Protein AF-A0A8T5QTC1-F1 (afdb_monomer)

Mean predicted aligned error: 9.5 Å

pLDDT: mean 79.75, std 18.73, range [22.52, 98.38]

Nearest PDB structures (foldseek):
  2ol5-assembly1_A  TM=3.519E-01  e=5.730E+00  Geobacillus stearothermophilus
  2job-assembly1_A  TM=3.090E-01  e=8.475E+00  Penaeus monodon

Secondary structure (DSSP, 8-state):
-----------S--------GGG---SSPPPHHHHHHHHHHHHHT---EEEEEETTEEEEEEEEEEE-TTSS-EEEEEEESS-GGGGS-HHHHHHHHHHHHHTT--GGG----EEEEEEETTTTEEEE-TTGGGGGGSTTHHHHHHHTTPEEEE-SS--------HHHHHHHHHHHHS--STT--SS-HHHHHHHHHHHHH---SS-EEEEEEEE-----TTSS-----------EEEEEEEEGGGHHHHHHHHHHT--TTEEEEEEEEEEETTEEEE--EEEE-GGGTT-HHHHHHHHT--EEEEE-SS-EEEEESS-B-HHHHHHHHHHTT-SSSTT--TTB-TTHHHHHHHHTS-EEE-S-BTTB-SPPEEEEEE-----S-THHHHHHTTSPS-------

Sequence (404 aa):
MVFDANLSDVGGREIEVPIHPQLTDIARLMTEEEITSAVELTAAEFKEQVAGYCNGQRAKYQLGVFPSRDRNRIFLKDELIGKYGDFLPADYRKSLEKSLRRACSSIDSIRCPRYHALLFPQHRVAIMLHRGIYFESVKNGRKRLEKLGYTIVEQIKSNDSTNWNFDNRLEMLKAMRNPESTGVRAIDPRATQILDLLTANLSEEPLTYTFGVFAYSTTRAEEYPVVVFEKKVNPIKKSVEIPVQWRNNKLEEACKGLPLTRAIGLTSKVQTKNGVKHIPMVDFSSEYWREPKDVLKQLNMPGILVVSGHSYHFYGFNLIEEDQWKAYIESLKSPYGEGAINGVCEYWPDLQLKQGFSMLRITPCRTRLFQPCYMETFTPERTGTDENREAEKRREPLSICIAA

Solvent-accessible surface area (backbone atoms only — not comparable to full-atom values): 23157 Å² total; per-residue (Å²): 138,84,87,83,77,87,85,85,81,75,79,94,64,86,74,80,67,78,76,66,68,88,83,46,48,54,24,67,65,48,51,74,65,57,46,47,52,52,33,52,62,51,29,75,76,37,73,54,75,36,82,50,67,42,84,87,38,83,40,46,24,41,38,38,52,40,75,39,95,77,37,62,37,34,36,38,30,27,38,56,64,75,50,50,56,79,47,43,59,71,71,57,39,56,55,50,42,58,55,30,53,76,67,80,44,55,53,70,71,50,78,63,66,49,62,30,30,46,33,26,73,90,68,31,37,30,37,32,33,63,59,35,76,59,40,69,66,38,84,63,46,66,62,53,42,41,72,75,36,24,26,78,38,76,43,79,61,75,64,95,58,91,70,80,49,73,66,42,51,48,50,50,48,46,42,39,32,54,45,80,30,81,90,54,61,46,54,51,70,47,35,50,45,46,55,52,54,48,59,76,52,40,89,66,71,63,48,27,45,32,30,36,32,28,62,59,82,78,77,59,75,86,79,53,80,92,62,91,68,79,77,68,72,69,63,67,78,43,78,47,78,41,44,63,95,46,41,74,63,53,52,34,53,57,45,49,76,47,59,71,61,33,34,43,17,49,34,22,45,30,42,41,81,92,44,70,30,28,41,48,65,47,56,32,36,52,89,48,72,86,55,63,64,67,40,47,56,72,65,61,53,43,29,38,38,29,23,45,29,68,33,42,35,41,40,40,40,60,75,33,47,67,70,56,45,50,55,54,40,57,56,51,62,34,91,83,50,95,82,37,47,70,45,49,31,87,63,53,40,62,46,21,62,77,66,74,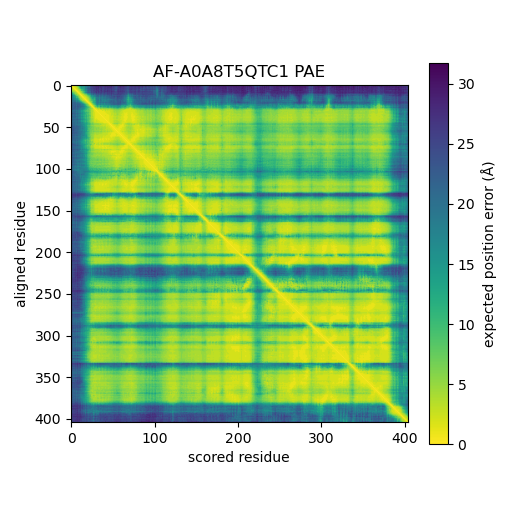46,44,73,45,69,48,44,45,30,85,91,38,63,33,39,26,24,64,71,48,78,45,68,56,77,79,89,63,65,78,74,53,52,66,57,51,76,71,44,75,83,75,68,78,86,70,84,128

Structure (mmCIF, N/CA/C/O backbone):
data_AF-A0A8T5QTC1-F1
#
_entry.id   AF-A0A8T5QTC1-F1
#
loop_
_atom_site.group_PDB
_atom_site.id
_atom_site.type_symbol
_atom_site.label_atom_id
_atom_site.label_alt_id
_atom_site.label_comp_id
_atom_site.label_asym_id
_atom_site.label_entity_id
_atom_site.label_seq_id
_atom_site.pdbx_PDB_ins_code
_atom_site.Cartn_x
_atom_site.Cartn_y
_atom_site.Cartn_z
_atom_site.occupancy
_atom_site.B_iso_or_equiv
_atom_site.auth_seq_id
_atom_site.auth_comp_id
_atom_site.auth_asym_id
_atom_site.auth_atom_id
_atom_site.pdbx_PDB_model_num
ATOM 1 N N . MET A 1 1 ? -20.402 5.330 -26.829 1.00 31.80 1 MET A N 1
ATOM 2 C CA . MET A 1 1 ? -19.743 6.592 -26.437 1.00 31.80 1 MET A CA 1
ATOM 3 C C . MET A 1 1 ? -18.318 6.517 -26.962 1.00 31.80 1 MET A C 1
ATOM 5 O O . MET A 1 1 ? -17.536 5.728 -26.451 1.00 31.80 1 MET A O 1
ATOM 9 N N . VAL A 1 2 ? -18.049 7.183 -28.083 1.00 22.52 2 VAL A N 1
ATOM 10 C CA . VAL A 1 2 ? -16.746 7.179 -28.765 1.00 22.52 2 VAL A CA 1
ATOM 11 C C . VAL A 1 2 ? -15.981 8.384 -28.230 1.00 22.52 2 VAL A C 1
ATOM 13 O O . VAL A 1 2 ? -16.449 9.507 -28.388 1.00 22.52 2 VAL A O 1
ATOM 16 N N . PHE A 1 3 ? -14.866 8.157 -27.536 1.00 25.59 3 PHE A N 1
ATOM 17 C CA . PHE A 1 3 ? -13.972 9.239 -27.132 1.00 25.59 3 PHE A CA 1
ATOM 18 C C . PHE A 1 3 ? -13.077 9.590 -28.317 1.00 25.59 3 PHE A C 1
ATOM 20 O O . PHE A 1 3 ? -12.072 8.930 -28.568 1.00 25.59 3 PHE A O 1
ATOM 27 N N . ASP A 1 4 ? -13.492 10.618 -29.047 1.00 24.80 4 ASP A N 1
ATOM 28 C CA . ASP A 1 4 ? -12.680 11.314 -30.036 1.00 24.80 4 ASP A CA 1
ATOM 29 C C . ASP A 1 4 ? -11.873 12.386 -29.286 1.00 24.80 4 ASP A C 1
ATOM 31 O O . ASP A 1 4 ? -12.409 13.417 -28.877 1.00 24.80 4 ASP A O 1
ATOM 35 N N . ALA A 1 5 ? -10.598 12.112 -29.009 1.00 29.09 5 ALA A N 1
ATOM 36 C CA . ALA A 1 5 ? -9.687 13.082 -28.409 1.00 29.09 5 ALA A CA 1
ATOM 37 C C . ALA A 1 5 ? -8.704 13.568 -29.479 1.00 29.09 5 ALA A C 1
ATOM 39 O O . ALA A 1 5 ? -7.685 12.932 -29.754 1.00 29.09 5 ALA A O 1
ATOM 40 N N . ASN A 1 6 ? -9.030 14.716 -30.075 1.00 29.08 6 ASN A N 1
ATOM 41 C CA . ASN A 1 6 ? -8.124 15.504 -30.905 1.00 29.08 6 ASN A CA 1
ATOM 42 C C . ASN A 1 6 ? -6.901 15.933 -30.075 1.00 29.08 6 ASN A C 1
ATOM 44 O O . ASN A 1 6 ? -6.976 16.844 -29.257 1.00 29.08 6 ASN A O 1
ATOM 48 N N . LEU A 1 7 ? -5.765 15.272 -30.305 1.00 33.34 7 LEU A N 1
ATOM 49 C CA . LEU A 1 7 ? -4.455 15.558 -29.700 1.00 33.34 7 LEU A CA 1
ATOM 50 C C . LEU A 1 7 ? -3.587 16.479 -30.580 1.00 33.34 7 LEU A C 1
ATOM 52 O O . LEU A 1 7 ? -2.367 16.339 -30.619 1.00 33.34 7 LEU A O 1
ATOM 56 N N . SER A 1 8 ? -4.191 17.402 -31.330 1.00 29.77 8 SER A N 1
ATOM 57 C CA . SER A 1 8 ? -3.470 18.196 -32.336 1.00 29.77 8 SER A CA 1
ATOM 58 C C . SER A 1 8 ? -3.069 19.607 -31.904 1.00 29.77 8 SER A C 1
ATOM 60 O O . SER A 1 8 ? -2.657 20.370 -32.770 1.00 29.77 8 SER A O 1
ATOM 62 N N . ASP A 1 9 ? -3.156 19.981 -30.623 1.00 35.72 9 ASP A N 1
ATOM 63 C CA . ASP A 1 9 ? -2.833 21.363 -30.242 1.00 35.72 9 ASP A CA 1
ATOM 64 C C . ASP A 1 9 ? -2.332 21.522 -28.797 1.00 35.72 9 ASP A C 1
ATOM 66 O O . ASP A 1 9 ? -3.072 21.925 -27.904 1.00 35.72 9 ASP A O 1
ATOM 70 N N . VAL A 1 10 ? -1.056 21.198 -28.540 1.00 32.38 10 VAL A N 1
ATOM 71 C CA . VAL A 1 10 ? -0.333 21.752 -27.380 1.00 32.38 10 VAL A CA 1
ATOM 72 C C . VAL A 1 10 ? 1.154 21.899 -27.720 1.00 32.38 10 VAL A C 1
ATOM 74 O O . VAL A 1 10 ? 1.913 20.930 -27.738 1.00 32.38 10 VAL A O 1
ATOM 77 N N . GLY A 1 11 ? 1.592 23.133 -27.985 1.00 30.98 11 GLY A N 1
ATOM 78 C CA . GLY A 1 11 ? 3.005 23.499 -27.882 1.00 30.98 11 GLY A CA 1
ATOM 79 C C . GLY A 1 11 ? 3.505 23.206 -26.466 1.00 30.98 11 GLY A C 1
ATOM 80 O O . GLY A 1 11 ? 2.777 23.453 -25.511 1.00 30.98 11 GLY A O 1
ATOM 81 N N . GLY A 1 12 ? 4.715 22.650 -26.347 1.00 29.39 12 GLY A N 1
ATOM 82 C CA . GLY A 1 12 ? 5.297 22.047 -25.140 1.00 29.39 12 GLY A CA 1
ATOM 83 C C . GLY A 1 12 ? 5.264 22.877 -23.851 1.00 29.39 12 GLY A C 1
ATOM 84 O O . GLY A 1 12 ? 6.297 23.327 -23.368 1.00 29.39 12 GLY A O 1
ATOM 85 N N . ARG A 1 13 ? 4.085 23.006 -23.246 1.00 29.92 13 ARG A N 1
ATOM 86 C CA . ARG A 1 13 ? 3.908 23.091 -21.802 1.00 29.92 13 ARG A CA 1
ATOM 87 C C . ARG A 1 13 ? 3.620 21.677 -21.333 1.00 29.92 13 ARG A C 1
ATOM 89 O O . ARG A 1 13 ? 2.689 21.044 -21.829 1.00 29.92 13 ARG A O 1
ATOM 96 N N . GLU A 1 14 ? 4.436 21.176 -20.411 1.00 28.89 14 GLU A N 1
ATOM 97 C CA . GLU A 1 14 ? 4.075 20.009 -19.616 1.00 28.89 14 GLU A CA 1
ATOM 98 C C . GLU A 1 14 ? 2.748 20.331 -18.928 1.00 28.89 14 GLU A C 1
ATOM 100 O O . GLU A 1 14 ? 2.693 21.078 -17.955 1.00 28.89 14 GLU A O 1
ATOM 105 N N . ILE A 1 15 ? 1.647 19.834 -19.489 1.00 26.88 15 ILE A N 1
ATOM 106 C CA . ILE A 1 15 ? 0.396 19.762 -18.755 1.00 26.88 15 ILE A CA 1
ATOM 107 C C . ILE A 1 15 ? 0.672 18.715 -17.680 1.00 26.88 15 ILE A C 1
ATOM 109 O O . ILE A 1 15 ? 0.733 17.520 -17.982 1.00 26.88 15 ILE A O 1
ATOM 113 N N . GLU A 1 16 ? 0.892 19.160 -16.440 1.00 29.52 16 GLU A N 1
ATOM 114 C CA . GLU A 1 16 ? 0.727 18.309 -15.267 1.00 29.52 16 GLU A CA 1
ATOM 115 C C . GLU A 1 16 ? -0.725 17.837 -15.278 1.00 29.52 16 GLU A C 1
ATOM 117 O O . GLU A 1 16 ? -1.625 18.473 -14.737 1.00 29.52 16 GLU A O 1
ATOM 122 N N . VAL A 1 17 ? -0.984 16.734 -15.976 1.00 29.73 17 VAL A N 1
ATOM 123 C CA . VAL A 1 17 ? -2.215 15.988 -15.776 1.00 29.73 17 VAL A CA 1
ATOM 124 C C . VAL A 1 17 ? -2.059 15.416 -14.373 1.00 29.73 17 VAL A C 1
ATOM 126 O O . VAL A 1 17 ? -1.161 14.585 -14.192 1.00 29.73 17 VAL A O 1
ATOM 129 N N . PRO A 1 18 ? -2.845 15.859 -13.373 1.00 37.50 18 PRO A N 1
ATOM 130 C CA . PRO A 1 18 ? -2.773 15.274 -12.047 1.00 37.50 18 PRO A CA 1
ATOM 131 C C . PRO A 1 18 ? -3.000 13.779 -12.227 1.00 37.50 18 PRO A C 1
ATOM 133 O O . PRO A 1 18 ? -4.056 13.348 -12.696 1.00 37.50 18 PRO A O 1
ATOM 136 N N . ILE A 1 19 ? -1.958 12.990 -11.965 1.00 38.06 19 ILE A N 1
ATOM 137 C CA . ILE A 1 19 ? -2.030 11.543 -12.100 1.00 38.06 19 ILE A CA 1
ATOM 138 C C . ILE A 1 19 ? -3.057 11.106 -11.074 1.00 38.06 19 ILE A C 1
ATOM 140 O O . ILE A 1 19 ? -2.794 11.141 -9.875 1.00 38.06 19 ILE A O 1
ATOM 144 N N . HIS A 1 20 ? -4.250 10.761 -11.552 1.00 37.53 20 HIS A N 1
ATOM 145 C CA . HIS A 1 20 ? -5.344 10.374 -10.685 1.00 37.53 20 HIS A CA 1
ATOM 146 C C . HIS A 1 20 ? -4.889 9.133 -9.890 1.00 37.53 20 HIS A C 1
ATOM 148 O O . HIS A 1 20 ? -4.622 8.094 -10.503 1.00 37.53 20 HIS A O 1
ATOM 154 N N . PRO A 1 21 ? -4.825 9.187 -8.544 1.00 40.31 21 PRO A N 1
ATOM 155 C CA . PRO A 1 21 ? -4.419 8.055 -7.696 1.00 40.31 21 PRO A CA 1
ATOM 156 C C . PRO A 1 21 ? -5.288 6.799 -7.873 1.00 40.31 21 PRO A C 1
ATOM 158 O O . PRO A 1 21 ? -4.947 5.716 -7.407 1.00 40.31 21 PRO A O 1
ATOM 161 N N . GLN A 1 22 ? -6.403 6.928 -8.597 1.00 38.09 22 GLN A N 1
ATOM 162 C CA . GLN A 1 22 ? -7.381 5.884 -8.877 1.00 38.09 22 GLN A CA 1
ATOM 163 C C . GLN A 1 22 ? -6.796 4.637 -9.561 1.00 38.09 22 GLN A C 1
ATOM 165 O O . GLN A 1 22 ? -7.403 3.574 -9.464 1.00 38.09 22 GLN A O 1
ATOM 170 N N . LEU A 1 23 ? -5.617 4.705 -10.190 1.00 41.66 23 LEU A N 1
ATOM 171 C CA . LEU A 1 23 ? -5.060 3.572 -10.942 1.00 41.66 23 LEU A CA 1
ATOM 172 C C . LEU A 1 23 ? -4.074 2.689 -10.169 1.00 41.66 23 LEU A C 1
ATOM 174 O O . LEU A 1 23 ? -3.668 1.650 -10.693 1.00 41.66 23 LEU A O 1
ATOM 178 N N . THR A 1 24 ? -3.687 3.042 -8.940 1.00 51.38 24 THR A N 1
ATOM 179 C CA . THR A 1 24 ? -2.740 2.217 -8.176 1.00 51.38 24 THR A CA 1
ATOM 180 C C . THR A 1 24 ? -3.241 1.981 -6.763 1.00 51.38 24 THR A C 1
ATOM 182 O O . THR A 1 24 ? -3.476 2.932 -6.035 1.00 51.38 24 THR A O 1
ATOM 185 N N . ASP A 1 25 ? -3.340 0.718 -6.340 1.00 61.53 25 ASP A N 1
ATOM 186 C CA . ASP A 1 25 ?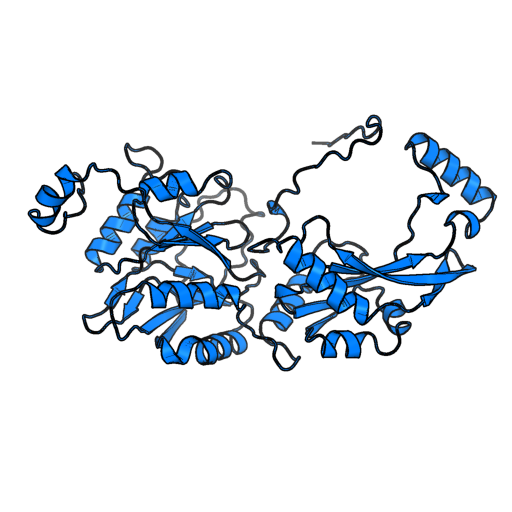 -3.675 0.320 -4.958 1.00 61.53 25 ASP A CA 1
ATOM 187 C C . ASP A 1 25 ? -2.644 0.808 -3.906 1.00 61.53 25 ASP A C 1
ATOM 189 O O . ASP A 1 25 ? -2.680 0.354 -2.764 1.00 61.53 25 ASP A O 1
ATOM 193 N N . ILE A 1 26 ? -1.657 1.628 -4.286 1.00 64.19 26 ILE A N 1
ATOM 194 C CA . ILE A 1 26 ? -0.501 1.991 -3.463 1.00 64.19 26 ILE A CA 1
ATOM 195 C C . ILE A 1 26 ? -0.942 2.993 -2.412 1.00 64.19 26 ILE A C 1
ATOM 197 O O . ILE A 1 26 ? -1.402 4.082 -2.734 1.00 64.19 26 ILE A O 1
ATOM 201 N N . ALA A 1 27 ? -0.775 2.605 -1.151 1.00 59.41 27 ALA A N 1
ATOM 202 C CA . ALA A 1 27 ? -1.237 3.372 -0.009 1.00 59.41 27 ALA A CA 1
ATOM 203 C C . ALA A 1 27 ? -0.623 4.769 0.073 1.00 59.41 27 ALA A C 1
ATOM 205 O O . ALA A 1 27 ? -1.337 5.718 0.341 1.00 59.41 27 ALA A O 1
ATOM 206 N N . ARG A 1 28 ? 0.673 4.933 -0.196 1.00 78.12 28 ARG A N 1
ATOM 207 C CA . ARG A 1 28 ? 1.313 6.251 -0.176 1.00 78.12 28 ARG A CA 1
ATOM 208 C C . ARG A 1 28 ? 2.367 6.339 -1.262 1.00 78.12 28 ARG A C 1
ATOM 210 O O . ARG A 1 28 ? 3.201 5.439 -1.369 1.00 78.12 28 ARG A O 1
ATOM 217 N N . LEU A 1 29 ? 2.366 7.441 -2.007 1.00 79.75 29 LEU A N 1
ATOM 218 C CA . LEU A 1 29 ? 3.462 7.751 -2.921 1.00 79.75 29 LEU A CA 1
ATOM 219 C C . LEU A 1 29 ? 4.777 7.873 -2.139 1.00 79.75 29 LEU A C 1
ATOM 221 O O . LEU A 1 29 ? 4.785 8.225 -0.952 1.00 79.75 29 LEU A O 1
ATOM 225 N N . MET A 1 30 ? 5.889 7.537 -2.791 1.00 85.25 30 MET A N 1
ATOM 226 C CA . MET A 1 30 ? 7.203 7.829 -2.231 1.00 85.25 30 MET A CA 1
ATOM 227 C C . MET A 1 30 ? 7.403 9.344 -2.212 1.00 85.25 30 MET A C 1
ATOM 229 O O . MET A 1 30 ? 6.966 10.045 -3.131 1.00 85.25 30 MET A O 1
ATOM 233 N N . THR A 1 31 ? 8.069 9.855 -1.179 1.00 88.88 31 THR A N 1
ATOM 234 C CA . THR A 1 31 ? 8.560 11.237 -1.225 1.00 88.88 31 THR A CA 1
ATOM 235 C C . THR A 1 31 ? 9.601 11.374 -2.338 1.00 88.88 31 THR A C 1
ATOM 237 O O . THR A 1 31 ? 10.149 10.384 -2.832 1.00 88.88 31 THR A O 1
ATOM 240 N N . GLU A 1 32 ? 9.886 12.607 -2.754 1.00 90.06 32 GLU A N 1
ATOM 241 C CA . GLU A 1 32 ? 10.922 12.862 -3.760 1.00 90.06 32 GLU A CA 1
ATOM 242 C C . GLU A 1 32 ? 12.300 12.354 -3.316 1.00 90.06 32 GLU A C 1
ATOM 244 O O . GLU A 1 32 ? 13.037 11.754 -4.096 1.00 90.06 32 GLU A O 1
ATOM 249 N N . GLU A 1 33 ? 12.607 12.518 -2.033 1.00 92.94 33 GLU A N 1
ATOM 250 C CA . GLU A 1 33 ? 13.827 12.016 -1.410 1.00 92.94 33 GLU A CA 1
ATOM 251 C C . GLU A 1 33 ? 13.879 10.482 -1.403 1.00 92.94 33 GLU A C 1
ATOM 253 O O . GLU A 1 33 ? 14.891 9.894 -1.784 1.00 92.94 33 GLU A O 1
ATOM 258 N N . GLU A 1 34 ? 12.773 9.820 -1.040 1.00 91.31 34 GLU A N 1
ATOM 259 C CA . GLU A 1 34 ? 12.677 8.358 -1.032 1.00 91.31 34 GLU A CA 1
ATOM 260 C C . GLU A 1 34 ? 12.876 7.775 -2.435 1.00 91.31 34 GLU A C 1
ATOM 262 O O . GLU A 1 34 ? 13.612 6.797 -2.601 1.00 91.31 34 GLU A O 1
ATOM 267 N N . ILE A 1 35 ? 12.214 8.345 -3.452 1.00 93.31 35 ILE A N 1
ATOM 268 C CA . ILE A 1 35 ? 12.322 7.842 -4.827 1.00 93.31 35 ILE A CA 1
ATOM 269 C C . ILE A 1 35 ? 13.716 8.116 -5.394 1.00 93.31 35 ILE A C 1
ATOM 271 O O . ILE A 1 35 ? 14.285 7.232 -6.031 1.00 93.31 35 ILE A O 1
ATOM 275 N N . THR A 1 36 ? 14.297 9.284 -5.108 1.00 94.69 36 THR A N 1
ATOM 276 C CA . THR A 1 36 ? 15.657 9.642 -5.535 1.00 94.69 36 THR A CA 1
ATOM 277 C C . THR A 1 36 ? 16.678 8.704 -4.906 1.00 94.69 36 THR A C 1
ATOM 279 O O . THR A 1 36 ? 17.439 8.071 -5.633 1.00 94.69 36 THR A O 1
ATOM 282 N N . SER A 1 37 ? 16.611 8.493 -3.589 1.00 95.56 37 SER A N 1
ATOM 283 C CA . SER A 1 37 ? 17.478 7.539 -2.886 1.00 95.56 37 SER A CA 1
ATOM 284 C C . SER A 1 37 ? 17.356 6.123 -3.453 1.00 95.56 37 SER A C 1
ATOM 286 O O . SER A 1 37 ? 18.358 5.433 -3.646 1.00 95.56 37 SER A O 1
ATOM 288 N N . ALA A 1 38 ? 16.137 5.666 -3.762 1.00 95.12 38 ALA A N 1
ATOM 289 C CA . ALA A 1 38 ? 15.928 4.351 -4.362 1.00 95.12 38 ALA A CA 1
ATOM 290 C C . ALA A 1 38 ? 16.515 4.246 -5.780 1.00 95.12 38 ALA A C 1
ATOM 292 O O . ALA A 1 38 ? 17.093 3.209 -6.128 1.00 95.12 38 ALA A O 1
ATOM 293 N N . VAL A 1 39 ? 16.384 5.305 -6.588 1.00 96.19 39 VAL A N 1
ATOM 294 C CA . VAL A 1 39 ? 16.994 5.401 -7.920 1.00 96.19 39 VAL A CA 1
ATOM 295 C C . VAL A 1 39 ? 18.511 5.364 -7.807 1.00 96.19 39 VAL A C 1
ATOM 297 O O . VAL A 1 39 ? 19.123 4.543 -8.478 1.00 96.19 39 VAL A O 1
ATOM 300 N N . GLU A 1 40 ? 19.117 6.179 -6.946 1.00 96.00 40 GLU A N 1
ATOM 301 C CA . GLU A 1 40 ? 20.572 6.258 -6.774 1.00 96.00 40 GLU A CA 1
ATOM 302 C C . GLU A 1 40 ? 21.169 4.937 -6.284 1.00 96.00 40 GLU A C 1
ATOM 304 O O . GLU A 1 40 ? 22.120 4.429 -6.887 1.00 96.00 40 GLU A O 1
ATOM 309 N N . LEU A 1 41 ? 20.569 4.340 -5.247 1.00 95.88 41 LEU A N 1
ATOM 310 C CA . LEU A 1 41 ? 20.986 3.050 -4.697 1.00 95.88 41 LEU A CA 1
ATOM 311 C C . LEU A 1 41 ? 20.949 1.954 -5.765 1.00 95.88 41 LEU A C 1
ATOM 313 O O . LEU A 1 41 ? 21.892 1.177 -5.903 1.00 95.88 41 LEU A O 1
ATOM 317 N N . THR A 1 42 ? 19.864 1.894 -6.537 1.00 95.56 42 THR A N 1
ATOM 318 C CA . THR A 1 42 ? 19.714 0.880 -7.584 1.00 95.56 42 THR A CA 1
ATOM 319 C C . THR A 1 42 ? 20.636 1.188 -8.767 1.00 95.56 42 THR A C 1
ATOM 321 O O . THR A 1 42 ? 21.284 0.290 -9.289 1.00 95.56 42 THR A O 1
ATOM 324 N N . ALA A 1 43 ? 20.765 2.453 -9.173 1.00 95.12 43 ALA A N 1
ATOM 325 C CA . ALA A 1 43 ? 21.621 2.870 -10.279 1.00 95.12 43 ALA A CA 1
ATOM 326 C C . ALA A 1 43 ? 23.102 2.618 -9.992 1.00 95.12 43 ALA A C 1
ATOM 328 O O . ALA A 1 43 ? 23.848 2.331 -10.920 1.00 95.12 43 ALA A O 1
ATOM 329 N N . ALA A 1 44 ? 23.548 2.680 -8.732 1.00 95.50 44 ALA A N 1
ATOM 330 C CA . ALA A 1 44 ? 24.903 2.279 -8.339 1.00 95.50 44 ALA A CA 1
ATOM 331 C C . ALA A 1 44 ? 25.228 0.832 -8.755 1.00 95.50 44 ALA A C 1
ATOM 333 O O . ALA A 1 44 ? 26.363 0.536 -9.124 1.00 95.50 44 ALA A O 1
ATOM 334 N N . GLU A 1 45 ? 24.212 -0.030 -8.777 1.00 95.12 45 GLU A N 1
ATOM 335 C CA . GLU A 1 45 ? 24.288 -1.418 -9.212 1.00 95.12 45 GLU A CA 1
ATOM 336 C C . GLU A 1 45 ? 23.932 -1.608 -10.692 1.00 95.12 45 GLU A C 1
ATOM 338 O O . GLU A 1 45 ? 23.861 -2.751 -11.097 1.00 95.12 45 GLU A O 1
ATOM 343 N N . PHE A 1 46 ? 23.709 -0.582 -11.523 1.00 93.62 46 PHE A N 1
ATOM 344 C CA . PHE A 1 46 ? 23.362 -0.770 -12.949 1.00 93.62 46 PHE A CA 1
ATOM 345 C C . PHE A 1 46 ? 23.826 0.411 -13.825 1.00 93.62 46 PHE A C 1
ATOM 347 O O . PHE A 1 46 ? 23.008 1.205 -14.288 1.00 93.62 46 PHE A O 1
ATOM 354 N N . LYS A 1 47 ? 25.141 0.543 -14.063 1.00 87.38 47 LYS A N 1
ATOM 355 C CA . LYS A 1 47 ? 25.737 1.644 -14.866 1.00 87.38 47 LYS A CA 1
ATOM 356 C C . LYS A 1 47 ? 26.372 1.190 -16.177 1.00 87.38 47 LYS A C 1
ATOM 358 O O . LYS A 1 47 ? 26.925 2.001 -16.917 1.00 87.38 47 LYS A O 1
ATOM 363 N N . GLU A 1 48 ? 26.345 -0.102 -16.461 1.00 92.69 48 GLU A N 1
ATOM 364 C CA . GLU A 1 48 ? 26.999 -0.659 -17.633 1.00 92.69 48 GLU A CA 1
ATOM 365 C C . GLU A 1 48 ? 26.246 -0.391 -18.943 1.00 92.69 48 GLU A C 1
ATOM 367 O O . GLU A 1 48 ? 25.033 -0.170 -18.987 1.00 92.69 48 GLU A O 1
ATOM 372 N N . GLN A 1 49 ? 26.999 -0.459 -20.039 1.00 93.69 49 GLN A N 1
ATOM 373 C CA . GLN A 1 49 ? 26.435 -0.547 -21.377 1.00 93.69 49 GLN A CA 1
ATOM 374 C C . GLN A 1 49 ? 26.190 -2.010 -21.728 1.00 93.69 49 GLN A C 1
ATOM 376 O O . GLN A 1 49 ? 27.043 -2.866 -21.483 1.00 93.69 49 GLN A O 1
ATOM 381 N N . VAL A 1 50 ? 25.057 -2.283 -22.361 1.00 90.75 50 VAL A N 1
ATOM 382 C CA . VAL A 1 50 ? 24.707 -3.613 -22.859 1.00 90.75 50 VAL A CA 1
ATOM 383 C C . VAL A 1 50 ? 24.613 -3.595 -24.379 1.00 90.75 50 VAL A C 1
ATOM 385 O O . VAL A 1 50 ? 24.136 -2.636 -24.992 1.00 90.75 50 VAL A O 1
ATOM 388 N N . ALA A 1 51 ? 25.103 -4.660 -25.009 1.00 91.00 51 ALA A N 1
ATOM 389 C CA . ALA A 1 51 ? 24.932 -4.853 -26.440 1.00 91.00 51 ALA A CA 1
ATOM 390 C C . ALA A 1 51 ? 23.486 -5.271 -26.743 1.00 91.00 51 ALA A C 1
ATOM 392 O O . ALA A 1 51 ? 22.824 -5.942 -25.951 1.00 91.00 51 ALA A O 1
ATOM 393 N N . GLY A 1 52 ? 22.983 -4.882 -27.907 1.00 89.69 52 GLY A N 1
ATOM 394 C CA . GLY A 1 52 ? 21.652 -5.257 -28.356 1.00 89.69 52 GLY A CA 1
ATOM 395 C C . GLY A 1 52 ? 21.478 -5.055 -29.850 1.00 89.69 52 GLY A C 1
ATOM 396 O O . GLY A 1 52 ? 22.447 -4.872 -30.589 1.00 89.69 52 GLY A O 1
ATOM 397 N N . TYR A 1 53 ? 20.220 -5.075 -30.279 1.00 89.31 53 TYR A N 1
ATOM 398 C CA . TYR A 1 53 ? 19.847 -4.821 -31.660 1.00 89.31 53 TYR A CA 1
ATOM 399 C C . TYR A 1 53 ? 18.695 -3.822 -31.723 1.00 89.31 53 TYR A C 1
ATOM 401 O O . TYR A 1 53 ? 17.724 -3.949 -30.979 1.00 89.31 53 TYR A O 1
ATOM 409 N N . CYS A 1 54 ? 18.798 -2.866 -32.642 1.00 88.38 54 CYS A N 1
ATOM 410 C CA . CYS A 1 54 ? 17.759 -1.902 -32.979 1.00 88.38 54 CYS A CA 1
ATOM 411 C C . CYS A 1 54 ? 17.434 -2.071 -34.468 1.00 88.38 54 CYS A C 1
ATOM 413 O O . CYS A 1 54 ? 18.315 -1.899 -35.307 1.00 88.38 54 CYS A O 1
ATOM 415 N N . ASN A 1 55 ? 16.204 -2.487 -34.790 1.00 87.00 55 ASN A N 1
ATOM 416 C CA . ASN A 1 55 ? 15.751 -2.782 -36.161 1.00 87.00 55 ASN A CA 1
ATOM 417 C C . ASN A 1 55 ? 16.724 -3.681 -36.956 1.00 87.00 55 ASN A C 1
ATOM 419 O O . ASN A 1 55 ? 17.074 -3.399 -38.100 1.00 87.00 55 ASN A O 1
ATOM 423 N N . GLY A 1 56 ? 17.210 -4.752 -36.321 1.00 88.81 56 GLY A N 1
ATOM 424 C CA . GLY A 1 56 ? 18.136 -5.714 -36.933 1.00 88.81 56 GLY A CA 1
ATOM 425 C C . GLY A 1 56 ? 19.604 -5.272 -36.985 1.00 88.81 56 GLY A C 1
ATOM 426 O O . GLY A 1 56 ? 20.467 -6.092 -37.284 1.00 88.81 56 GLY A O 1
ATOM 427 N N . GLN A 1 57 ? 19.923 -4.023 -36.636 1.00 91.56 57 GLN A N 1
ATOM 428 C CA . GLN A 1 57 ? 21.298 -3.526 -36.577 1.00 91.56 57 GLN A CA 1
ATOM 429 C C . GLN A 1 57 ? 21.865 -3.630 -35.161 1.00 91.56 57 GLN A C 1
ATOM 431 O O . GLN A 1 57 ? 21.144 -3.420 -34.186 1.00 91.56 57 GLN A O 1
ATOM 436 N N . ARG A 1 58 ? 23.165 -3.929 -35.033 1.00 93.06 58 ARG A N 1
ATOM 437 C CA . ARG A 1 58 ? 23.846 -3.934 -33.730 1.00 93.06 58 ARG A CA 1
ATOM 438 C C . ARG A 1 58 ? 23.824 -2.536 -33.125 1.00 93.06 58 ARG A C 1
ATOM 440 O O . ARG A 1 58 ? 24.196 -1.567 -33.778 1.00 93.06 58 ARG A O 1
ATOM 447 N N . ALA A 1 59 ? 23.449 -2.460 -31.858 1.00 92.69 59 ALA A N 1
ATOM 448 C CA . ALA A 1 59 ? 23.360 -1.217 -31.114 1.00 92.69 59 ALA A CA 1
ATOM 449 C C . ALA A 1 59 ? 23.929 -1.385 -29.702 1.00 92.69 59 ALA A C 1
ATOM 451 O O . ALA A 1 59 ? 24.021 -2.497 -29.171 1.00 92.69 59 ALA A O 1
ATOM 452 N N . LYS A 1 60 ? 24.305 -0.263 -29.088 1.00 93.06 60 LYS A N 1
ATOM 453 C CA . LYS A 1 60 ? 24.641 -0.193 -27.665 1.00 93.06 60 LYS A CA 1
ATOM 454 C C . LYS A 1 60 ? 23.502 0.482 -26.923 1.00 93.06 60 LYS A C 1
ATOM 456 O O . LYS A 1 60 ? 22.912 1.433 -27.430 1.00 93.06 60 LYS A O 1
ATOM 461 N N . TYR A 1 61 ? 23.235 0.011 -25.719 1.00 92.25 61 TYR A N 1
ATOM 462 C CA . TYR A 1 61 ? 22.248 0.598 -24.831 1.00 92.25 61 TYR A CA 1
ATOM 463 C C . TYR A 1 61 ? 22.906 0.927 -23.498 1.00 92.25 61 TYR A C 1
ATOM 465 O O . TYR A 1 61 ? 23.750 0.173 -23.017 1.00 92.25 61 TYR A O 1
ATOM 473 N N . GLN A 1 62 ? 22.521 2.049 -22.906 1.00 94.06 62 GLN A N 1
ATOM 474 C CA . GLN A 1 62 ? 22.902 2.421 -21.554 1.00 94.06 62 GLN A CA 1
ATOM 475 C C . GLN A 1 62 ? 21.835 1.891 -20.604 1.00 94.06 62 GLN A C 1
ATOM 477 O O . GLN A 1 62 ? 20.686 2.329 -20.674 1.00 94.06 62 GLN A O 1
ATOM 482 N N . LEU A 1 63 ? 22.200 0.958 -19.725 1.00 92.69 63 LEU A N 1
ATOM 483 C CA . LEU A 1 63 ? 21.299 0.533 -18.662 1.00 92.69 63 LEU A CA 1
ATOM 484 C C . LEU A 1 63 ? 21.151 1.672 -17.649 1.00 92.69 63 LEU A C 1
ATOM 486 O O . LEU A 1 63 ? 22.130 2.351 -17.325 1.00 92.69 63 LEU A O 1
ATOM 490 N N . GLY A 1 64 ? 19.927 1.898 -17.182 1.00 92.75 64 GLY A N 1
ATOM 491 C CA . GLY A 1 64 ? 19.629 2.948 -16.225 1.00 92.75 64 GLY A CA 1
ATOM 492 C C . GLY A 1 64 ? 18.406 2.646 -15.370 1.00 92.75 64 GLY A C 1
ATOM 493 O O . GLY A 1 64 ? 17.600 1.752 -15.647 1.00 92.75 64 GLY A O 1
ATOM 494 N N . VAL A 1 65 ? 18.277 3.433 -14.310 1.00 95.00 65 VAL A N 1
ATOM 495 C CA . VAL A 1 65 ? 17.171 3.365 -13.360 1.00 95.00 65 VAL A CA 1
ATOM 496 C C . VAL A 1 65 ? 16.448 4.696 -13.390 1.00 95.00 65 VAL A C 1
ATOM 498 O O . VAL A 1 65 ? 17.078 5.745 -13.298 1.00 95.00 65 VAL A O 1
ATOM 501 N N . PHE A 1 66 ? 15.129 4.655 -13.539 1.00 93.94 66 PHE A N 1
ATOM 502 C CA . PHE A 1 66 ? 14.333 5.858 -13.749 1.00 93.94 66 PHE A CA 1
ATOM 503 C C . PHE A 1 66 ? 13.106 5.845 -12.843 1.00 93.94 66 PHE A C 1
ATOM 505 O O . PHE A 1 66 ? 12.427 4.818 -12.776 1.00 93.94 66 PHE A O 1
ATOM 512 N N . PRO A 1 67 ? 12.773 6.957 -12.173 1.00 94.44 67 PRO A N 1
ATOM 513 C CA . PRO A 1 67 ? 11.548 7.035 -11.397 1.00 94.44 67 PRO A CA 1
ATOM 514 C C . PRO A 1 67 ? 10.330 6.960 -12.316 1.00 94.44 67 PRO A C 1
ATOM 516 O O . PRO A 1 67 ? 10.352 7.419 -13.463 1.00 94.44 67 PRO A O 1
ATOM 519 N N . SER A 1 68 ? 9.246 6.374 -11.818 1.00 89.56 68 SER A N 1
ATOM 520 C CA . SER A 1 68 ? 7.956 6.488 -12.478 1.00 89.56 68 SER A CA 1
ATOM 521 C C . SER A 1 68 ? 7.325 7.856 -12.240 1.00 89.56 68 SER A C 1
ATOM 523 O O . SER A 1 68 ? 7.594 8.515 -11.238 1.00 89.56 68 SER A O 1
ATOM 525 N N . ARG A 1 69 ? 6.462 8.293 -13.168 1.00 85.12 69 ARG A N 1
ATOM 526 C CA . ARG A 1 69 ? 5.776 9.592 -13.051 1.00 85.12 69 ARG A CA 1
ATOM 527 C C . ARG A 1 69 ? 4.902 9.672 -11.799 1.00 85.12 69 ARG A C 1
ATOM 529 O O . ARG A 1 69 ? 4.822 10.716 -11.173 1.00 85.12 69 ARG A O 1
ATOM 536 N N . ASP A 1 70 ? 4.291 8.552 -11.429 1.00 78.44 70 ASP A N 1
ATOM 537 C CA . ASP A 1 70 ? 3.478 8.389 -10.222 1.00 78.44 70 ASP A CA 1
ATOM 538 C C . ASP A 1 70 ? 4.313 8.188 -8.946 1.00 78.44 70 ASP A C 1
ATOM 540 O O . ASP A 1 70 ? 3.733 7.987 -7.887 1.00 78.44 70 ASP A O 1
ATOM 544 N N . ARG A 1 71 ? 5.655 8.243 -9.013 1.00 85.00 71 ARG A N 1
ATOM 545 C CA . ARG A 1 71 ? 6.573 8.163 -7.856 1.00 85.00 71 ARG A CA 1
ATOM 546 C C . ARG A 1 71 ? 6.293 6.974 -6.927 1.00 85.00 71 ARG A C 1
ATOM 548 O O . ARG A 1 71 ? 6.412 7.070 -5.709 1.00 85.00 71 ARG A O 1
ATOM 555 N N . ASN A 1 72 ? 5.888 5.843 -7.493 1.00 81.81 72 ASN A N 1
ATOM 556 C CA . ASN A 1 72 ? 5.502 4.660 -6.720 1.00 81.81 72 ASN A CA 1
ATOM 557 C C . ASN A 1 72 ? 6.336 3.416 -7.056 1.00 81.81 72 ASN A C 1
ATOM 559 O O . ASN A 1 72 ? 6.266 2.397 -6.367 1.00 81.81 72 ASN A O 1
ATOM 563 N N . ARG A 1 73 ? 7.137 3.508 -8.115 1.00 89.75 73 ARG A N 1
ATOM 564 C CA . ARG A 1 73 ? 8.031 2.467 -8.601 1.00 89.75 73 ARG A CA 1
ATOM 565 C C . ARG A 1 73 ? 9.182 3.107 -9.358 1.00 89.75 73 ARG A C 1
ATOM 567 O O . ARG A 1 73 ? 9.146 4.281 -9.726 1.00 89.75 73 ARG A O 1
ATOM 574 N N . ILE A 1 74 ? 10.196 2.307 -9.625 1.00 94.31 74 ILE A N 1
ATOM 575 C CA . ILE A 1 74 ? 11.299 2.678 -10.505 1.00 94.31 74 ILE A CA 1
ATOM 576 C C . ILE A 1 74 ? 11.369 1.665 -11.645 1.00 94.31 74 ILE A C 1
ATOM 57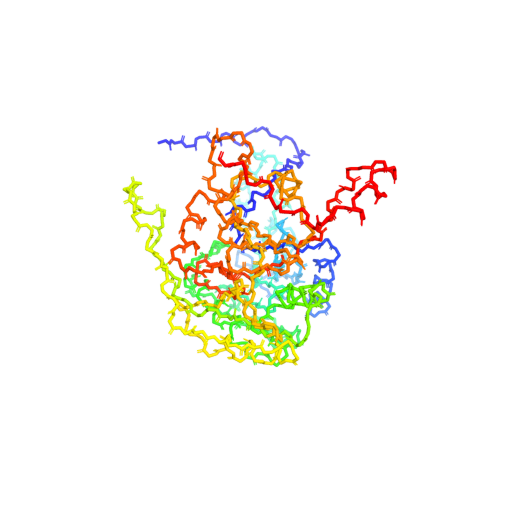8 O O . ILE A 1 74 ? 11.061 0.483 -11.482 1.00 94.31 74 ILE A O 1
ATOM 582 N N . PHE A 1 75 ? 11.743 2.141 -12.821 1.00 92.50 75 PHE A N 1
ATOM 583 C CA . PHE A 1 75 ? 11.963 1.329 -14.003 1.00 92.50 75 PHE A CA 1
ATOM 584 C C . PHE A 1 75 ? 13.442 1.000 -14.106 1.00 92.50 75 PHE A C 1
ATOM 586 O O . PHE A 1 75 ? 14.269 1.910 -14.164 1.00 92.50 75 PHE A O 1
ATOM 593 N N . LEU A 1 76 ? 13.756 -0.287 -14.210 1.00 92.88 76 LEU A N 1
ATOM 594 C CA . LEU A 1 76 ? 15.035 -0.729 -14.740 1.00 92.88 76 LEU A CA 1
ATOM 595 C C . LEU A 1 76 ? 14.853 -0.914 -16.242 1.00 92.88 76 LEU A C 1
ATOM 597 O O . LEU A 1 76 ? 14.148 -1.823 -16.688 1.00 92.88 76 LEU A O 1
ATOM 601 N N . LYS A 1 77 ? 15.431 -0.010 -17.024 1.00 91.75 77 LYS A N 1
ATOM 602 C CA . LYS A 1 77 ? 15.334 -0.015 -18.484 1.00 91.75 77 LYS A CA 1
ATOM 603 C C . LYS A 1 77 ? 16.672 0.383 -19.073 1.00 91.75 77 LYS A C 1
ATOM 605 O O . LYS A 1 77 ? 17.455 1.070 -18.426 1.00 91.75 77 LYS A O 1
ATOM 610 N N . ASP A 1 78 ? 16.927 -0.020 -20.301 1.00 90.12 78 ASP A N 1
ATOM 611 C CA . ASP A 1 78 ? 18.039 0.541 -21.051 1.00 90.12 78 ASP A CA 1
ATOM 612 C C . ASP A 1 78 ? 17.547 1.529 -22.108 1.00 90.12 78 ASP A C 1
ATOM 614 O O . ASP A 1 78 ? 16.410 1.452 -22.577 1.00 90.12 78 ASP A O 1
ATOM 618 N N . GLU A 1 79 ? 18.382 2.516 -22.419 1.00 90.50 79 GLU A N 1
ATOM 619 C CA . GLU A 1 79 ? 18.125 3.514 -23.452 1.00 90.50 79 GLU A CA 1
ATOM 620 C C . GLU A 1 79 ? 19.177 3.383 -24.556 1.00 90.50 79 GLU A C 1
ATOM 622 O O . GLU A 1 79 ? 20.364 3.190 -24.291 1.00 90.50 79 GLU A O 1
ATOM 627 N N . LEU A 1 80 ? 18.729 3.449 -25.809 1.00 91.44 80 LEU A N 1
ATOM 628 C CA . LEU A 1 80 ? 19.592 3.369 -26.985 1.00 91.44 80 LEU A CA 1
ATOM 629 C C . LEU A 1 80 ? 20.653 4.482 -26.959 1.00 91.44 80 LEU A C 1
ATOM 631 O O . LEU A 1 80 ? 20.317 5.653 -26.801 1.00 91.44 80 LEU A O 1
ATOM 635 N N . ILE A 1 81 ? 21.923 4.122 -27.159 1.00 92.25 81 ILE A N 1
ATOM 636 C CA . ILE A 1 81 ? 23.018 5.083 -27.335 1.00 92.25 81 ILE A CA 1
ATOM 637 C C . ILE A 1 81 ? 23.122 5.425 -28.824 1.00 92.25 81 ILE A C 1
ATOM 639 O O . ILE A 1 81 ? 23.446 4.562 -29.640 1.00 92.25 81 ILE A O 1
ATOM 643 N N . GLY A 1 82 ? 22.878 6.692 -29.164 1.00 90.44 82 GLY A N 1
ATOM 644 C CA . GLY A 1 82 ? 22.846 7.197 -30.541 1.00 90.44 82 GLY A CA 1
ATOM 645 C C . GLY A 1 82 ? 21.447 7.654 -30.958 1.00 90.44 82 GLY A C 1
ATOM 646 O O . GLY A 1 82 ? 20.506 7.613 -30.166 1.00 90.44 82 GLY A O 1
ATOM 647 N N . LYS A 1 83 ? 21.300 8.116 -32.203 1.00 89.56 83 LYS A N 1
ATOM 648 C CA . LYS A 1 83 ? 20.007 8.578 -32.724 1.00 89.56 83 LYS A CA 1
ATOM 649 C C . LYS A 1 83 ? 19.223 7.392 -33.265 1.00 89.56 83 LYS A C 1
ATOM 651 O O . LYS A 1 83 ? 19.739 6.630 -34.075 1.00 89.56 83 LYS A O 1
ATOM 656 N N . TYR A 1 84 ? 17.952 7.260 -32.884 1.00 87.19 84 TYR A N 1
ATOM 657 C CA . TYR A 1 84 ? 17.099 6.171 -33.375 1.00 87.19 84 TYR A CA 1
ATOM 658 C C . TYR A 1 84 ? 17.028 6.123 -34.912 1.00 87.19 84 TYR A C 1
ATOM 660 O O . TYR A 1 84 ? 17.041 5.043 -35.500 1.00 87.19 84 TYR A O 1
ATOM 668 N N . GLY A 1 85 ? 17.040 7.292 -35.565 1.00 88.31 85 GLY A N 1
ATOM 669 C CA . GLY A 1 85 ? 17.026 7.414 -37.024 1.00 88.31 85 GLY A CA 1
ATOM 670 C C . GLY A 1 85 ? 18.224 6.790 -37.745 1.00 88.31 85 GLY A C 1
ATOM 671 O O . GLY A 1 85 ? 18.102 6.475 -38.927 1.00 88.31 85 GLY A O 1
ATOM 672 N N . ASP A 1 86 ? 19.350 6.578 -37.062 1.00 91.12 86 ASP A N 1
ATOM 673 C CA . ASP A 1 86 ? 20.540 5.945 -37.647 1.00 91.12 86 ASP A CA 1
ATOM 674 C C . ASP A 1 86 ? 20.374 4.421 -37.772 1.00 91.12 86 ASP A C 1
ATOM 676 O O . ASP A 1 86 ? 21.059 3.775 -38.559 1.00 91.12 86 ASP A O 1
ATOM 680 N N . PHE A 1 87 ? 19.406 3.852 -37.051 1.00 90.94 87 PHE A N 1
ATOM 681 C CA . PHE A 1 87 ? 19.085 2.426 -37.065 1.00 90.94 87 PHE A CA 1
ATOM 682 C C . PHE A 1 87 ? 17.877 2.108 -37.954 1.00 90.94 87 PHE A C 1
ATOM 684 O O . PHE A 1 87 ? 17.316 1.021 -37.848 1.00 90.94 87 PHE A O 1
ATOM 691 N N . LEU A 1 88 ? 17.421 3.038 -38.796 1.00 89.88 88 LEU A N 1
ATOM 692 C CA . LEU A 1 88 ? 16.267 2.833 -39.674 1.00 89.88 88 LEU A CA 1
ATOM 693 C C . LEU A 1 88 ? 16.680 2.778 -41.147 1.00 89.88 88 LEU A C 1
ATOM 695 O O . LEU A 1 88 ? 17.539 3.554 -41.568 1.00 89.88 88 LEU A O 1
ATOM 699 N N . PRO A 1 89 ? 16.022 1.935 -41.962 1.00 91.81 89 PRO A N 1
ATOM 700 C CA . PRO A 1 89 ? 16.083 2.052 -43.414 1.00 91.81 89 PRO A CA 1
ATOM 701 C C . PRO A 1 89 ? 15.711 3.471 -43.876 1.00 91.81 89 PRO A C 1
ATOM 703 O O . PRO A 1 89 ? 14.833 4.114 -43.294 1.00 91.81 89 PRO A O 1
ATOM 706 N N . ALA A 1 90 ? 16.385 3.985 -44.907 1.00 91.88 90 ALA A N 1
ATOM 707 C CA . ALA A 1 90 ? 16.258 5.384 -45.329 1.00 91.88 90 ALA A CA 1
ATOM 708 C C . ALA A 1 90 ? 14.836 5.761 -45.791 1.00 91.88 90 ALA A C 1
ATOM 710 O O . ALA A 1 90 ? 14.364 6.875 -45.551 1.00 91.88 90 ALA A O 1
ATOM 711 N N . ASP A 1 91 ? 14.151 4.834 -46.451 1.00 91.19 91 ASP A N 1
ATOM 712 C CA . ASP A 1 91 ? 12.752 4.934 -46.860 1.00 91.19 91 ASP A CA 1
ATOM 713 C C . ASP A 1 91 ? 11.810 4.990 -45.646 1.00 91.19 91 ASP A C 1
ATOM 715 O O . ASP A 1 91 ? 10.962 5.886 -45.556 1.00 91.19 91 ASP A O 1
ATOM 719 N N . TYR A 1 92 ? 12.020 4.115 -44.661 1.00 90.50 92 TYR A N 1
ATOM 720 C CA . TYR A 1 92 ? 11.237 4.104 -43.426 1.00 90.50 92 TYR A CA 1
ATOM 721 C C . TYR A 1 92 ? 11.473 5.362 -42.577 1.00 90.50 92 TYR A C 1
ATOM 723 O O . TYR A 1 92 ? 10.518 5.967 -42.087 1.00 90.50 92 TYR A O 1
ATOM 731 N N . ARG A 1 93 ? 12.728 5.820 -42.466 1.00 90.44 93 ARG A N 1
ATOM 732 C CA . ARG A 1 93 ? 13.102 7.068 -41.782 1.00 90.44 93 ARG A CA 1
ATOM 733 C C . ARG A 1 93 ? 12.326 8.264 -42.328 1.00 90.44 93 ARG A C 1
ATOM 735 O O . ARG A 1 93 ? 11.731 9.000 -41.545 1.00 90.44 93 ARG A O 1
ATOM 742 N N . LYS A 1 94 ? 12.264 8.432 -43.655 1.00 89.06 94 LYS A N 1
ATOM 743 C CA . LYS A 1 94 ? 11.505 9.526 -44.294 1.00 89.06 94 LYS A CA 1
ATOM 744 C C . LYS A 1 94 ? 10.011 9.466 -43.962 1.00 89.06 94 LYS A C 1
ATOM 746 O O . LYS A 1 94 ? 9.399 10.499 -43.684 1.00 89.06 94 LYS A O 1
ATOM 751 N N . SER A 1 95 ? 9.424 8.269 -43.983 1.00 89.62 95 SER A N 1
ATOM 752 C CA . SER A 1 95 ? 8.011 8.061 -43.636 1.00 89.62 95 SER A CA 1
ATOM 753 C C . SER A 1 95 ? 7.722 8.413 -42.169 1.00 89.62 95 SER A C 1
ATOM 755 O O . SER A 1 95 ? 6.766 9.136 -41.863 1.00 89.62 95 SER A O 1
ATOM 757 N N . LEU A 1 96 ? 8.595 7.970 -41.259 1.00 85.38 96 LEU A N 1
ATOM 758 C CA . LEU A 1 96 ? 8.473 8.239 -39.830 1.00 85.38 96 LEU A CA 1
ATOM 759 C C . LEU A 1 96 ? 8.683 9.726 -39.508 1.00 85.38 96 LEU A C 1
ATOM 761 O O . LEU A 1 96 ? 7.877 10.306 -38.786 1.00 85.38 96 LEU A O 1
ATOM 765 N N . GLU A 1 97 ? 9.691 10.379 -40.096 1.00 87.38 97 GLU A N 1
ATOM 766 C CA . GLU A 1 97 ? 9.918 11.825 -39.954 1.00 87.38 97 GLU A CA 1
ATOM 767 C C . GLU A 1 97 ? 8.702 12.641 -40.413 1.00 87.38 97 GLU A C 1
ATOM 769 O O . GLU A 1 97 ? 8.298 13.582 -39.730 1.00 87.38 97 GLU A O 1
ATOM 774 N N . LYS A 1 98 ? 8.070 12.268 -41.535 1.00 87.31 98 LYS A N 1
ATOM 775 C CA . LYS A 1 98 ? 6.840 12.920 -42.014 1.00 87.31 98 LYS A CA 1
ATOM 776 C C . LYS A 1 98 ? 5.699 12.795 -41.003 1.00 87.31 98 LYS A C 1
ATOM 778 O O . LYS A 1 98 ? 4.951 13.752 -40.814 1.00 87.31 98 LYS A O 1
ATOM 783 N N . SER A 1 99 ? 5.574 11.637 -40.359 1.00 81.56 99 SER A N 1
ATOM 784 C CA . SER A 1 99 ? 4.547 11.381 -39.344 1.00 81.56 99 SER A CA 1
ATOM 785 C C . SER A 1 99 ? 4.820 12.156 -38.052 1.00 81.56 99 SER A C 1
ATOM 787 O O . SER A 1 99 ? 3.917 12.795 -37.523 1.00 81.56 99 SER A O 1
ATOM 789 N N . LEU A 1 100 ? 6.071 12.192 -37.586 1.00 82.00 100 LEU A N 1
ATOM 790 C CA . LEU A 1 100 ? 6.464 12.904 -36.364 1.00 82.00 100 LEU A CA 1
ATOM 791 C C . LEU A 1 100 ? 6.407 14.422 -36.504 1.00 82.00 100 LEU A C 1
ATOM 793 O O . LEU A 1 100 ? 6.019 15.095 -35.554 1.00 82.00 100 LEU A O 1
ATOM 797 N N . ARG A 1 101 ? 6.706 14.968 -37.691 1.00 81.94 101 ARG A N 1
ATOM 798 C CA . ARG A 1 101 ? 6.517 16.402 -37.969 1.00 81.94 101 ARG A CA 1
ATOM 799 C C . ARG A 1 101 ? 5.069 16.841 -37.762 1.00 81.94 101 ARG A C 1
ATOM 801 O O . ARG A 1 101 ? 4.848 17.937 -37.265 1.00 81.94 101 ARG A O 1
ATOM 808 N N . ARG A 1 102 ? 4.090 15.987 -38.093 1.00 81.19 102 ARG A N 1
ATOM 809 C CA . ARG A 1 102 ? 2.664 16.259 -37.825 1.00 81.19 102 ARG A CA 1
ATOM 810 C C . ARG A 1 102 ? 2.338 16.272 -36.329 1.00 81.19 102 ARG A C 1
ATOM 812 O O . ARG A 1 102 ? 1.380 16.919 -35.939 1.00 81.19 102 ARG A O 1
ATOM 819 N N . ALA A 1 103 ? 3.139 15.584 -35.517 1.00 74.69 103 ALA A N 1
ATOM 820 C CA . ALA A 1 103 ? 3.039 15.533 -34.060 1.00 74.69 103 ALA A CA 1
ATOM 821 C C . ALA A 1 103 ? 4.063 16.452 -33.356 1.00 74.69 103 ALA A C 1
ATOM 823 O O . ALA A 1 103 ? 4.391 16.226 -32.192 1.00 74.69 103 ALA A O 1
ATOM 824 N N . CYS A 1 104 ? 4.631 17.438 -34.067 1.00 75.94 104 CYS A N 1
ATOM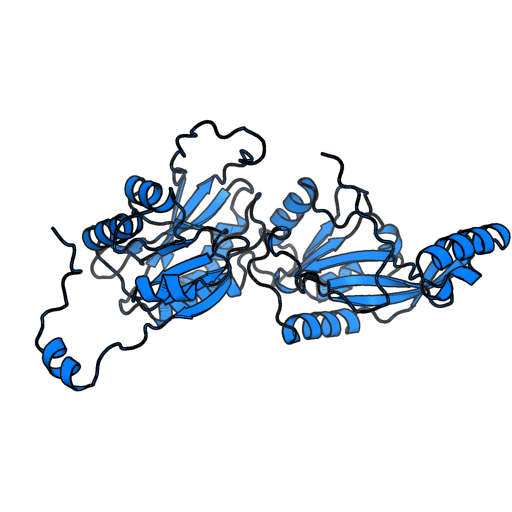 825 C CA . CYS A 1 104 ? 5.628 18.385 -33.547 1.00 75.94 104 CYS A CA 1
ATOM 826 C C . CYS A 1 104 ? 6.831 17.727 -32.833 1.00 75.94 104 CYS A C 1
ATOM 828 O O . CYS A 1 104 ? 7.388 18.287 -31.893 1.00 75.94 104 CYS A O 1
ATOM 830 N N . SER A 1 105 ? 7.242 16.538 -33.283 1.00 78.69 105 SER A N 1
ATOM 831 C CA . SER A 1 105 ? 8.330 15.742 -32.697 1.00 78.69 105 SER A CA 1
ATOM 832 C C . SER A 1 105 ? 9.431 15.456 -33.727 1.00 78.69 105 SER A C 1
ATOM 834 O O . SER A 1 105 ? 9.188 15.472 -34.936 1.00 78.69 105 SER A O 1
ATOM 836 N N . SER A 1 106 ? 10.660 15.178 -33.275 1.00 80.88 106 SER A N 1
ATOM 837 C CA . SER A 1 106 ? 11.783 14.811 -34.154 1.00 80.88 106 SER A CA 1
ATOM 838 C C . SER A 1 106 ? 12.129 13.327 -34.018 1.00 80.88 106 SER A C 1
ATOM 840 O O . SER A 1 106 ? 11.976 12.736 -32.951 1.00 80.88 106 SER A O 1
ATOM 842 N N . ILE A 1 107 ? 12.632 12.700 -35.083 1.00 78.44 107 ILE A N 1
ATOM 843 C CA . ILE A 1 107 ? 13.061 11.294 -35.016 1.00 78.44 107 ILE A CA 1
ATOM 844 C C . ILE A 1 107 ? 14.210 11.077 -34.022 1.00 78.44 107 ILE A C 1
ATOM 846 O O . ILE A 1 107 ? 14.265 10.053 -33.347 1.00 78.44 107 ILE A O 1
ATOM 850 N N . ASP A 1 108 ? 15.076 12.081 -33.877 1.00 78.00 108 ASP A N 1
ATOM 851 C CA . ASP A 1 108 ? 16.189 12.087 -32.928 1.00 78.00 108 ASP A CA 1
ATOM 852 C C . ASP A 1 108 ? 15.706 12.175 -31.471 1.00 78.00 108 ASP A C 1
ATOM 854 O O . ASP A 1 108 ? 16.447 11.823 -30.558 1.00 78.00 108 ASP A O 1
ATOM 858 N N . SER A 1 109 ? 14.461 12.612 -31.245 1.00 74.06 109 SER A N 1
ATOM 859 C CA . SER A 1 109 ? 13.837 12.641 -29.917 1.00 74.06 109 SER A CA 1
ATOM 860 C C . SER A 1 109 ? 13.183 11.312 -29.521 1.00 74.06 109 SER A C 1
ATOM 862 O O . SER A 1 109 ? 12.792 11.144 -28.362 1.00 74.06 109 SER A O 1
ATOM 864 N N . ILE A 1 110 ? 13.077 10.346 -30.448 1.00 77.69 110 ILE A N 1
ATOM 865 C CA . ILE A 1 110 ? 12.517 9.029 -30.139 1.00 77.69 110 ILE A CA 1
ATOM 866 C C . ILE A 1 110 ? 13.481 8.273 -29.237 1.00 77.69 110 ILE A C 1
ATOM 868 O O . ILE A 1 110 ? 14.554 7.829 -29.649 1.00 77.69 110 ILE A O 1
ATOM 872 N N . ARG A 1 111 ? 13.039 8.045 -28.004 1.00 80.81 111 ARG A N 1
ATOM 873 C CA . ARG A 1 111 ? 13.659 7.067 -27.119 1.00 80.81 111 ARG A CA 1
ATOM 874 C C . ARG A 1 111 ? 13.151 5.681 -27.495 1.00 80.81 111 ARG A C 1
ATOM 876 O O . ARG A 1 111 ? 11.947 5.476 -27.622 1.00 80.81 111 ARG A O 1
ATOM 883 N N . CYS A 1 112 ? 14.061 4.719 -27.610 1.00 79.44 112 CYS A N 1
ATOM 884 C CA . CYS A 1 112 ? 13.732 3.306 -27.796 1.00 79.44 112 CYS A CA 1
ATOM 885 C C . CYS A 1 112 ? 14.076 2.525 -26.515 1.00 79.44 112 CYS A C 1
ATOM 887 O O . CYS A 1 112 ? 15.062 1.782 -26.512 1.00 79.44 112 CYS A O 1
ATOM 889 N N . PRO A 1 113 ? 13.344 2.734 -25.401 1.00 82.06 113 PRO A N 1
ATOM 890 C CA . PRO A 1 113 ? 13.654 2.056 -24.155 1.00 82.06 113 PRO A CA 1
ATOM 891 C C . PRO A 1 113 ? 13.320 0.566 -24.240 1.00 82.06 113 PRO A C 1
ATOM 893 O O . PRO A 1 113 ? 12.264 0.194 -24.756 1.00 82.06 113 PRO A O 1
ATOM 896 N N . ARG A 1 114 ? 14.168 -0.287 -23.660 1.00 84.81 114 ARG A N 1
ATOM 897 C CA . ARG A 1 114 ? 13.797 -1.676 -23.356 1.00 84.81 114 ARG A CA 1
ATOM 898 C C . ARG A 1 114 ? 13.611 -1.798 -21.854 1.00 84.81 114 ARG A C 1
ATOM 900 O O . ARG A 1 114 ? 14.551 -1.600 -21.089 1.00 84.81 114 ARG A O 1
ATOM 907 N N . TYR A 1 115 ? 12.382 -2.070 -21.432 1.00 86.00 115 TYR A N 1
ATOM 908 C CA . TYR A 1 115 ? 12.057 -2.236 -20.021 1.00 86.00 115 TYR A CA 1
ATOM 909 C C . TYR A 1 115 ? 12.397 -3.656 -19.574 1.00 86.00 115 TYR A C 1
ATOM 911 O O . TYR A 1 115 ? 11.892 -4.623 -20.140 1.00 86.00 115 TYR A O 1
ATOM 919 N N . HIS A 1 116 ? 13.242 -3.762 -18.552 1.00 88.75 116 HIS A N 1
ATOM 920 C CA . HIS A 1 116 ? 13.682 -5.037 -17.989 1.00 88.75 116 HIS A CA 1
ATOM 921 C C . HIS A 1 116 ? 12.863 -5.412 -16.760 1.00 88.75 116 HIS A C 1
ATOM 923 O O . HIS A 1 116 ? 12.402 -6.545 -16.648 1.00 88.75 116 HIS A O 1
ATOM 929 N N . ALA A 1 117 ? 12.659 -4.457 -15.849 1.00 90.69 117 ALA A N 1
ATOM 930 C CA . ALA A 1 117 ? 11.927 -4.701 -14.614 1.00 90.69 117 ALA A CA 1
ATOM 931 C C . ALA A 1 117 ? 11.189 -3.460 -14.093 1.00 90.69 117 ALA A C 1
ATOM 933 O O . ALA A 1 117 ? 11.609 -2.318 -14.303 1.00 90.69 117 ALA A O 1
ATOM 934 N N . LEU A 1 118 ? 10.105 -3.716 -13.361 1.00 90.75 118 LEU A N 1
ATOM 935 C CA . LEU A 1 118 ? 9.430 -2.757 -12.489 1.00 90.75 118 LEU A CA 1
ATOM 936 C C . LEU A 1 118 ? 9.835 -3.057 -11.053 1.00 90.75 118 LEU A C 1
ATOM 938 O O . LEU A 1 118 ? 9.559 -4.147 -10.556 1.00 90.75 118 LEU A O 1
ATOM 942 N N . LEU A 1 119 ? 10.469 -2.108 -10.377 1.00 92.75 119 LEU A N 1
ATOM 943 C CA . LEU A 1 119 ? 10.893 -2.292 -8.993 1.00 92.75 119 LEU A CA 1
ATOM 944 C C . LEU A 1 119 ? 9.991 -1.472 -8.075 1.00 92.75 119 LEU A C 1
ATOM 946 O O . LEU A 1 119 ? 9.697 -0.314 -8.370 1.00 92.75 119 LEU A O 1
ATOM 950 N N . PHE A 1 120 ? 9.587 -2.070 -6.957 1.00 90.62 120 PHE A N 1
ATOM 951 C CA . PHE A 1 120 ? 8.772 -1.469 -5.901 1.00 90.62 120 PHE A CA 1
ATOM 952 C C . PHE A 1 120 ? 9.644 -1.312 -4.657 1.00 90.62 120 PHE A C 1
ATOM 954 O O . PHE A 1 120 ? 9.652 -2.218 -3.820 1.00 90.62 120 PHE A O 1
ATOM 961 N N . PRO A 1 121 ? 10.409 -0.212 -4.517 1.00 90.94 121 PRO A N 1
ATOM 962 C CA . PRO A 1 121 ? 11.443 -0.110 -3.488 1.00 90.94 121 PRO A CA 1
ATOM 963 C C . PRO A 1 121 ? 10.899 -0.285 -2.070 1.00 90.94 121 PRO A C 1
ATOM 965 O O . PRO A 1 121 ? 11.515 -0.964 -1.254 1.00 90.94 121 PRO A O 1
ATOM 968 N N . GLN A 1 122 ? 9.709 0.261 -1.802 1.00 84.38 122 GLN A N 1
ATOM 969 C CA . GLN A 1 122 ? 9.046 0.151 -0.501 1.00 84.38 122 GLN A CA 1
ATOM 970 C C . GLN A 1 122 ? 8.676 -1.295 -0.143 1.00 84.38 122 GLN A C 1
ATOM 972 O O . GLN A 1 122 ? 8.809 -1.698 1.007 1.00 84.38 122 GLN A O 1
ATOM 977 N N . HIS A 1 123 ? 8.255 -2.086 -1.132 1.00 84.75 123 HIS A N 1
ATOM 978 C CA . HIS A 1 123 ? 7.831 -3.476 -0.934 1.00 84.75 123 HIS A CA 1
ATOM 979 C C . HIS A 1 123 ? 8.954 -4.478 -1.178 1.00 84.75 123 HIS A C 1
ATOM 981 O O . HIS A 1 123 ? 8.761 -5.668 -0.955 1.00 84.75 123 HIS A O 1
ATOM 987 N N . ARG A 1 124 ? 10.111 -4.003 -1.658 1.00 89.88 124 ARG A N 1
ATOM 988 C CA . ARG A 1 124 ? 11.254 -4.829 -2.047 1.00 89.88 124 ARG A CA 1
ATOM 989 C C . ARG A 1 124 ? 10.848 -5.971 -2.983 1.00 89.88 124 ARG A C 1
ATOM 991 O O . ARG A 1 124 ? 11.329 -7.090 -2.867 1.00 89.88 124 ARG A O 1
ATOM 998 N N . VAL A 1 125 ? 9.985 -5.669 -3.953 1.00 90.25 125 VAL A N 1
ATOM 999 C CA . VAL A 1 125 ? 9.605 -6.598 -5.029 1.00 90.25 125 VAL A CA 1
ATOM 1000 C C . VAL A 1 125 ? 10.083 -6.059 -6.370 1.00 90.25 125 VAL A C 1
ATOM 1002 O O . VAL A 1 125 ? 9.944 -4.867 -6.648 1.00 90.25 125 VAL A O 1
ATOM 1005 N N . ALA A 1 126 ? 10.643 -6.931 -7.200 1.00 92.06 126 ALA A N 1
ATOM 1006 C CA . ALA A 1 126 ? 11.031 -6.650 -8.573 1.00 92.06 126 ALA A CA 1
ATOM 1007 C C . ALA A 1 126 ? 10.215 -7.537 -9.516 1.00 92.06 126 ALA A C 1
ATOM 1009 O O . ALA A 1 126 ? 10.315 -8.757 -9.450 1.00 92.06 126 ALA A O 1
ATOM 1010 N N . ILE A 1 127 ? 9.416 -6.939 -10.397 1.00 90.50 127 ILE A N 1
ATOM 1011 C CA . ILE A 1 127 ? 8.687 -7.666 -11.438 1.00 90.50 127 ILE A CA 1
ATOM 1012 C C . ILE A 1 127 ? 9.514 -7.621 -12.720 1.00 90.50 127 ILE A C 1
ATOM 1014 O O . ILE A 1 127 ? 9.675 -6.556 -13.317 1.00 90.50 127 ILE A O 1
ATOM 1018 N N . MET A 1 128 ? 10.011 -8.775 -13.147 1.00 90.25 128 MET A N 1
ATOM 1019 C CA . MET A 1 128 ? 10.703 -8.968 -14.415 1.00 90.25 128 MET A CA 1
ATOM 1020 C C . MET A 1 128 ? 9.686 -8.954 -15.546 1.00 90.25 128 MET A C 1
ATOM 1022 O O . MET A 1 128 ? 8.763 -9.766 -15.571 1.00 90.25 128 MET A O 1
ATOM 1026 N N . LEU A 1 129 ? 9.835 -8.020 -16.480 1.00 85.31 129 LEU A N 1
ATOM 1027 C CA . LEU A 1 129 ? 8.924 -7.899 -17.613 1.00 85.31 129 LEU A CA 1
ATOM 1028 C C . LEU A 1 129 ? 9.267 -8.952 -18.672 1.00 85.31 129 LEU A C 1
ATOM 1030 O O . LEU A 1 129 ? 10.428 -9.313 -18.830 1.00 85.31 129 LEU A O 1
ATOM 1034 N N . HIS A 1 130 ? 8.272 -9.433 -19.422 1.00 63.97 130 HIS A N 1
ATOM 1035 C CA . HIS A 1 130 ? 8.379 -10.601 -20.317 1.00 63.97 130 HIS A CA 1
ATOM 1036 C C . HIS A 1 130 ? 9.466 -10.495 -21.415 1.00 63.97 130 HIS A C 1
ATOM 1038 O O . HIS A 1 130 ? 9.860 -11.491 -22.018 1.00 63.97 130 HIS A O 1
ATOM 1044 N N . ARG A 1 131 ? 10.030 -9.306 -21.666 1.00 57.81 131 ARG A N 1
ATOM 1045 C CA . ARG A 1 131 ? 11.268 -9.148 -22.455 1.00 57.81 131 ARG A CA 1
ATOM 1046 C C . ARG A 1 131 ? 12.553 -9.343 -21.635 1.00 57.81 131 ARG A C 1
ATOM 1048 O O . ARG A 1 131 ? 13.625 -8.929 -22.073 1.00 57.81 131 ARG A O 1
ATOM 1055 N N . GLY A 1 132 ? 12.470 -10.037 -20.500 1.00 52.78 132 GLY A N 1
ATOM 1056 C CA . GLY A 1 132 ? 13.584 -10.430 -19.633 1.00 52.78 132 GLY A CA 1
ATOM 1057 C C . GLY A 1 132 ? 14.688 -11.227 -20.334 1.00 52.78 132 GLY A C 1
ATOM 1058 O O . GLY A 1 132 ? 15.788 -11.312 -19.801 1.00 52.78 132 GLY A O 1
ATOM 1059 N N . ILE A 1 133 ? 14.454 -11.691 -21.568 1.00 51.41 133 ILE A N 1
ATOM 1060 C CA . ILE A 1 133 ? 15.489 -12.176 -22.498 1.00 51.41 133 ILE A CA 1
ATOM 1061 C C . ILE A 1 133 ? 16.652 -11.170 -22.603 1.00 51.41 133 ILE A C 1
ATOM 1063 O O . ILE A 1 133 ? 17.812 -11.557 -22.681 1.00 51.41 133 ILE A O 1
ATOM 1067 N N . TYR A 1 134 ? 16.382 -9.860 -22.550 1.00 58.75 134 TYR A N 1
ATOM 1068 C CA . TYR A 1 134 ? 17.450 -8.857 -22.528 1.00 58.75 134 TYR A CA 1
ATOM 1069 C C . TYR A 1 134 ? 18.029 -8.622 -21.136 1.00 58.75 134 TYR A C 1
ATOM 1071 O O . TYR A 1 134 ? 19.162 -8.159 -21.034 1.00 58.75 134 TYR A O 1
ATOM 1079 N N . PHE A 1 135 ? 17.323 -8.970 -20.063 1.00 73.06 135 PHE A N 1
ATOM 1080 C CA . PHE A 1 135 ? 17.910 -8.910 -18.731 1.00 73.06 135 PHE A CA 1
ATOM 1081 C C . PHE A 1 135 ? 18.968 -9.997 -18.523 1.00 73.06 135 PHE A C 1
ATOM 1083 O O . PHE A 1 135 ? 19.914 -9.783 -17.775 1.00 73.06 135 PHE A O 1
ATOM 1090 N N . GLU A 1 136 ? 18.896 -11.112 -19.256 1.00 75.81 136 GLU A N 1
ATOM 1091 C CA . GLU A 1 136 ? 19.994 -12.089 -19.321 1.00 75.81 136 GLU A CA 1
ATOM 1092 C C . GLU A 1 136 ? 21.285 -11.486 -19.897 1.00 75.81 136 GLU A C 1
ATOM 1094 O O . GLU A 1 136 ? 22.381 -11.922 -19.547 1.00 75.81 136 GLU A O 1
ATOM 1099 N N . SER A 1 137 ? 21.182 -10.434 -20.722 1.00 75.81 137 SER A N 1
ATOM 1100 C CA . SER A 1 137 ? 22.356 -9.691 -21.205 1.00 75.81 137 SER A CA 1
ATOM 1101 C C . SER A 1 137 ? 23.008 -8.823 -20.120 1.00 75.81 137 SER A C 1
ATOM 1103 O O . SER A 1 137 ? 24.168 -8.426 -20.255 1.00 75.81 137 SER A O 1
ATOM 1105 N N . VAL A 1 138 ? 22.296 -8.563 -19.019 1.00 85.25 138 VAL A N 1
ATOM 1106 C CA . VAL A 1 138 ? 22.826 -7.874 -17.843 1.00 85.25 138 VAL A CA 1
ATOM 1107 C C . VAL A 1 138 ? 23.535 -8.900 -16.966 1.00 85.25 138 VAL A C 1
ATOM 1109 O O . VAL A 1 138 ? 22.911 -9.727 -16.295 1.00 85.25 138 VAL A O 1
ATOM 1112 N N . LYS A 1 139 ? 24.870 -8.842 -16.940 1.00 89.69 139 LYS A N 1
ATOM 1113 C CA . LYS A 1 139 ? 25.695 -9.789 -16.177 1.00 89.69 139 LYS A CA 1
ATOM 1114 C C . LYS A 1 139 ? 25.256 -9.825 -14.708 1.00 89.69 139 LYS A C 1
ATOM 1116 O O . LYS A 1 139 ? 25.402 -8.845 -13.979 1.00 89.69 139 LYS A O 1
ATOM 1121 N N . ASN A 1 140 ? 24.759 -10.985 -14.271 1.00 91.00 140 ASN A N 1
ATOM 1122 C CA . ASN A 1 140 ? 24.260 -11.225 -12.913 1.00 91.00 140 ASN A CA 1
ATOM 1123 C C . ASN A 1 140 ? 23.145 -10.257 -12.462 1.00 91.00 140 ASN A C 1
ATOM 1125 O O . ASN A 1 140 ? 23.020 -10.003 -11.264 1.00 91.00 140 ASN A O 1
ATOM 1129 N N . GLY A 1 141 ? 22.332 -9.722 -13.382 1.00 90.81 141 GLY A N 1
ATOM 1130 C CA . GLY A 1 141 ? 21.315 -8.715 -13.056 1.00 90.81 141 GLY A CA 1
ATOM 1131 C C . GLY A 1 141 ? 20.366 -9.136 -11.926 1.00 90.81 141 GLY A C 1
ATOM 1132 O O . GLY A 1 141 ? 20.148 -8.369 -10.990 1.00 90.81 141 GLY A O 1
ATOM 1133 N N . ARG A 1 142 ? 19.882 -10.388 -11.947 1.00 92.06 142 ARG A N 1
ATOM 1134 C CA . ARG A 1 142 ? 19.011 -10.948 -10.893 1.00 92.06 142 ARG A CA 1
ATOM 1135 C C . ARG A 1 142 ? 19.687 -10.946 -9.523 1.00 92.06 142 ARG A C 1
ATOM 1137 O O . ARG A 1 142 ? 19.173 -10.347 -8.589 1.00 92.06 142 ARG A O 1
ATOM 1144 N N . LYS A 1 143 ? 20.895 -11.509 -9.437 1.00 91.75 143 LYS A N 1
ATOM 1145 C CA . LYS A 1 143 ? 21.675 -11.569 -8.190 1.00 91.75 143 LYS A CA 1
ATOM 1146 C C . LYS A 1 143 ? 21.964 -10.186 -7.607 1.00 91.75 143 LYS A C 1
ATOM 1148 O O . LYS A 1 143 ? 22.049 -10.034 -6.394 1.00 91.75 143 LYS A O 1
ATOM 1153 N N . ARG A 1 144 ? 22.118 -9.164 -8.456 1.00 94.06 144 ARG A N 1
ATOM 1154 C CA . ARG A 1 144 ? 22.306 -7.773 -8.010 1.00 94.06 144 ARG A CA 1
ATOM 1155 C C . ARG A 1 144 ? 21.021 -7.193 -7.420 1.00 94.06 144 ARG A C 1
ATOM 1157 O O . ARG A 1 144 ? 21.087 -6.560 -6.373 1.00 94.06 144 ARG A O 1
ATOM 1164 N N . LEU A 1 145 ? 19.858 -7.464 -8.019 1.00 93.38 145 LEU A N 1
ATOM 1165 C CA . LEU A 1 145 ? 18.564 -7.100 -7.424 1.00 93.38 145 LEU A CA 1
ATOM 1166 C C . LEU A 1 145 ? 18.319 -7.834 -6.096 1.00 93.38 145 LEU A C 1
ATOM 1168 O O . LEU A 1 145 ? 17.926 -7.203 -5.119 1.00 93.38 145 LEU A O 1
ATOM 1172 N N . GLU A 1 146 ? 18.623 -9.129 -6.021 1.00 92.12 146 GLU A N 1
ATOM 1173 C CA . GLU A 1 146 ? 18.539 -9.912 -4.776 1.00 92.12 146 GLU A CA 1
ATOM 1174 C C . GLU A 1 146 ? 19.472 -9.353 -3.692 1.00 92.12 146 GLU A C 1
ATOM 1176 O O . GLU A 1 146 ? 19.060 -9.198 -2.545 1.00 92.12 146 GLU A O 1
ATOM 1181 N N . LYS A 1 147 ? 20.704 -8.961 -4.052 1.00 92.12 147 LYS A N 1
ATOM 1182 C CA . LYS A 1 147 ? 21.659 -8.291 -3.148 1.00 92.12 147 LYS A CA 1
ATOM 1183 C C . LYS A 1 147 ? 21.128 -6.949 -2.629 1.00 92.12 147 LYS A C 1
ATOM 1185 O O . LYS A 1 147 ? 21.392 -6.590 -1.486 1.00 92.12 147 LYS A O 1
ATOM 1190 N N . LEU A 1 148 ? 20.362 -6.222 -3.444 1.00 92.88 148 LEU A N 1
ATOM 1191 C CA . LEU A 1 148 ? 19.634 -5.012 -3.035 1.00 92.88 148 LEU A CA 1
ATOM 1192 C C . LEU A 1 148 ? 18.379 -5.315 -2.189 1.00 92.88 148 LEU A C 1
ATOM 1194 O O . LEU A 1 148 ? 17.644 -4.396 -1.810 1.00 92.88 148 LEU A O 1
ATOM 1198 N N . GLY A 1 149 ? 18.135 -6.592 -1.894 1.00 91.50 149 GLY A N 1
ATOM 1199 C CA . GLY A 1 149 ? 17.048 -7.078 -1.063 1.00 91.50 149 GLY A CA 1
ATOM 1200 C C . GLY A 1 149 ? 15.729 -7.236 -1.804 1.00 91.50 149 GLY A C 1
ATOM 1201 O O . GLY A 1 149 ? 14.710 -7.282 -1.136 1.00 91.50 149 GLY A O 1
ATOM 1202 N N . TYR A 1 150 ? 15.698 -7.269 -3.140 1.00 92.50 150 TYR A N 1
ATOM 1203 C CA . TYR A 1 150 ? 14.448 -7.485 -3.871 1.00 92.50 150 TYR A CA 1
ATOM 1204 C C . TYR A 1 150 ? 14.092 -8.974 -3.964 1.00 92.50 150 TYR A C 1
ATOM 1206 O O . TYR A 1 150 ? 14.917 -9.791 -4.365 1.00 92.50 150 TYR A O 1
ATOM 1214 N N . THR A 1 151 ? 12.830 -9.311 -3.695 1.00 91.31 151 THR A N 1
ATOM 1215 C CA . THR A 1 151 ? 12.214 -10.565 -4.144 1.00 91.31 151 THR A CA 1
ATOM 1216 C C . THR A 1 151 ? 11.811 -10.422 -5.612 1.00 91.31 151 THR A C 1
ATOM 1218 O O . THR A 1 151 ? 11.117 -9.470 -5.981 1.00 91.31 151 THR A O 1
ATOM 1221 N N . ILE A 1 152 ? 12.255 -11.350 -6.457 1.00 91.19 152 ILE A N 1
ATOM 1222 C CA . ILE A 1 152 ? 12.039 -11.298 -7.907 1.00 91.19 152 ILE A CA 1
ATOM 1223 C C . ILE A 1 152 ? 10.783 -12.087 -8.289 1.00 91.19 152 ILE A C 1
ATOM 1225 O O . ILE A 1 152 ? 10.555 -13.189 -7.804 1.00 91.19 152 ILE A O 1
ATOM 1229 N N . VAL A 1 153 ? 9.978 -11.517 -9.183 1.00 90.25 153 VAL A N 1
ATOM 1230 C CA . VAL A 1 153 ? 8.748 -12.099 -9.723 1.00 90.25 153 VAL A CA 1
ATOM 1231 C C . VAL A 1 153 ? 8.778 -12.036 -11.243 1.00 90.25 153 VAL A C 1
ATOM 1233 O O . VAL A 1 153 ? 9.048 -10.978 -11.802 1.00 90.25 153 VAL A O 1
ATOM 1236 N N . GLU A 1 154 ? 8.434 -13.126 -11.925 1.00 88.06 154 GLU A N 1
ATOM 1237 C CA . GLU A 1 154 ? 8.254 -13.111 -13.380 1.00 88.06 154 GLU A CA 1
ATOM 1238 C C . GLU A 1 154 ? 6.857 -12.625 -13.773 1.00 88.06 154 GLU A C 1
ATOM 1240 O O . GLU A 1 154 ? 5.846 -13.053 -13.213 1.00 88.06 154 GLU A O 1
ATOM 1245 N N . GLN A 1 155 ? 6.783 -11.760 -14.783 1.00 83.75 155 GLN A N 1
ATOM 1246 C CA . GLN A 1 155 ? 5.518 -11.395 -15.409 1.00 83.75 155 GLN A CA 1
ATOM 1247 C C . GLN A 1 155 ? 4.940 -12.599 -16.176 1.00 83.75 155 GLN A C 1
ATOM 1249 O O . GLN A 1 155 ? 5.569 -13.122 -17.092 1.00 83.75 155 GLN A O 1
ATOM 1254 N N . ILE A 1 156 ? 3.707 -13.005 -15.856 1.00 77.88 156 ILE A N 1
ATOM 1255 C CA . ILE A 1 156 ? 3.065 -14.200 -16.436 1.00 77.88 156 ILE A CA 1
ATOM 1256 C C . ILE A 1 156 ? 2.560 -13.964 -17.874 1.00 77.88 156 ILE A C 1
ATOM 1258 O O . ILE A 1 156 ? 2.410 -14.918 -18.635 1.00 77.88 156 ILE A O 1
ATOM 1262 N N . LYS A 1 157 ? 2.296 -12.714 -18.291 1.00 69.75 157 LYS A N 1
ATOM 1263 C CA . LYS A 1 157 ? 1.813 -12.401 -19.657 1.00 69.75 157 LYS A CA 1
ATOM 1264 C C . LYS A 1 157 ? 2.683 -11.382 -20.378 1.00 69.75 157 LYS A C 1
ATOM 1266 O O . LYS A 1 157 ? 3.152 -10.423 -19.777 1.00 69.75 157 LYS A O 1
ATOM 1271 N N . SER A 1 158 ? 2.811 -11.596 -21.686 1.00 56.41 158 SER A N 1
ATOM 1272 C CA . SER A 1 158 ? 3.804 -10.990 -22.573 1.00 56.41 158 SER A CA 1
ATOM 1273 C C . SER A 1 158 ? 3.446 -9.654 -23.199 1.00 56.41 158 SER A C 1
ATOM 1275 O O . SER A 1 158 ? 4.180 -9.197 -24.077 1.00 56.41 158 SER A O 1
ATOM 1277 N N . ASN A 1 159 ? 2.309 -9.047 -22.853 1.00 57.28 159 ASN A N 1
ATOM 1278 C CA . ASN A 1 159 ? 2.047 -7.734 -23.415 1.00 57.28 159 ASN A CA 1
ATOM 1279 C C . ASN A 1 159 ? 3.018 -6.741 -22.767 1.00 57.28 159 ASN A C 1
ATOM 1281 O O . ASN A 1 159 ? 3.139 -6.688 -21.547 1.00 57.28 159 ASN A O 1
ATOM 1285 N N . ASP A 1 160 ? 3.682 -5.920 -23.586 1.00 56.62 160 ASP A N 1
ATOM 1286 C CA . ASP A 1 160 ? 4.571 -4.828 -23.146 1.00 56.62 160 ASP A CA 1
ATOM 1287 C C . ASP A 1 160 ? 3.806 -3.736 -22.348 1.00 56.62 160 ASP A C 1
ATOM 1289 O O . ASP A 1 160 ? 4.297 -2.633 -22.115 1.00 56.62 160 ASP A O 1
ATOM 1293 N N . SER A 1 161 ? 2.564 -4.022 -21.953 1.00 61.50 161 SER A N 1
ATOM 1294 C CA . SER A 1 161 ? 1.724 -3.159 -21.158 1.00 61.50 161 SER A CA 1
ATOM 1295 C C . SER A 1 161 ? 2.236 -3.115 -19.725 1.00 61.50 161 SER A C 1
ATOM 1297 O O . SER A 1 161 ? 2.419 -4.136 -19.065 1.00 61.50 161 SER A O 1
ATOM 1299 N N . THR A 1 162 ? 2.364 -1.899 -19.209 1.00 60.12 162 THR A N 1
ATOM 1300 C CA . THR A 1 162 ? 2.512 -1.630 -17.778 1.00 60.12 162 THR A CA 1
ATOM 1301 C C . THR A 1 162 ? 1.223 -1.907 -16.992 1.00 60.12 162 THR A C 1
ATOM 1303 O O . THR A 1 162 ? 1.210 -1.732 -15.773 1.00 60.12 162 THR A O 1
ATOM 1306 N N . ASN A 1 163 ? 0.136 -2.335 -17.654 1.00 64.62 163 ASN A N 1
ATOM 1307 C CA . ASN A 1 163 ? -1.126 -2.657 -17.001 1.00 64.62 163 ASN A CA 1
ATOM 1308 C C . ASN A 1 163 ? -1.042 -3.998 -16.270 1.00 64.62 163 ASN A C 1
ATOM 1310 O O . ASN A 1 163 ? -0.629 -5.034 -16.796 1.00 64.62 163 ASN A O 1
ATOM 1314 N N . TRP A 1 164 ? -1.504 -3.973 -15.029 1.00 72.06 164 TRP A N 1
ATOM 1315 C CA . TRP A 1 164 ? -1.415 -5.084 -14.103 1.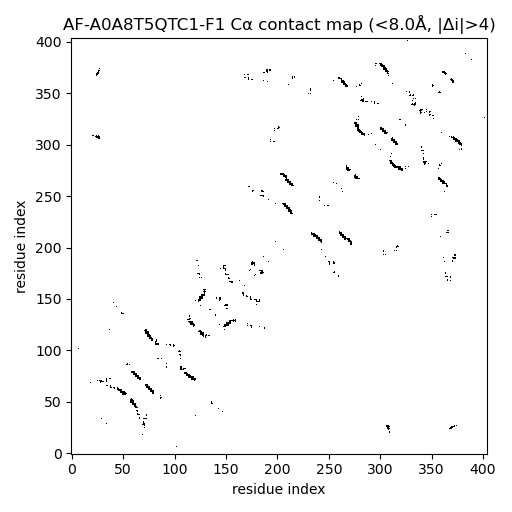00 72.06 164 TRP A CA 1
ATOM 1316 C C . TRP A 1 164 ? -2.586 -6.028 -14.299 1.00 72.06 164 TRP A C 1
ATOM 1318 O O . TRP A 1 164 ? -3.667 -5.833 -13.740 1.00 72.06 164 TRP A O 1
ATOM 1328 N N . ASN A 1 165 ? -2.375 -7.075 -15.091 1.00 77.25 165 ASN A N 1
ATOM 1329 C CA . ASN A 1 165 ? -3.348 -8.153 -15.143 1.00 77.25 165 ASN A CA 1
ATOM 1330 C C . ASN A 1 165 ? -3.439 -8.877 -13.786 1.00 77.25 165 ASN A C 1
ATOM 1332 O O . ASN A 1 165 ? -2.594 -8.734 -12.899 1.00 77.25 165 ASN A O 1
ATOM 1336 N N . PHE A 1 166 ? -4.500 -9.664 -13.644 1.00 81.69 166 PHE A N 1
ATOM 1337 C CA . PHE A 1 166 ? -4.788 -10.404 -12.426 1.00 81.69 166 PHE A CA 1
ATOM 1338 C C . PHE A 1 166 ? -3.640 -11.336 -11.986 1.00 81.69 166 PHE A C 1
ATOM 1340 O O . PHE A 1 166 ? -3.319 -11.394 -10.799 1.00 81.69 166 PHE A O 1
ATOM 1347 N N . ASP A 1 167 ? -2.999 -12.011 -12.937 1.00 83.94 167 ASP A N 1
ATOM 1348 C CA . ASP A 1 167 ? -1.961 -13.012 -12.679 1.00 83.94 167 ASP A CA 1
ATOM 1349 C C . ASP A 1 167 ? -0.689 -12.359 -12.111 1.00 83.94 167 ASP A C 1
ATOM 1351 O O . ASP A 1 167 ? -0.177 -12.784 -11.080 1.00 83.94 167 ASP A O 1
ATOM 1355 N N . ASN A 1 168 ? -0.247 -11.237 -12.690 1.00 83.12 168 ASN A N 1
ATOM 1356 C CA . ASN A 1 168 ? 0.907 -10.477 -12.194 1.00 83.12 168 ASN A CA 1
ATOM 1357 C C . ASN A 1 168 ? 0.666 -9.921 -10.782 1.00 83.12 168 ASN A C 1
ATOM 1359 O O . ASN A 1 168 ? 1.568 -9.916 -9.944 1.00 83.12 168 ASN A O 1
ATOM 1363 N N . ARG A 1 169 ? -0.564 -9.466 -10.495 1.00 85.44 169 ARG A N 1
ATOM 1364 C CA . ARG A 1 169 ? -0.952 -9.021 -9.146 1.00 85.44 169 ARG A CA 1
ATOM 1365 C C . ARG A 1 169 ? -0.878 -10.176 -8.148 1.00 85.44 169 ARG A C 1
ATOM 1367 O O . ARG A 1 169 ? -0.435 -9.980 -7.019 1.00 85.44 169 ARG A O 1
ATOM 1374 N N . LEU A 1 170 ? -1.292 -11.374 -8.557 1.00 87.19 170 LEU A N 1
ATOM 1375 C CA . LEU A 1 170 ? -1.233 -12.563 -7.716 1.00 87.19 170 LEU A CA 1
ATOM 1376 C C . LEU A 1 170 ? 0.211 -12.968 -7.395 1.00 87.19 170 LEU A C 1
ATOM 1378 O O . LEU A 1 170 ? 0.498 -13.259 -6.236 1.00 87.19 170 LEU A O 1
ATOM 1382 N N . GLU A 1 171 ? 1.115 -12.948 -8.373 1.00 87.75 171 GLU A N 1
ATOM 1383 C CA . GLU A 1 171 ? 2.531 -13.243 -8.122 1.00 87.75 171 GLU A CA 1
ATOM 1384 C C . GLU A 1 171 ? 3.195 -12.190 -7.234 1.00 87.75 171 GLU A C 1
ATOM 1386 O O . GLU A 1 171 ? 3.911 -12.535 -6.296 1.00 87.75 171 GLU A O 1
ATOM 1391 N N . MET A 1 172 ? 2.881 -10.906 -7.435 1.00 87.94 172 MET A N 1
ATOM 1392 C CA . MET A 1 172 ? 3.346 -9.859 -6.526 1.00 87.94 172 MET A CA 1
ATOM 1393 C C . MET A 1 172 ? 2.851 -10.102 -5.097 1.00 87.94 172 MET A C 1
ATOM 1395 O O . MET A 1 172 ? 3.617 -9.975 -4.146 1.00 87.94 172 MET A O 1
ATOM 1399 N N . LEU A 1 173 ? 1.580 -10.481 -4.924 1.00 89.81 173 LEU A N 1
ATOM 1400 C CA . LEU A 1 173 ? 1.031 -10.803 -3.608 1.00 89.81 173 LEU A CA 1
ATOM 1401 C C . LEU A 1 173 ? 1.759 -11.986 -2.958 1.00 89.81 173 LEU A C 1
ATOM 1403 O O . LEU A 1 173 ? 2.011 -11.944 -1.754 1.00 89.81 173 LEU A O 1
ATOM 1407 N N . LYS A 1 174 ? 2.098 -13.026 -3.731 1.00 89.88 174 LYS A N 1
ATOM 1408 C CA . LYS A 1 174 ? 2.895 -14.159 -3.239 1.00 89.88 174 LYS A CA 1
ATOM 1409 C C . LYS A 1 174 ? 4.262 -13.691 -2.753 1.00 89.88 174 LYS A C 1
ATOM 1411 O O . LYS A 1 174 ? 4.602 -13.986 -1.613 1.00 89.88 174 LYS A O 1
ATOM 1416 N N . ALA A 1 175 ? 4.979 -12.914 -3.565 1.00 89.38 175 ALA A N 1
ATOM 1417 C CA . ALA A 1 175 ? 6.294 -12.382 -3.215 1.00 89.38 175 ALA A CA 1
ATOM 1418 C C . ALA A 1 175 ? 6.258 -11.463 -1.991 1.00 89.38 175 ALA A C 1
ATOM 1420 O O . ALA A 1 175 ? 7.112 -11.567 -1.120 1.00 89.38 175 ALA A O 1
ATOM 1421 N N . MET A 1 176 ? 5.241 -10.603 -1.880 1.00 88.19 176 MET A N 1
ATOM 1422 C CA . MET A 1 176 ? 5.087 -9.736 -0.711 1.00 88.19 176 MET A CA 1
ATOM 1423 C C . MET A 1 176 ? 4.783 -10.522 0.562 1.00 88.19 176 MET A C 1
ATOM 1425 O O . MET A 1 176 ? 5.210 -10.106 1.625 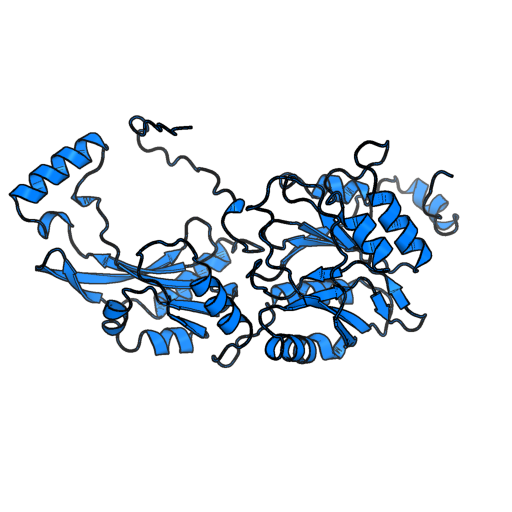1.00 88.19 176 MET A O 1
ATOM 1429 N N . ARG A 1 177 ? 4.032 -11.629 0.499 1.00 86.94 177 ARG A N 1
ATOM 1430 C CA . ARG A 1 177 ? 3.699 -12.414 1.702 1.00 86.94 177 ARG A CA 1
ATOM 1431 C C . ARG A 1 177 ? 4.765 -13.414 2.092 1.00 86.94 177 ARG A C 1
ATOM 1433 O O . ARG A 1 177 ? 4.943 -13.664 3.276 1.00 86.94 177 ARG A O 1
ATOM 1440 N N . ASN A 1 178 ? 5.429 -13.991 1.103 1.00 85.44 178 ASN A N 1
ATOM 1441 C CA . ASN A 1 178 ? 6.439 -15.021 1.271 1.00 85.44 178 ASN A CA 1
ATOM 1442 C C . ASN A 1 178 ? 7.715 -14.577 0.558 1.00 85.44 178 ASN A C 1
ATOM 1444 O O . ASN A 1 178 ? 8.064 -15.152 -0.473 1.00 85.44 1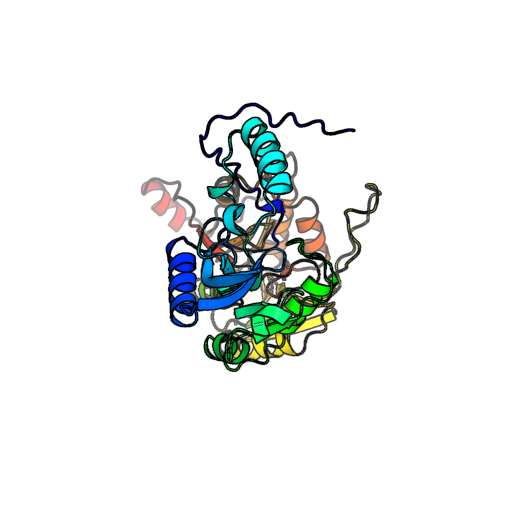78 ASN A O 1
ATOM 1448 N N . PRO A 1 179 ? 8.387 -13.530 1.061 1.00 80.88 179 PRO A N 1
ATOM 1449 C CA . PRO A 1 179 ? 9.617 -13.080 0.445 1.00 80.88 179 PRO A CA 1
ATOM 1450 C C . PRO A 1 179 ? 10.694 -14.157 0.587 1.00 80.88 179 PRO A C 1
ATOM 1452 O O . PRO A 1 179 ? 11.019 -14.580 1.697 1.00 80.88 179 PRO A O 1
ATOM 1455 N N . GLU A 1 180 ? 11.254 -14.591 -0.539 1.00 74.69 180 GLU A N 1
ATOM 1456 C CA . GLU A 1 180 ? 12.380 -15.534 -0.562 1.00 74.69 180 GLU A CA 1
ATOM 1457 C C . GLU A 1 180 ? 13.694 -14.848 -0.160 1.00 74.69 180 GLU A C 1
ATOM 1459 O O . GLU A 1 180 ? 14.603 -15.477 0.382 1.00 74.69 180 GLU A O 1
ATOM 1464 N N . SER A 1 181 ? 13.795 -13.536 -0.392 1.00 68.75 181 SER A N 1
ATOM 1465 C CA . SER A 1 181 ? 14.979 -12.752 -0.053 1.00 68.75 181 SER A CA 1
ATOM 1466 C C . SER A 1 181 ? 15.086 -12.530 1.457 1.00 68.75 181 SER A C 1
ATOM 1468 O O . SER A 1 181 ? 14.188 -11.966 2.091 1.00 68.75 181 SER A O 1
ATOM 1470 N N . THR A 1 182 ? 16.232 -12.903 2.024 1.00 62.16 182 THR A N 1
ATOM 1471 C CA . THR A 1 182 ? 16.570 -12.674 3.434 1.00 62.16 182 THR A CA 1
ATOM 1472 C C . THR A 1 182 ? 16.431 -11.195 3.798 1.00 62.16 182 THR A C 1
ATOM 1474 O O . THR A 1 182 ? 17.018 -10.336 3.143 1.00 62.16 182 THR A O 1
ATOM 1477 N N . GLY A 1 183 ? 15.684 -10.898 4.863 1.00 71.12 183 GLY A N 1
ATOM 1478 C CA . GLY A 1 183 ? 15.526 -9.538 5.393 1.00 71.12 183 GLY A CA 1
ATOM 1479 C C . GLY A 1 183 ? 14.315 -8.759 4.870 1.00 71.12 183 GLY A C 1
ATOM 1480 O O . GLY A 1 183 ? 14.022 -7.692 5.411 1.00 71.12 183 GLY A O 1
ATOM 1481 N N . VAL A 1 184 ? 13.571 -9.280 3.889 1.00 75.56 184 VAL A N 1
ATOM 1482 C CA . VAL A 1 184 ? 12.292 -8.682 3.476 1.00 75.56 184 VAL A CA 1
ATOM 1483 C C . VAL A 1 184 ? 11.169 -9.162 4.393 1.00 75.56 184 VAL A C 1
ATOM 1485 O O . VAL A 1 184 ? 11.098 -10.336 4.761 1.00 75.56 184 VAL A O 1
ATOM 1488 N N . ARG A 1 185 ? 10.308 -8.222 4.791 1.00 83.31 185 ARG A N 1
ATOM 1489 C CA . ARG A 1 185 ? 9.177 -8.457 5.692 1.00 83.31 185 ARG A CA 1
ATOM 1490 C C . ARG A 1 185 ? 7.878 -8.587 4.901 1.00 83.31 185 ARG A C 1
ATOM 1492 O O . ARG A 1 185 ? 7.660 -7.847 3.945 1.00 83.31 185 ARG A O 1
ATOM 1499 N N . ALA A 1 186 ? 7.012 -9.494 5.334 1.00 86.06 186 ALA A N 1
ATOM 1500 C CA . ALA A 1 186 ? 5.655 -9.666 4.843 1.00 86.06 186 ALA A CA 1
ATOM 1501 C C . ALA A 1 186 ? 4.740 -8.511 5.264 1.00 86.06 186 ALA A C 1
ATOM 1503 O O . ALA A 1 186 ? 3.775 -8.183 4.566 1.00 86.06 186 ALA A O 1
ATOM 1504 N N . ILE A 1 187 ? 5.047 -7.876 6.396 1.00 86.50 187 ILE A N 1
ATOM 1505 C CA . ILE A 1 187 ? 4.417 -6.636 6.840 1.00 86.50 187 ILE A CA 1
ATOM 1506 C C . ILE A 1 187 ? 5.307 -5.442 6.501 1.00 86.50 187 ILE A C 1
ATOM 1508 O O . ILE A 1 187 ? 6.483 -5.392 6.865 1.00 86.50 187 ILE A O 1
ATOM 1512 N N . ASP A 1 188 ? 4.723 -4.460 5.818 1.00 84.38 188 ASP A N 1
ATOM 1513 C CA . ASP A 1 188 ? 5.399 -3.213 5.475 1.00 84.38 188 ASP A CA 1
ATOM 1514 C C . ASP A 1 188 ? 5.768 -2.465 6.771 1.00 84.38 188 ASP A C 1
ATOM 1516 O O . ASP A 1 188 ? 4.903 -2.301 7.638 1.00 84.38 188 ASP A O 1
ATOM 1520 N N . PRO A 1 189 ? 7.011 -1.973 6.933 1.00 84.31 189 PRO A N 1
ATOM 1521 C CA . PRO A 1 189 ? 7.398 -1.200 8.113 1.00 84.31 189 PRO A CA 1
ATOM 1522 C C . PRO A 1 189 ? 6.485 0.005 8.408 1.00 84.31 189 PRO A C 1
ATOM 1524 O O . PRO A 1 189 ? 6.308 0.395 9.561 1.00 84.31 189 PRO A O 1
ATOM 1527 N N . ARG A 1 190 ? 5.849 0.586 7.385 1.00 84.25 190 ARG A N 1
ATOM 1528 C CA . ARG A 1 190 ? 4.885 1.686 7.553 1.00 84.25 190 ARG A CA 1
ATOM 1529 C C . ARG A 1 190 ? 3.539 1.213 8.093 1.00 84.25 190 ARG A C 1
ATOM 1531 O O . ARG A 1 190 ? 2.847 1.982 8.752 1.00 84.25 190 ARG A O 1
ATOM 1538 N N . ALA A 1 191 ? 3.170 -0.042 7.844 1.00 87.81 191 ALA A N 1
ATOM 1539 C CA . ALA A 1 191 ? 2.011 -0.653 8.482 1.00 87.81 191 ALA A CA 1
ATOM 1540 C C . ALA A 1 191 ? 2.310 -0.958 9.959 1.00 87.81 191 ALA A C 1
ATOM 1542 O O . ALA A 1 191 ? 1.447 -0.746 10.808 1.00 87.81 191 ALA A O 1
ATOM 1543 N N . THR A 1 192 ? 3.541 -1.369 10.304 1.00 88.88 192 THR A N 1
ATOM 1544 C CA . THR A 1 192 ? 3.939 -1.509 11.719 1.00 88.88 192 THR A CA 1
ATOM 1545 C C . THR A 1 192 ? 4.006 -0.166 12.443 1.00 88.88 192 THR A C 1
ATOM 1547 O O . THR A 1 192 ? 3.618 -0.102 13.605 1.00 88.88 192 THR A O 1
ATOM 1550 N N . GLN A 1 193 ? 4.370 0.919 11.750 1.00 91.62 193 GLN A N 1
ATOM 1551 C CA . GLN A 1 193 ? 4.361 2.276 12.311 1.00 91.62 193 GLN A CA 1
ATOM 1552 C C . GLN A 1 193 ? 2.979 2.685 12.851 1.00 91.62 193 GLN A C 1
ATOM 1554 O O . GLN A 1 193 ? 2.901 3.379 13.859 1.00 91.62 193 GLN A O 1
ATOM 1559 N N . ILE A 1 194 ? 1.885 2.225 12.230 1.00 94.12 194 ILE A N 1
ATOM 1560 C CA . ILE A 1 194 ? 0.514 2.450 12.725 1.00 94.12 194 ILE A CA 1
ATOM 1561 C C . ILE A 1 194 ? 0.369 1.870 14.139 1.00 94.12 194 ILE A C 1
ATOM 1563 O O . ILE A 1 194 ? -0.119 2.544 15.042 1.00 94.12 194 ILE A O 1
ATOM 1567 N N . LEU A 1 195 ? 0.839 0.637 14.352 1.00 93.62 195 LEU A N 1
ATOM 1568 C CA . LEU A 1 195 ? 0.795 -0.030 15.656 1.00 93.62 195 LEU A CA 1
ATOM 1569 C C . LEU A 1 195 ? 1.749 0.618 16.663 1.00 93.62 195 LEU A C 1
ATOM 1571 O O . LEU A 1 195 ? 1.422 0.696 17.848 1.00 93.62 195 LEU A O 1
ATOM 1575 N N . ASP A 1 196 ? 2.919 1.070 16.209 1.00 93.50 196 ASP A N 1
ATOM 1576 C CA . ASP A 1 196 ? 3.889 1.777 17.046 1.00 93.50 196 ASP A CA 1
ATOM 1577 C C . ASP A 1 196 ? 3.285 3.083 17.582 1.00 93.50 196 ASP A C 1
ATOM 1579 O O . ASP A 1 196 ? 3.328 3.330 18.786 1.00 93.50 196 ASP A O 1
ATOM 1583 N N . LEU A 1 197 ? 2.658 3.873 16.703 1.00 95.62 197 LEU A N 1
ATOM 1584 C CA . LEU A 1 197 ? 2.002 5.133 17.050 1.00 95.62 197 LEU A CA 1
ATOM 1585 C C . LEU A 1 197 ? 0.792 4.923 17.956 1.00 95.62 197 LEU A C 1
ATOM 1587 O O . LEU A 1 197 ? 0.645 5.660 18.926 1.00 95.62 197 LEU A O 1
ATOM 1591 N N . LEU A 1 198 ? -0.042 3.914 17.691 1.00 95.75 198 LEU A N 1
ATOM 1592 C CA . LEU A 1 198 ? -1.139 3.565 18.596 1.00 95.75 198 LEU A CA 1
ATOM 1593 C C . LEU A 1 198 ? -0.599 3.223 19.982 1.00 95.75 198 LEU A C 1
ATOM 1595 O O . LEU A 1 198 ? -0.987 3.839 20.963 1.00 95.75 198 LEU A O 1
ATOM 1599 N N . THR A 1 199 ? 0.375 2.321 20.061 1.00 94.62 199 THR A N 1
ATOM 1600 C CA . THR A 1 199 ? 0.953 1.906 21.347 1.00 94.62 199 THR A CA 1
ATOM 1601 C C . THR A 1 199 ? 1.535 3.088 22.121 1.00 94.62 199 THR A C 1
ATOM 1603 O O . THR A 1 199 ? 1.349 3.179 23.323 1.00 94.62 199 THR A O 1
ATOM 1606 N N . ALA A 1 200 ? 2.219 4.008 21.439 1.00 94.94 200 ALA A N 1
ATOM 1607 C CA . ALA A 1 200 ? 2.831 5.166 22.084 1.00 94.94 200 ALA A CA 1
ATOM 1608 C C . ALA A 1 200 ? 1.815 6.180 22.644 1.00 94.94 200 ALA A C 1
ATOM 1610 O O . ALA A 1 200 ? 2.195 7.009 23.468 1.00 94.94 200 ALA A O 1
ATOM 1611 N N . ASN A 1 201 ? 0.558 6.148 22.187 1.00 96.31 201 ASN A N 1
ATOM 1612 C CA . ASN A 1 201 ? -0.464 7.135 22.550 1.00 96.31 201 ASN A CA 1
ATOM 1613 C C . ASN A 1 201 ? -1.647 6.549 23.337 1.00 96.31 201 ASN A C 1
ATOM 1615 O O . ASN A 1 201 ? -2.385 7.308 23.960 1.00 96.31 201 ASN A O 1
ATOM 1619 N N . LEU A 1 202 ? -1.836 5.228 23.340 1.00 95.06 202 LEU A N 1
ATOM 1620 C CA . LEU A 1 202 ? -2.838 4.565 24.173 1.00 95.06 202 LEU A CA 1
ATOM 1621 C C . LEU A 1 202 ? -2.300 4.460 25.611 1.00 95.06 202 LEU A C 1
ATOM 1623 O O . LEU A 1 202 ? -1.232 3.910 25.850 1.00 95.06 202 LEU A O 1
ATOM 1627 N N . SER A 1 203 ? -3.034 5.010 26.578 1.00 86.62 203 SER A N 1
ATOM 1628 C CA . SER A 1 203 ? -2.557 5.235 27.954 1.00 86.62 203 SER A CA 1
ATOM 1629 C C . SER A 1 203 ? -2.711 4.045 28.912 1.00 86.62 203 SER A C 1
ATOM 1631 O O . SER A 1 203 ? -2.345 4.143 30.086 1.00 86.62 203 SER A O 1
ATOM 1633 N N . GLU A 1 204 ? -3.257 2.923 28.449 1.00 84.44 204 GLU A N 1
ATOM 1634 C CA . GLU A 1 204 ? -3.441 1.723 29.268 1.00 84.44 204 GLU A CA 1
ATOM 1635 C C . GLU A 1 204 ? -2.339 0.711 28.978 1.00 84.44 204 GLU A C 1
ATOM 1637 O O . GLU A 1 204 ? -1.981 0.523 27.832 1.00 84.44 204 GLU A O 1
ATOM 1642 N N . GLU A 1 205 ? -1.822 0.029 29.999 1.00 83.50 205 GLU A N 1
ATOM 1643 C CA . GLU A 1 205 ? -0.883 -1.089 29.848 1.00 83.50 205 GLU A CA 1
ATOM 1644 C C . GLU A 1 205 ? -1.249 -2.198 30.857 1.00 83.50 205 GLU A C 1
ATOM 1646 O O . GLU A 1 205 ? -1.708 -1.879 31.967 1.00 83.50 205 GLU A O 1
ATOM 1651 N N . PRO A 1 206 ? -1.055 -3.490 30.523 1.00 89.75 206 PRO A N 1
ATOM 1652 C CA . PRO A 1 206 ? -0.577 -4.007 29.237 1.00 89.75 206 PRO A CA 1
ATOM 1653 C C . PRO A 1 206 ? -1.644 -3.939 28.131 1.00 89.75 206 PRO A C 1
ATOM 1655 O O . PRO A 1 206 ? -2.823 -4.171 28.404 1.00 89.75 206 PRO A O 1
ATOM 1658 N N . LEU A 1 207 ? -1.229 -3.691 26.883 1.00 93.31 207 LEU A N 1
ATOM 1659 C CA . LEU A 1 207 ? -2.102 -3.761 25.699 1.00 93.31 207 LEU A CA 1
ATOM 1660 C C . LEU A 1 207 ? -1.900 -5.051 24.897 1.00 93.31 207 LEU A C 1
ATOM 1662 O O . LEU A 1 207 ? -0.780 -5.447 24.560 1.00 93.31 207 LEU A O 1
ATOM 1666 N N . THR A 1 208 ? -3.008 -5.681 24.508 1.00 95.44 208 THR A N 1
ATOM 1667 C CA . THR A 1 208 ? -3.017 -6.776 23.529 1.00 95.44 208 THR A CA 1
ATOM 1668 C C . THR A 1 208 ? -3.990 -6.465 22.399 1.00 95.44 208 THR A C 1
ATOM 1670 O O . THR A 1 208 ? -5.197 -6.346 22.611 1.00 95.44 208 THR A O 1
ATOM 1673 N N . TYR A 1 209 ? -3.456 -6.332 21.184 1.00 95.62 209 TYR A N 1
ATOM 1674 C CA . TYR A 1 209 ? -4.252 -6.058 19.991 1.00 95.62 209 TYR A CA 1
ATOM 1675 C C . TYR A 1 209 ? -4.935 -7.329 19.491 1.00 95.62 209 TYR A C 1
ATOM 1677 O O . TYR A 1 209 ? -4.313 -8.394 19.421 1.00 95.62 209 TYR A O 1
ATOM 1685 N N . THR A 1 210 ? -6.189 -7.195 19.062 1.00 95.38 210 THR A N 1
ATOM 1686 C CA . THR A 1 210 ? -6.916 -8.274 18.391 1.00 95.38 210 THR A CA 1
ATOM 1687 C C . THR A 1 210 ? -6.894 -8.068 16.880 1.00 95.38 210 THR A C 1
ATOM 1689 O O . THR A 1 210 ? -7.308 -7.026 16.365 1.00 95.38 210 THR A O 1
ATOM 1692 N N . PHE A 1 211 ? -6.454 -9.091 16.152 1.00 95.38 211 PHE A N 1
ATOM 1693 C CA . PHE A 1 211 ? -6.436 -9.123 14.695 1.00 95.38 211 PHE A CA 1
ATOM 1694 C C . PHE A 1 211 ? -7.458 -10.124 14.164 1.00 95.38 211 PHE A C 1
ATOM 1696 O O . PHE A 1 211 ? -7.533 -11.268 14.611 1.00 95.38 211 PHE A O 1
ATOM 1703 N N . GLY A 1 212 ? -8.236 -9.706 13.171 1.00 93.75 212 GLY A N 1
ATOM 1704 C CA . GLY A 1 212 ? -9.209 -10.551 12.496 1.00 93.75 212 GLY A CA 1
ATOM 1705 C C . GLY A 1 212 ? -8.663 -11.105 11.189 1.00 93.75 212 GLY A C 1
ATOM 1706 O O . GLY A 1 212 ? -8.242 -10.345 10.318 1.00 93.75 212 GLY A O 1
ATOM 1707 N N . VAL A 1 213 ? -8.719 -12.426 11.014 1.00 92.81 213 VAL A N 1
ATOM 1708 C CA . VAL A 1 213 ? -8.507 -13.081 9.720 1.00 92.81 213 VAL A CA 1
ATOM 1709 C C . VAL A 1 213 ? -9.846 -13.216 9.007 1.00 92.81 213 VAL A C 1
ATOM 1711 O O . VAL A 1 213 ? -10.733 -13.955 9.446 1.00 92.81 213 VAL A O 1
ATOM 1714 N N . PHE A 1 214 ? -9.979 -12.564 7.857 1.00 89.81 214 PHE A N 1
ATOM 1715 C CA . PHE A 1 214 ? -11.213 -12.557 7.075 1.00 89.81 214 PHE A CA 1
ATOM 1716 C C . PHE A 1 214 ? -10.969 -12.973 5.623 1.00 89.81 214 PHE A C 1
ATOM 1718 O O . PHE A 1 214 ? -9.849 -12.935 5.112 1.00 89.81 214 PHE A O 1
ATOM 1725 N N . ALA A 1 215 ? -12.017 -13.472 4.961 1.00 86.44 215 ALA A N 1
ATOM 1726 C CA . ALA A 1 215 ? -11.982 -13.679 3.515 1.00 86.44 215 ALA A CA 1
ATOM 1727 C C . ALA A 1 215 ? -12.169 -12.330 2.825 1.00 86.44 215 ALA A C 1
ATOM 1729 O O . ALA A 1 215 ? -13.123 -11.622 3.131 1.00 86.44 215 ALA A O 1
ATOM 1730 N N . TYR A 1 216 ? -11.290 -11.998 1.884 1.00 75.50 216 TYR A N 1
ATOM 1731 C CA . TYR A 1 216 ? -11.529 -10.848 1.027 1.00 75.50 216 TYR A CA 1
ATOM 1732 C C . TYR A 1 216 ? -12.304 -11.341 -0.193 1.00 75.50 216 TYR A C 1
ATOM 1734 O O . TYR A 1 216 ? -11.740 -12.029 -1.047 1.00 75.50 216 TYR A O 1
ATOM 1742 N N . SER A 1 217 ? -13.612 -11.073 -0.240 1.00 66.19 217 SER A N 1
ATOM 1743 C CA . SER A 1 217 ? -14.430 -11.508 -1.374 1.00 66.19 217 SER A CA 1
ATOM 1744 C C . SER A 1 217 ? -13.968 -10.785 -2.642 1.00 66.19 217 SER A C 1
ATOM 1746 O O . SER A 1 217 ? -13.749 -9.574 -2.638 1.00 66.19 217 SER A O 1
ATOM 1748 N N . THR A 1 218 ? -13.775 -11.546 -3.715 1.00 55.59 218 THR A N 1
ATOM 1749 C CA . THR A 1 218 ? -13.317 -11.054 -5.021 1.00 55.59 218 THR A CA 1
ATOM 1750 C C . THR A 1 218 ? -14.466 -10.765 -5.969 1.00 55.59 218 THR A C 1
ATOM 1752 O O . THR A 1 218 ? -14.213 -10.574 -7.156 1.00 55.59 218 THR A O 1
ATOM 1755 N N . THR A 1 219 ? -15.716 -10.806 -5.501 1.00 55.81 219 THR A N 1
ATOM 1756 C CA . THR A 1 219 ? -16.864 -10.413 -6.317 1.00 55.81 219 THR A CA 1
ATOM 1757 C C . THR A 1 219 ? -16.665 -8.952 -6.679 1.00 55.81 219 THR A C 1
ATOM 1759 O O . THR A 1 219 ? -16.852 -8.067 -5.847 1.00 55.81 219 THR A O 1
ATOM 1762 N N . ARG A 1 220 ? -16.159 -8.729 -7.896 1.00 50.25 220 ARG A N 1
ATOM 1763 C CA . ARG A 1 220 ? -15.955 -7.417 -8.492 1.00 50.25 220 ARG A CA 1
ATOM 1764 C C . ARG A 1 220 ? -17.280 -6.677 -8.387 1.00 50.25 220 ARG A C 1
ATOM 1766 O O . ARG A 1 220 ? -18.226 -7.019 -9.086 1.00 50.25 220 ARG A O 1
ATOM 1773 N N . ALA A 1 221 ? -17.327 -5.665 -7.528 1.00 46.84 221 ALA A N 1
ATOM 1774 C CA . ALA A 1 221 ? -18.429 -4.711 -7.516 1.00 46.84 221 ALA A CA 1
ATOM 1775 C C . ALA A 1 221 ? -18.565 -3.990 -8.877 1.00 46.84 221 ALA A C 1
ATOM 1777 O O . ALA A 1 221 ? -19.608 -3.427 -9.164 1.00 46.84 221 ALA A O 1
ATOM 1778 N N . GLU A 1 222 ? -17.533 -4.047 -9.726 1.00 44.41 222 GLU A N 1
ATOM 1779 C CA . GLU A 1 222 ? -17.472 -3.390 -11.036 1.00 44.41 222 GLU A CA 1
ATOM 1780 C C . GLU A 1 222 ? -18.226 -4.124 -12.164 1.00 44.41 222 GLU A C 1
ATOM 1782 O O . GLU A 1 222 ? -18.435 -3.532 -13.216 1.00 44.41 222 GLU A O 1
ATOM 1787 N N . GLU A 1 223 ? -18.638 -5.388 -11.991 1.00 42.38 223 GLU A N 1
ATOM 1788 C CA . GLU A 1 223 ? -19.236 -6.188 -13.085 1.00 42.38 223 GLU A CA 1
ATOM 1789 C C . GLU A 1 223 ? -20.743 -6.443 -12.956 1.00 42.38 223 GLU A C 1
ATOM 1791 O O . GLU A 1 223 ? -21.332 -7.040 -13.856 1.00 42.38 223 GLU A O 1
ATOM 1796 N N . TYR A 1 224 ? -21.391 -5.977 -11.887 1.00 39.03 224 TYR A N 1
ATOM 1797 C CA . TYR A 1 224 ? -22.833 -6.154 -11.720 1.00 39.03 224 TYR A CA 1
ATOM 1798 C C . TYR A 1 224 ? -23.523 -4.798 -11.557 1.00 39.03 224 TYR A C 1
ATOM 1800 O O . TYR A 1 224 ? -23.056 -3.979 -10.764 1.00 39.03 224 TYR A O 1
ATOM 1808 N N . PRO A 1 225 ? -24.629 -4.540 -12.288 1.00 43.91 225 PRO A N 1
ATOM 1809 C CA . PRO A 1 225 ? -25.452 -3.365 -12.040 1.00 43.91 225 PRO A CA 1
ATOM 1810 C C . PRO A 1 225 ? -25.871 -3.361 -10.570 1.00 43.91 225 PRO A C 1
ATOM 1812 O O . PRO A 1 225 ? -26.025 -4.431 -9.980 1.00 43.91 225 PRO A O 1
ATOM 1815 N N . VAL A 1 226 ? -26.017 -2.161 -10.002 1.00 45.28 226 VAL A N 1
ATOM 1816 C CA . VAL A 1 226 ? -26.374 -1.874 -8.604 1.00 45.28 226 VAL A CA 1
ATOM 1817 C C . VAL A 1 226 ? -27.728 -2.505 -8.256 1.00 45.28 226 VAL A C 1
ATOM 1819 O O . VAL A 1 226 ? -28.756 -1.848 -8.167 1.00 45.28 226 VAL A O 1
ATOM 1822 N N . VAL A 1 227 ? -27.755 -3.820 -8.100 1.00 47.03 227 VAL A N 1
ATOM 1823 C CA . VAL A 1 227 ? -28.773 -4.525 -7.340 1.00 47.03 227 VAL A CA 1
ATOM 1824 C C . VAL A 1 227 ? -28.356 -4.332 -5.895 1.00 47.03 227 VAL A C 1
ATOM 1826 O O . VAL A 1 227 ? -27.170 -4.453 -5.588 1.00 47.03 227 VAL A O 1
ATOM 1829 N N . VAL A 1 228 ? -29.308 -3.981 -5.032 1.00 49.22 228 VAL A N 1
ATOM 1830 C CA . VAL A 1 228 ? -29.115 -3.810 -3.589 1.00 49.22 228 VAL A CA 1
ATOM 1831 C C . VAL A 1 228 ? -28.505 -5.098 -3.028 1.00 49.22 228 VAL A C 1
ATOM 1833 O O . VAL A 1 228 ? -29.201 -6.041 -2.663 1.00 49.22 228 VAL A O 1
ATOM 1836 N N . PHE A 1 229 ? -27.176 -5.184 -3.036 1.00 47.31 229 PHE A N 1
ATOM 1837 C CA . PHE A 1 229 ? -26.458 -6.256 -2.385 1.00 47.31 229 PHE A CA 1
ATOM 1838 C C . PHE A 1 229 ? -26.600 -5.968 -0.903 1.00 47.31 229 PHE A C 1
ATOM 1840 O O . PHE A 1 229 ? -26.001 -5.017 -0.400 1.00 47.31 229 PHE A O 1
ATOM 1847 N N . GLU A 1 230 ? -27.359 -6.801 -0.192 1.00 54.72 230 GLU A N 1
ATOM 1848 C CA . GLU A 1 230 ? -27.160 -6.938 1.243 1.00 54.72 230 GLU A CA 1
ATOM 1849 C C . GLU A 1 230 ? -25.676 -7.261 1.451 1.00 54.72 230 GLU A C 1
ATOM 1851 O O . GLU A 1 230 ? -25.229 -8.396 1.241 1.00 54.72 230 GLU A O 1
ATOM 1856 N N . LYS A 1 231 ? -24.873 -6.245 1.791 1.00 60.34 231 LYS A N 1
ATOM 1857 C CA . LYS A 1 231 ? -23.464 -6.444 2.108 1.00 60.34 231 LYS A CA 1
ATOM 1858 C C . LYS A 1 231 ? -23.428 -7.348 3.331 1.00 60.34 231 LYS A C 1
ATOM 1860 O O . LYS A 1 231 ? -23.741 -6.948 4.449 1.00 60.34 231 LYS A O 1
ATOM 1865 N N . LYS A 1 232 ? -23.089 -8.615 3.109 1.00 63.59 232 LYS A N 1
ATOM 1866 C CA . LYS A 1 232 ? -22.898 -9.569 4.195 1.00 63.59 232 LYS A CA 1
ATOM 1867 C C . LYS A 1 232 ? -21.644 -9.158 4.957 1.00 63.59 232 LYS A C 1
ATOM 1869 O O . LYS A 1 232 ? -20.603 -8.905 4.351 1.00 63.59 232 LYS A O 1
ATOM 1874 N N . VAL A 1 233 ? -21.745 -9.116 6.285 1.00 70.25 233 VAL A N 1
ATOM 1875 C CA . VAL A 1 233 ? -20.575 -9.014 7.164 1.00 70.25 233 VAL A CA 1
ATOM 1876 C C . VAL A 1 233 ? -19.622 -10.132 6.768 1.00 70.25 233 VAL A C 1
ATOM 1878 O O . VAL A 1 233 ? -20.035 -11.289 6.696 1.00 70.25 233 VAL A O 1
ATOM 1881 N N . ASN A 1 234 ? -18.365 -9.796 6.477 1.00 68.81 234 ASN A N 1
ATOM 1882 C CA . ASN A 1 234 ? -17.352 -10.809 6.221 1.00 68.81 234 ASN A CA 1
ATOM 1883 C C . ASN A 1 234 ? -17.061 -11.503 7.555 1.00 68.81 234 ASN A C 1
ATOM 1885 O O . ASN A 1 234 ? -16.425 -10.884 8.410 1.00 68.81 234 ASN A O 1
ATOM 1889 N N . PRO A 1 235 ? -17.499 -12.757 7.771 1.00 75.69 235 PRO A N 1
ATOM 1890 C CA . PRO A 1 235 ? -17.292 -13.390 9.060 1.00 75.69 235 PRO A CA 1
ATOM 1891 C C . PRO A 1 235 ? -15.789 -13.529 9.306 1.00 75.69 235 PRO A C 1
ATOM 1893 O O . PRO A 1 235 ? -15.046 -14.027 8.443 1.00 75.69 235 PRO A O 1
ATOM 1896 N N . ILE A 1 236 ? -15.341 -13.104 10.491 1.00 79.25 236 ILE A N 1
ATOM 1897 C CA . ILE A 1 236 ? -14.010 -13.465 10.969 1.00 79.25 236 ILE A CA 1
ATOM 1898 C C . ILE A 1 236 ? -13.961 -14.983 11.023 1.00 79.25 236 ILE A C 1
ATOM 1900 O O . ILE A 1 236 ? -14.794 -15.629 11.651 1.00 79.25 236 ILE A O 1
ATOM 1904 N N . LYS A 1 237 ? -12.969 -15.558 10.347 1.00 79.38 237 LYS A N 1
ATOM 1905 C CA . LYS A 1 237 ? -12.764 -17.008 10.381 1.00 79.38 237 LYS A CA 1
ATOM 1906 C C . LYS A 1 237 ? -11.829 -17.430 11.502 1.00 79.38 237 LYS A C 1
ATOM 1908 O O . LYS A 1 237 ? -11.864 -18.584 11.905 1.00 79.38 237 LYS A O 1
ATOM 1913 N N . LYS A 1 238 ? -10.978 -16.512 11.961 1.00 86.62 238 LYS A N 1
ATOM 1914 C CA . LYS A 1 238 ? -10.048 -16.708 13.071 1.00 86.62 238 LYS A CA 1
ATOM 1915 C C . LYS A 1 238 ? -9.648 -15.348 13.643 1.00 86.62 238 LYS A C 1
ATOM 1917 O O . LYS A 1 238 ? -9.294 -14.462 12.867 1.00 86.62 238 LYS A O 1
ATOM 1922 N N . SER A 1 239 ? -9.682 -15.189 14.960 1.00 83.62 239 SER A N 1
ATOM 1923 C CA . SER A 1 239 ? -9.025 -14.079 15.653 1.00 83.62 239 SER A CA 1
ATOM 1924 C C . SER A 1 239 ? -7.608 -14.486 16.064 1.00 83.62 239 SER A C 1
ATOM 1926 O O . SER A 1 239 ? -7.325 -15.660 16.315 1.00 83.62 239 SER A O 1
ATOM 1928 N N . VAL A 1 240 ? -6.697 -13.520 16.079 1.00 86.31 240 VAL A N 1
ATOM 1929 C CA . VAL A 1 240 ? -5.328 -13.677 16.571 1.00 86.31 240 VAL A CA 1
ATOM 1930 C C . VAL A 1 240 ? -5.055 -12.526 17.526 1.00 86.31 240 VAL A C 1
ATOM 1932 O O . VAL A 1 240 ? -5.119 -11.367 17.129 1.00 86.31 240 VAL A O 1
ATOM 1935 N N . GLU A 1 241 ? -4.751 -12.846 18.775 1.00 86.38 241 GLU A N 1
ATOM 1936 C CA . GLU A 1 241 ? -4.355 -11.865 19.781 1.00 86.38 241 GLU A CA 1
ATOM 1937 C C . GLU A 1 241 ? -2.834 -11.747 19.801 1.00 86.38 241 GLU A C 1
ATOM 1939 O O . GLU A 1 241 ? -2.116 -12.750 19.883 1.00 86.38 241 GLU A O 1
ATOM 1944 N N . ILE A 1 242 ? -2.331 -10.520 19.684 1.00 83.75 242 ILE A N 1
ATOM 1945 C CA . ILE A 1 242 ? -0.895 -10.254 19.666 1.00 83.75 242 ILE A CA 1
ATOM 1946 C C . ILE A 1 242 ? -0.585 -9.176 20.707 1.00 83.75 242 ILE A C 1
ATOM 1948 O O . ILE A 1 242 ? -0.942 -8.010 20.511 1.00 83.75 242 ILE A O 1
ATOM 1952 N N . PRO A 1 243 ? 0.092 -9.549 21.808 1.00 77.69 243 PRO A N 1
ATOM 1953 C CA . PRO A 1 243 ? 0.612 -8.591 22.773 1.00 77.69 243 PRO A CA 1
ATOM 1954 C C . PRO A 1 243 ? 1.546 -7.584 22.105 1.00 77.69 243 PRO A C 1
ATOM 1956 O O . PRO A 1 243 ? 2.324 -7.955 21.216 1.00 77.69 243 PRO A O 1
ATOM 1959 N N . VAL A 1 244 ? 1.504 -6.328 22.553 1.00 77.56 244 VAL A N 1
ATOM 1960 C CA . VAL A 1 244 ? 2.308 -5.223 22.005 1.00 77.56 244 VAL A CA 1
ATOM 1961 C C . VAL A 1 244 ? 3.784 -5.593 21.856 1.00 77.56 244 VAL A C 1
ATOM 1963 O O . VAL A 1 244 ? 4.374 -5.384 20.795 1.00 77.56 244 VAL A O 1
ATOM 1966 N N . GLN A 1 245 ? 4.368 -6.213 22.880 1.00 74.19 245 GLN A N 1
ATOM 1967 C CA . GLN A 1 245 ? 5.778 -6.597 22.921 1.00 74.19 245 GLN A CA 1
ATOM 1968 C C . GLN A 1 245 ? 6.168 -7.657 21.878 1.00 74.19 245 GLN A C 1
ATOM 1970 O O . GLN A 1 245 ? 7.348 -7.845 21.594 1.00 74.19 245 GLN A O 1
ATOM 1975 N N . TRP A 1 246 ? 5.198 -8.368 21.297 1.00 70.69 246 TRP A N 1
ATOM 1976 C CA . TRP A 1 246 ? 5.426 -9.453 20.337 1.00 70.69 246 TRP A CA 1
ATOM 1977 C C . TRP A 1 246 ? 4.980 -9.104 18.916 1.00 70.69 246 TRP A C 1
ATOM 1979 O O . TRP A 1 246 ? 5.024 -9.964 18.031 1.00 70.69 246 TRP A O 1
ATOM 1989 N N . ARG A 1 247 ? 4.570 -7.848 18.686 1.00 72.38 247 ARG A N 1
ATOM 1990 C CA . ARG A 1 247 ? 3.890 -7.427 17.455 1.00 72.38 247 ARG A CA 1
ATOM 1991 C C . ARG A 1 247 ? 4.669 -7.736 16.180 1.00 72.38 247 ARG A C 1
ATOM 1993 O O . ARG A 1 247 ? 4.096 -8.298 15.253 1.00 72.38 247 ARG A O 1
ATOM 2000 N N . ASN A 1 248 ? 5.973 -7.459 16.151 1.00 72.50 248 ASN A N 1
ATOM 2001 C CA . ASN A 1 248 ? 6.763 -7.580 14.923 1.00 72.50 248 ASN A CA 1
ATOM 2002 C C . ASN A 1 248 ? 6.954 -9.033 14.471 1.00 72.50 248 ASN A C 1
ATOM 2004 O O . ASN A 1 248 ? 6.823 -9.313 13.286 1.00 72.50 248 ASN A O 1
ATOM 2008 N N . ASN A 1 249 ? 7.212 -9.963 15.393 1.00 79.88 249 ASN A N 1
ATOM 2009 C CA . ASN A 1 249 ? 7.482 -11.354 15.019 1.00 79.88 249 ASN A CA 1
ATOM 2010 C C . ASN A 1 249 ? 6.180 -12.124 14.762 1.00 79.88 249 ASN A C 1
ATOM 2012 O O . ASN A 1 249 ? 6.051 -12.801 13.746 1.00 79.88 249 ASN A O 1
ATOM 2016 N N . LYS A 1 250 ? 5.169 -11.962 15.627 1.00 85.06 250 LYS A N 1
ATOM 2017 C CA . LYS A 1 250 ? 3.924 -12.736 15.511 1.00 85.06 250 LYS A CA 1
ATOM 2018 C C . LYS A 1 250 ? 3.030 -12.286 14.359 1.00 85.06 250 LYS A C 1
ATOM 2020 O O . LYS A 1 250 ? 2.388 -13.129 13.735 1.00 85.06 250 LYS A O 1
ATOM 2025 N N . LEU A 1 251 ? 2.959 -10.984 14.065 1.00 85.88 251 LEU A N 1
ATOM 2026 C CA . LEU A 1 251 ? 2.132 -10.499 12.953 1.00 85.88 251 LEU A CA 1
ATOM 2027 C C . LEU A 1 251 ? 2.725 -10.914 11.601 1.00 85.88 251 LEU A C 1
ATOM 2029 O O . LEU A 1 251 ? 1.997 -11.313 10.693 1.00 85.88 251 LEU A O 1
ATOM 2033 N N . GLU A 1 252 ? 4.050 -10.867 11.497 1.00 88.31 252 GLU A N 1
ATOM 2034 C CA . GLU A 1 252 ? 4.809 -11.351 10.347 1.00 88.31 252 GLU A CA 1
ATOM 2035 C C . GLU A 1 252 ? 4.567 -12.851 10.105 1.00 88.31 252 GLU A C 1
ATOM 2037 O O . GLU A 1 252 ? 4.213 -13.251 8.994 1.00 88.31 252 GLU A O 1
ATOM 2042 N N . GLU A 1 253 ? 4.685 -13.679 11.149 1.00 87.81 253 GLU A N 1
ATOM 2043 C CA . GLU A 1 253 ? 4.383 -15.118 11.095 1.00 87.81 253 GLU A CA 1
ATOM 2044 C C . GLU A 1 253 ? 2.932 -15.385 10.672 1.00 87.81 253 GLU A C 1
ATOM 2046 O O . GLU A 1 253 ? 2.674 -16.214 9.793 1.00 87.81 253 GLU A O 1
ATOM 2051 N N . ALA A 1 254 ? 1.978 -14.642 11.246 1.00 87.50 254 ALA A N 1
ATOM 2052 C CA . ALA A 1 254 ? 0.568 -14.752 10.893 1.00 87.50 254 ALA A CA 1
ATOM 2053 C C . ALA A 1 254 ? 0.306 -14.389 9.421 1.00 87.50 254 ALA A C 1
ATOM 2055 O O . ALA A 1 254 ? -0.569 -14.988 8.793 1.00 87.50 254 ALA A O 1
ATOM 2056 N N . CYS A 1 255 ? 1.056 -13.434 8.862 1.00 88.00 255 CYS A N 1
ATOM 2057 C CA . CYS A 1 255 ? 0.937 -13.012 7.467 1.00 88.00 255 CYS A CA 1
ATOM 2058 C C . CYS A 1 255 ? 1.513 -14.048 6.487 1.00 88.00 255 CYS A C 1
ATOM 2060 O O . CYS A 1 255 ? 0.851 -14.382 5.502 1.00 88.00 255 CYS A O 1
ATOM 2062 N N . LYS A 1 256 ? 2.700 -14.601 6.775 1.00 87.38 256 LYS A N 1
ATOM 2063 C CA . LYS A 1 256 ? 3.378 -15.604 5.926 1.00 87.38 256 LYS A CA 1
ATOM 2064 C C . LYS A 1 256 ? 2.537 -16.867 5.723 1.00 87.38 256 LYS A C 1
ATOM 2066 O O . LYS A 1 256 ? 2.385 -17.359 4.609 1.00 87.38 256 LYS A O 1
ATOM 2071 N N . GLY A 1 257 ? 1.898 -17.356 6.787 1.00 82.81 257 GLY A N 1
ATOM 2072 C CA . GLY A 1 257 ? 1.038 -18.547 6.730 1.00 82.81 257 GLY A CA 1
ATOM 2073 C C . GLY A 1 257 ? -0.352 -18.318 6.122 1.00 82.81 257 GLY A C 1
ATOM 2074 O O . GLY A 1 257 ? -1.174 -19.237 6.091 1.00 82.81 257 GLY A O 1
ATOM 2075 N N . LEU A 1 258 ? -0.670 -17.097 5.684 1.00 87.88 258 LEU A N 1
ATOM 2076 C CA . LEU A 1 258 ? -2.032 -16.720 5.342 1.00 87.88 258 LEU A CA 1
ATOM 2077 C C . LEU A 1 258 ? -2.392 -17.079 3.885 1.00 87.88 258 LEU A C 1
ATOM 2079 O O . LEU A 1 258 ? -1.757 -16.562 2.959 1.00 87.88 258 LEU A O 1
ATOM 2083 N N . PRO A 1 259 ? -3.482 -17.839 3.626 1.00 90.50 259 PRO A N 1
ATOM 2084 C CA . PRO A 1 259 ? -3.929 -18.101 2.258 1.00 90.50 259 PRO A CA 1
ATOM 2085 C C . PRO A 1 259 ? -4.174 -16.801 1.478 1.00 90.50 259 PRO A C 1
ATOM 2087 O O . PRO A 1 259 ? -4.725 -15.839 2.019 1.00 90.50 259 PRO A O 1
ATOM 2090 N N . LEU A 1 260 ? -3.829 -16.771 0.185 1.00 88.56 260 LEU A N 1
ATOM 2091 C CA . LEU A 1 260 ? -3.905 -15.565 -0.670 1.00 88.56 260 LEU A CA 1
ATOM 2092 C C . LEU A 1 260 ? -5.318 -14.958 -0.781 1.00 88.56 260 LEU A C 1
ATOM 2094 O O . LEU A 1 260 ? -5.478 -13.784 -1.104 1.00 88.56 260 LEU A O 1
ATOM 2098 N N . THR A 1 261 ? -6.352 -15.745 -0.476 1.00 87.81 261 THR A N 1
ATOM 2099 C CA . THR A 1 261 ? -7.768 -15.334 -0.440 1.00 87.81 261 THR A CA 1
ATOM 2100 C C . THR A 1 261 ? -8.184 -14.638 0.859 1.00 87.81 261 THR A C 1
ATOM 2102 O O . THR A 1 261 ? -9.340 -14.239 1.020 1.00 87.81 261 THR A O 1
ATOM 2105 N N . ARG A 1 262 ? -7.271 -14.527 1.823 1.00 90.50 262 ARG A N 1
ATOM 2106 C CA . ARG A 1 262 ? -7.525 -13.975 3.156 1.00 90.50 262 ARG A CA 1
ATOM 2107 C C . ARG A 1 262 ? -6.767 -12.696 3.375 1.00 90.50 262 ARG A C 1
ATOM 2109 O O . ARG A 1 262 ? -5.779 -12.464 2.701 1.00 90.50 262 ARG A O 1
ATOM 2116 N N . ALA A 1 263 ? -7.202 -11.906 4.336 1.00 91.69 263 ALA A N 1
ATOM 2117 C CA . ALA A 1 263 ? -6.450 -10.779 4.852 1.00 91.69 263 ALA A CA 1
ATOM 2118 C C . ALA A 1 263 ? -6.532 -10.774 6.379 1.00 91.69 263 ALA A C 1
ATOM 2120 O O . ALA A 1 263 ? -7.433 -11.374 6.969 1.00 91.69 263 ALA A O 1
ATOM 2121 N N . ILE A 1 264 ? -5.569 -10.101 6.989 1.00 92.94 264 ILE A N 1
ATOM 2122 C CA . ILE A 1 264 ? -5.560 -9.714 8.393 1.00 92.94 264 ILE A CA 1
ATOM 2123 C C . ILE A 1 264 ? -5.951 -8.241 8.476 1.00 92.94 264 ILE A C 1
ATOM 2125 O O . ILE A 1 264 ? -5.413 -7.403 7.736 1.00 92.94 264 ILE A O 1
ATOM 2129 N N . GLY A 1 265 ? -6.880 -7.939 9.376 1.00 94.31 265 GLY A N 1
ATOM 2130 C CA . GLY A 1 265 ? -7.213 -6.585 9.789 1.00 94.31 265 GLY A CA 1
ATOM 2131 C C . GLY A 1 265 ? -6.986 -6.387 11.280 1.00 94.31 265 GLY A C 1
ATOM 2132 O O . GLY A 1 265 ? -7.162 -7.322 12.060 1.00 94.31 265 GLY A O 1
ATOM 2133 N N . LEU A 1 266 ? -6.595 -5.176 11.665 1.00 96.00 266 LEU A N 1
ATOM 2134 C CA . LEU A 1 266 ? -6.627 -4.736 13.053 1.00 96.00 266 LEU A CA 1
ATOM 2135 C C . LEU A 1 266 ? -8.091 -4.493 13.428 1.00 96.00 266 LEU A C 1
ATOM 2137 O O . LEU A 1 266 ? -8.793 -3.770 12.720 1.00 96.00 266 LEU A O 1
ATOM 2141 N N . THR A 1 267 ? -8.559 -5.128 14.499 1.00 97.50 267 THR A N 1
ATOM 2142 C CA . THR A 1 267 ? -9.897 -4.859 15.038 1.00 97.50 267 THR A CA 1
ATOM 2143 C C . THR A 1 267 ? -9.835 -3.729 16.058 1.00 97.50 267 THR A C 1
ATOM 2145 O O . THR A 1 267 ? -8.779 -3.503 16.647 1.00 97.50 267 THR A O 1
ATOM 2148 N N . SER A 1 268 ? -10.956 -3.052 16.316 1.00 97.81 268 SER A N 1
ATOM 2149 C CA . SER A 1 268 ? -11.017 -2.052 17.382 1.00 97.81 268 SER A CA 1
ATOM 2150 C C . SER A 1 268 ? -10.827 -2.659 18.764 1.00 97.81 268 SER A C 1
ATOM 2152 O O . SER A 1 268 ? -10.407 -1.935 19.655 1.00 97.81 268 SER A O 1
ATOM 2154 N N . LYS A 1 269 ? -11.068 -3.963 18.954 1.00 97.69 269 LYS A N 1
ATOM 2155 C CA . LYS A 1 269 ? -10.933 -4.620 20.257 1.00 97.69 269 LYS A CA 1
ATOM 2156 C C . LYS A 1 269 ? -9.477 -4.697 20.710 1.00 97.69 269 LYS A C 1
ATOM 2158 O O . LYS A 1 269 ? -8.618 -5.278 20.039 1.00 97.69 269 LYS A O 1
ATOM 2163 N N . VAL A 1 270 ? -9.235 -4.173 21.903 1.00 96.56 270 VAL A N 1
ATOM 2164 C CA . VAL A 1 270 ? -7.955 -4.225 22.603 1.00 96.56 270 VAL A CA 1
ATOM 2165 C C . VAL A 1 270 ? -8.201 -4.745 24.007 1.00 96.56 270 VAL A C 1
ATOM 2167 O O . VAL A 1 270 ? -9.052 -4.228 24.728 1.00 96.56 270 VAL A O 1
ATOM 2170 N N . GLN A 1 271 ? -7.461 -5.776 24.398 1.00 96.75 271 GLN A N 1
ATOM 2171 C CA . GLN A 1 271 ? -7.481 -6.259 25.770 1.00 96.75 271 GLN A CA 1
ATOM 2172 C C . GLN A 1 271 ? -6.545 -5.387 26.611 1.00 96.75 271 GLN A C 1
ATOM 2174 O O . GLN A 1 271 ? -5.368 -5.232 26.269 1.00 96.75 271 GLN A O 1
ATOM 2179 N N . THR A 1 272 ? -7.071 -4.846 27.708 1.00 96.12 272 THR A N 1
ATOM 2180 C CA . THR A 1 272 ? -6.327 -4.084 28.717 1.00 96.12 272 THR A CA 1
ATOM 2181 C C . THR A 1 272 ? -6.454 -4.757 30.087 1.00 96.12 272 THR A C 1
ATOM 2183 O O . THR A 1 272 ? -7.167 -5.757 30.244 1.00 96.12 272 THR A O 1
ATOM 2186 N N . LYS A 1 273 ? -5.784 -4.210 31.111 1.00 95.25 273 LYS A N 1
ATOM 2187 C CA . LYS A 1 273 ? -5.957 -4.650 32.509 1.00 95.25 273 LYS A CA 1
ATOM 2188 C C . LYS A 1 273 ? -7.385 -4.470 33.043 1.00 95.25 273 LYS A C 1
ATOM 2190 O O . LYS A 1 273 ? -7.755 -5.149 33.993 1.00 95.25 273 LYS A O 1
ATOM 2195 N N . ASN A 1 274 ? -8.158 -3.555 32.456 1.00 95.38 274 ASN A N 1
ATOM 2196 C CA . ASN A 1 274 ? -9.505 -3.200 32.906 1.00 95.38 274 ASN A CA 1
ATOM 2197 C C . ASN A 1 274 ? -10.607 -3.925 32.114 1.00 95.38 274 ASN A C 1
ATOM 2199 O O . ASN A 1 274 ? -11.782 -3.670 32.348 1.00 95.38 274 ASN A O 1
ATOM 2203 N N . GLY A 1 275 ? -10.245 -4.808 31.179 1.00 96.06 275 GLY A N 1
ATOM 2204 C CA . GLY A 1 275 ? -11.193 -5.507 30.313 1.00 96.06 275 GLY A CA 1
ATOM 2205 C C . GLY A 1 275 ? -10.935 -5.256 28.829 1.00 96.06 275 GLY A C 1
ATOM 2206 O O . GLY A 1 275 ? -9.841 -4.855 28.429 1.00 96.06 275 GLY A O 1
ATOM 2207 N N . VAL A 1 276 ? -11.939 -5.550 28.004 1.00 97.56 276 VAL A N 1
ATOM 2208 C CA . VAL A 1 276 ? -11.893 -5.304 26.559 1.00 97.56 276 VAL A CA 1
ATOM 2209 C C . VAL A 1 276 ? -12.388 -3.893 26.290 1.00 97.56 276 VAL A C 1
ATOM 2211 O O . VAL A 1 276 ? -13.522 -3.567 26.623 1.00 97.56 276 VAL A O 1
ATOM 2214 N N . LYS A 1 277 ? -11.558 -3.088 25.632 1.00 97.88 277 LYS A N 1
ATOM 2215 C CA . LYS A 1 277 ? -11.911 -1.747 25.162 1.00 97.88 277 LYS A CA 1
ATOM 2216 C C . LYS A 1 277 ? -11.828 -1.665 23.649 1.00 97.88 277 LYS A C 1
ATOM 2218 O O . LYS A 1 277 ? -11.354 -2.590 22.984 1.00 97.88 277 LYS A O 1
ATOM 2223 N N . HIS A 1 278 ? -12.268 -0.541 23.104 1.00 98.38 278 HIS A N 1
ATOM 2224 C CA . HIS A 1 278 ? -12.269 -0.272 21.680 1.00 98.38 278 HIS A CA 1
ATOM 2225 C C . HIS A 1 278 ? -11.411 0.942 21.320 1.00 98.38 278 HIS A C 1
ATOM 2227 O O . HIS A 1 278 ? -11.493 1.990 21.953 1.00 98.38 278 HIS A O 1
ATOM 2233 N N . ILE A 1 279 ? -10.626 0.806 20.252 1.00 98.19 279 ILE A N 1
ATOM 2234 C CA . ILE A 1 279 ? -10.035 1.922 19.512 1.00 98.19 279 ILE A CA 1
ATOM 2235 C C . ILE A 1 279 ? -11.131 2.522 18.613 1.00 98.19 279 ILE A C 1
ATOM 2237 O O . ILE A 1 279 ? -11.671 1.799 17.767 1.00 98.19 279 ILE A O 1
ATOM 2241 N N . PRO A 1 280 ? -11.452 3.821 18.731 1.00 97.88 280 PRO A N 1
ATOM 2242 C CA . PRO A 1 280 ? -12.310 4.511 17.775 1.00 97.88 280 PRO A CA 1
ATOM 2243 C C . PRO A 1 280 ? -11.687 4.427 16.381 1.00 97.88 280 PRO A C 1
ATOM 2245 O O . PRO A 1 280 ? -10.536 4.814 16.185 1.00 97.88 280 PRO A O 1
ATOM 2248 N N . MET A 1 281 ? -12.414 3.874 15.417 1.00 97.62 281 MET A N 1
ATOM 2249 C CA . MET A 1 281 ? -11.943 3.711 14.042 1.00 97.62 281 MET A CA 1
ATOM 2250 C C . MET A 1 281 ? -12.978 4.269 13.073 1.00 97.62 281 MET A C 1
ATOM 2252 O O . MET A 1 281 ? -14.171 4.187 13.353 1.00 97.62 281 MET A O 1
ATOM 2256 N N . VAL A 1 282 ? -12.529 4.773 11.923 1.00 94.94 282 VAL A N 1
ATOM 2257 C CA . VAL A 1 282 ? -13.403 5.204 10.817 1.00 94.94 282 VAL A CA 1
ATOM 2258 C C . VAL A 1 282 ? -12.804 4.765 9.489 1.00 94.94 282 VAL A C 1
ATOM 2260 O O . VAL A 1 282 ? -11.590 4.862 9.307 1.00 94.94 282 VAL A O 1
ATOM 2263 N N . ASP A 1 283 ? -13.649 4.314 8.563 1.00 92.75 283 ASP A N 1
ATOM 2264 C CA . ASP A 1 283 ? -13.303 4.111 7.152 1.00 92.75 283 ASP A CA 1
ATOM 2265 C C . ASP A 1 283 ? -13.977 5.197 6.305 1.00 92.75 283 ASP A C 1
ATOM 2267 O O . ASP A 1 283 ? -15.209 5.284 6.241 1.00 92.75 283 ASP A O 1
ATOM 2271 N N . PHE A 1 284 ? -13.168 6.050 5.684 1.00 89.75 284 PHE A N 1
ATOM 2272 C CA . PHE A 1 284 ? -13.646 7.135 4.838 1.00 89.75 284 PHE A CA 1
ATOM 2273 C C . PHE A 1 284 ? -13.801 6.672 3.387 1.00 89.75 284 PHE A C 1
ATOM 2275 O O . PHE A 1 284 ? -12.976 5.931 2.847 1.00 89.75 284 PHE A O 1
ATOM 2282 N N . SER A 1 285 ? -14.850 7.157 2.726 1.00 82.62 285 SER A N 1
ATOM 2283 C CA . SER A 1 285 ? -15.078 6.938 1.300 1.00 82.62 285 SER A CA 1
ATOM 2284 C C . SER A 1 285 ? -13.976 7.583 0.454 1.00 82.62 285 SER A C 1
ATOM 2286 O O . SER A 1 285 ? -13.505 8.688 0.725 1.00 82.62 285 SER A O 1
ATOM 2288 N N . SER A 1 286 ? -13.607 6.902 -0.633 1.00 72.25 286 SER A N 1
ATOM 2289 C CA . SER A 1 286 ? -12.609 7.356 -1.607 1.00 72.25 286 SER A CA 1
ATOM 2290 C C . SER A 1 286 ? -12.993 8.644 -2.338 1.00 72.25 286 SER A C 1
ATOM 2292 O O . SER A 1 286 ? -12.139 9.326 -2.901 1.00 72.25 286 SER A O 1
ATOM 2294 N N . GLU A 1 287 ? -14.287 8.962 -2.382 1.00 68.00 287 GLU A N 1
ATOM 2295 C CA . GLU A 1 287 ? -14.825 10.080 -3.165 1.00 68.00 287 GLU A CA 1
ATOM 2296 C C . GLU A 1 287 ? -14.516 11.448 -2.537 1.00 68.00 287 GLU A C 1
ATOM 2298 O O . GLU A 1 287 ? -14.450 12.448 -3.250 1.00 68.00 287 GLU A O 1
ATOM 2303 N N . TYR A 1 288 ? -14.198 11.486 -1.239 1.00 61.91 288 TYR A N 1
ATOM 2304 C CA . TYR A 1 288 ? -13.918 12.709 -0.476 1.00 61.91 288 TYR A CA 1
ATOM 2305 C C . TYR A 1 288 ? -12.419 12.981 -0.286 1.00 61.91 288 TYR A C 1
ATOM 2307 O O . TYR A 1 288 ? -12.007 13.667 0.647 1.00 61.91 288 TYR A O 1
ATOM 2315 N N . TRP A 1 289 ? -11.592 12.480 -1.208 1.00 61.34 289 TRP A N 1
ATOM 2316 C CA . TRP A 1 289 ? -10.125 12.559 -1.187 1.00 61.34 289 TRP A CA 1
ATOM 2317 C C . TRP A 1 289 ? -9.531 13.962 -1.024 1.00 61.34 289 TRP A C 1
ATOM 2319 O O . TRP A 1 289 ? -8.336 14.073 -0.757 1.00 61.34 289 TRP A O 1
ATOM 2329 N N . ARG A 1 290 ? -10.314 15.028 -1.221 1.00 61.19 290 ARG A N 1
ATOM 2330 C CA . ARG A 1 290 ? -9.768 16.383 -1.218 1.00 61.19 290 ARG A CA 1
ATOM 2331 C C . ARG A 1 290 ? -9.376 16.859 0.175 1.00 61.19 290 ARG A C 1
ATOM 2333 O O . ARG A 1 290 ? -8.299 17.431 0.267 1.00 61.19 290 ARG A O 1
ATOM 2340 N N . GLU A 1 291 ? -10.132 16.582 1.245 1.00 68.06 291 GLU A N 1
ATOM 2341 C CA . GLU A 1 291 ? -9.821 17.155 2.573 1.00 68.06 291 GLU A CA 1
ATOM 2342 C C . GLU A 1 291 ? -10.285 16.282 3.761 1.00 68.06 291 GLU A C 1
ATOM 2344 O O . GLU A 1 291 ? -11.222 16.647 4.473 1.00 68.06 291 GLU A O 1
ATOM 2349 N N . PRO A 1 292 ? -9.612 15.152 4.072 1.00 73.31 292 PRO A N 1
ATOM 2350 C CA . PRO A 1 292 ? -9.921 14.376 5.281 1.00 73.31 292 PRO A CA 1
ATOM 2351 C C . PRO A 1 292 ? -9.830 15.219 6.565 1.00 73.31 292 PRO A C 1
ATOM 2353 O O . PRO A 1 292 ? -10.501 14.919 7.545 1.00 73.31 292 PRO A O 1
ATOM 2356 N N . LYS A 1 293 ? -9.055 16.312 6.564 1.00 80.19 293 LYS A N 1
ATOM 2357 C CA . LYS A 1 293 ? -8.863 17.197 7.722 1.00 80.19 293 LYS A CA 1
ATOM 2358 C C . LYS A 1 293 ? -10.158 17.812 8.245 1.00 80.19 293 LYS A C 1
ATOM 2360 O O . LYS A 1 293 ? -10.323 17.890 9.458 1.00 80.19 293 LYS A O 1
ATOM 2365 N N . ASP A 1 294 ? -11.081 18.202 7.374 1.00 82.56 294 ASP A N 1
ATOM 2366 C CA . ASP A 1 294 ? -12.352 18.790 7.814 1.00 82.56 294 ASP A CA 1
ATOM 2367 C C . ASP A 1 294 ? -13.281 17.758 8.450 1.00 82.56 294 ASP A C 1
ATOM 2369 O O . ASP A 1 294 ? -14.015 18.061 9.390 1.00 82.56 294 ASP A O 1
ATOM 2373 N N . VAL A 1 295 ? -13.187 16.513 7.993 1.00 82.88 295 VAL A N 1
ATOM 2374 C CA . VAL A 1 295 ? -13.879 15.371 8.592 1.00 82.88 295 VAL A CA 1
ATOM 2375 C C . VAL A 1 295 ? -13.272 15.035 9.959 1.00 82.88 295 VAL A C 1
ATOM 2377 O O . VAL A 1 295 ? -13.989 14.800 10.929 1.00 82.88 295 VAL A O 1
ATOM 2380 N N . LEU A 1 296 ? -11.942 15.089 10.078 1.00 88.38 296 LEU A N 1
ATOM 2381 C CA . LEU A 1 296 ? -11.236 14.867 11.342 1.00 88.38 296 LEU A CA 1
ATOM 2382 C C . LEU A 1 296 ? -11.561 15.934 12.399 1.00 88.38 296 LEU A C 1
ATOM 2384 O O . LEU A 1 296 ? -11.707 15.598 13.574 1.00 88.38 296 LEU A O 1
ATOM 2388 N N . LYS A 1 297 ? -11.744 17.202 12.001 1.00 88.25 297 LYS A N 1
ATOM 2389 C CA . LYS A 1 297 ? -12.208 18.269 12.909 1.00 88.25 297 LYS A CA 1
ATOM 2390 C C . LYS A 1 297 ? -13.563 17.936 13.537 1.00 88.25 297 LYS A C 1
ATOM 2392 O O . LYS A 1 297 ? -13.750 18.198 14.720 1.00 88.25 297 LYS A O 1
ATOM 2397 N N . GLN A 1 298 ? -14.467 17.308 12.782 1.00 87.12 298 GLN A N 1
ATOM 2398 C CA . GLN A 1 298 ? -15.786 16.896 13.279 1.00 87.12 298 GLN A CA 1
ATOM 2399 C C . GLN A 1 298 ? -15.706 15.720 14.257 1.00 87.12 298 GLN A C 1
ATOM 2401 O O . GLN A 1 298 ? -16.492 15.658 15.196 1.00 87.12 298 GLN A O 1
ATOM 2406 N N . LEU A 1 299 ? -14.727 14.819 14.092 1.00 89.12 299 LEU A N 1
ATOM 2407 C CA . LEU A 1 299 ? -14.468 13.760 15.076 1.00 89.12 299 LEU A CA 1
ATOM 2408 C C . LEU A 1 299 ? -13.972 14.315 16.416 1.00 89.12 299 LEU A C 1
ATOM 2410 O O . LEU A 1 299 ? -14.135 13.648 17.435 1.00 89.12 299 LEU A O 1
ATOM 2414 N N . ASN A 1 300 ? -13.342 15.498 16.404 1.00 91.00 300 ASN A N 1
ATOM 2415 C CA . ASN A 1 300 ? -12.811 16.198 17.577 1.00 91.00 300 ASN A CA 1
ATOM 2416 C C . ASN A 1 300 ? -12.035 15.277 18.541 1.00 91.00 300 ASN A C 1
ATOM 2418 O O . ASN A 1 300 ? -12.159 15.346 19.763 1.00 91.00 300 ASN A O 1
ATOM 2422 N N . MET A 1 301 ? -11.236 14.370 17.978 1.00 93.81 301 MET A N 1
ATOM 2423 C CA . MET A 1 301 ? -10.505 13.358 18.729 1.00 93.81 301 MET A CA 1
ATOM 2424 C C . MET A 1 301 ? -9.070 13.256 18.212 1.00 93.81 301 MET A C 1
ATOM 2426 O O . MET A 1 301 ? -8.875 13.237 16.997 1.00 93.81 301 MET A O 1
ATOM 2430 N N . PRO A 1 302 ? -8.057 13.160 19.092 1.00 96.44 302 PRO A N 1
ATOM 2431 C CA . PRO A 1 302 ? -6.695 12.903 18.656 1.00 96.44 302 PRO A CA 1
ATOM 2432 C C . PRO A 1 302 ? -6.548 11.478 18.106 1.00 96.44 302 PRO A C 1
ATOM 2434 O O . PRO A 1 302 ? -7.150 10.531 18.621 1.00 96.44 302 PRO A O 1
ATOM 2437 N N . GLY A 1 303 ? -5.727 11.312 17.076 1.00 97.12 303 GLY A N 1
ATOM 2438 C CA . GLY A 1 303 ? -5.495 10.008 16.462 1.00 97.12 303 GLY A CA 1
ATOM 2439 C C . GLY A 1 303 ? -4.538 10.054 15.280 1.00 97.12 303 GLY A C 1
ATOM 2440 O O . GLY A 1 303 ? -3.845 11.043 15.058 1.00 97.12 303 GLY A O 1
ATOM 2441 N N . ILE A 1 304 ? -4.512 8.980 14.498 1.00 96.62 304 ILE A N 1
ATOM 2442 C CA . ILE A 1 304 ? -3.733 8.887 13.259 1.00 96.62 304 ILE A CA 1
ATOM 2443 C C . ILE A 1 304 ? -4.639 8.743 12.046 1.00 96.62 304 ILE A C 1
ATOM 2445 O O . ILE A 1 304 ? -5.582 7.949 12.040 1.00 96.62 304 ILE A O 1
ATOM 2449 N N . LEU A 1 305 ? -4.294 9.480 10.995 1.00 94.38 305 LEU A N 1
ATOM 2450 C CA . LEU A 1 305 ? -4.807 9.278 9.653 1.00 94.38 305 LEU A CA 1
ATOM 2451 C C . LEU A 1 305 ? -3.894 8.295 8.917 1.00 94.38 305 LEU A C 1
ATOM 2453 O O . LEU A 1 305 ? -2.666 8.420 8.899 1.00 94.38 305 LEU A O 1
ATOM 2457 N N . VAL A 1 306 ? -4.515 7.307 8.296 1.00 93.06 306 VAL A N 1
ATOM 2458 C CA . VAL A 1 306 ? -3.870 6.234 7.551 1.00 93.06 306 VAL A CA 1
ATOM 2459 C C . VAL A 1 306 ? -4.460 6.209 6.155 1.00 93.06 306 VAL A C 1
ATOM 2461 O O . VAL A 1 306 ? -5.659 6.378 5.977 1.00 93.06 306 VAL A O 1
ATOM 2464 N N . VAL A 1 307 ? -3.635 5.954 5.153 1.00 89.12 307 VAL A N 1
ATOM 2465 C CA . VAL A 1 307 ? -4.072 5.801 3.764 1.00 89.12 307 VAL A CA 1
ATOM 2466 C C . VAL A 1 307 ? -3.899 4.343 3.349 1.00 89.12 307 VAL A C 1
ATOM 2468 O O . VAL A 1 307 ? -2.888 3.725 3.673 1.00 89.12 307 VAL A O 1
ATOM 2471 N N . SER A 1 308 ? -4.896 3.746 2.690 1.00 85.50 308 SER A N 1
ATOM 2472 C CA . SER A 1 308 ? -4.911 2.309 2.349 1.00 85.50 308 SER A CA 1
ATOM 2473 C C . SER A 1 308 ? -4.963 2.008 0.844 1.00 85.50 308 SER A C 1
ATOM 2475 O O . SER A 1 308 ? -5.211 0.867 0.429 1.00 85.50 308 SER A O 1
ATOM 2477 N N . GLY A 1 309 ? -4.685 3.040 0.045 1.00 80.50 309 GLY A N 1
ATOM 2478 C CA . GLY A 1 309 ? -4.727 3.062 -1.412 1.00 80.50 309 GLY A CA 1
ATOM 2479 C C . GLY A 1 309 ? -5.797 4.053 -1.835 1.00 80.50 309 GLY A C 1
ATOM 2480 O O . GLY A 1 309 ? -5.546 5.249 -1.920 1.00 80.50 309 GLY A O 1
ATOM 2481 N N . HIS A 1 310 ? -7.016 3.552 -2.016 1.00 78.12 310 HIS A N 1
ATOM 2482 C CA . HIS A 1 310 ? -8.161 4.368 -2.424 1.00 78.12 310 HIS A CA 1
ATOM 2483 C C . HIS A 1 310 ? -8.979 4.931 -1.264 1.00 78.12 310 HIS A C 1
ATOM 2485 O O . HIS A 1 310 ? -9.843 5.753 -1.517 1.00 78.12 310 HIS A O 1
ATOM 2491 N N . SER A 1 311 ? -8.750 4.510 -0.021 1.00 84.00 311 SER A N 1
ATOM 2492 C CA . SER A 1 311 ? -9.482 5.016 1.148 1.00 84.00 311 SER A CA 1
ATOM 2493 C C . SER A 1 311 ? -8.537 5.554 2.213 1.00 84.00 311 SER A C 1
ATOM 2495 O O . SER A 1 311 ? -7.352 5.196 2.267 1.00 84.00 311 SER A O 1
ATOM 2497 N N . TYR A 1 312 ? -9.097 6.393 3.077 1.00 90.00 312 TYR A N 1
ATOM 2498 C CA . TYR A 1 312 ? -8.451 6.864 4.290 1.00 90.00 312 TYR A CA 1
ATOM 2499 C C . TYR A 1 312 ? -9.106 6.199 5.489 1.00 90.00 312 TYR A C 1
ATOM 2501 O O . TYR A 1 312 ? -10.314 5.989 5.505 1.00 90.00 312 TYR A O 1
ATOM 2509 N N . HIS A 1 313 ? -8.314 5.901 6.505 1.00 93.75 313 HIS A N 1
ATOM 2510 C CA . HIS A 1 313 ? -8.787 5.360 7.762 1.00 93.75 313 HIS A CA 1
ATOM 2511 C C . HIS A 1 313 ? -8.314 6.236 8.916 1.00 93.75 313 HIS A C 1
ATOM 2513 O O . HIS A 1 313 ? -7.191 6.740 8.892 1.00 93.75 313 HIS A O 1
ATOM 2519 N N . PHE A 1 314 ? -9.137 6.358 9.947 1.00 95.88 314 PHE A N 1
ATOM 2520 C CA . PHE A 1 314 ? -8.757 7.003 11.199 1.00 95.88 314 PHE A CA 1
ATOM 2521 C C . PHE A 1 314 ? -8.658 5.978 12.327 1.00 95.88 314 PHE A C 1
ATOM 2523 O O . PHE A 1 314 ? -9.466 5.050 12.384 1.00 95.88 314 PHE A O 1
ATOM 2530 N N . TYR A 1 315 ? -7.695 6.175 13.228 1.00 97.69 315 TYR A N 1
ATOM 2531 C CA . TYR A 1 315 ? -7.582 5.443 14.489 1.00 97.69 315 TYR A CA 1
ATOM 2532 C C . TYR A 1 315 ? -7.372 6.433 15.641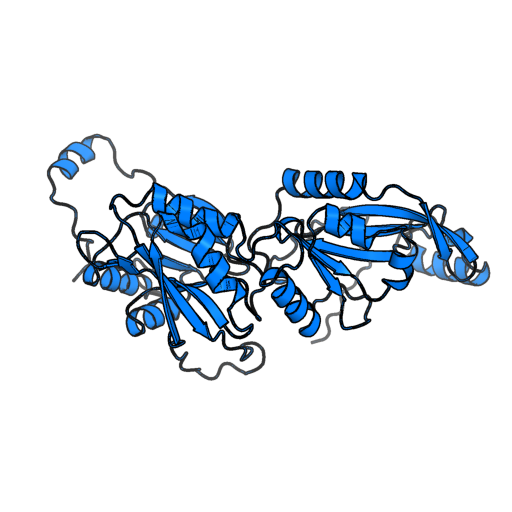 1.00 97.69 315 TYR A C 1
ATOM 2534 O O . TYR A 1 315 ? -6.363 7.139 15.665 1.00 97.69 315 TYR A O 1
ATOM 2542 N N . GLY A 1 316 ? -8.308 6.482 16.586 1.00 97.56 316 GLY A N 1
ATOM 2543 C CA . GLY A 1 316 ? -8.263 7.365 17.751 1.00 97.56 316 GLY A CA 1
ATOM 2544 C C . GLY A 1 316 ? -7.310 6.881 18.846 1.00 97.56 316 GLY A C 1
ATOM 2545 O O . GLY A 1 316 ? -7.055 5.686 18.987 1.00 97.56 316 GLY A O 1
ATOM 2546 N N . PHE A 1 317 ? -6.806 7.813 19.654 1.00 97.31 317 PHE A N 1
ATOM 2547 C CA . PHE A 1 317 ? -5.907 7.522 20.782 1.00 97.31 317 PHE A CA 1
ATOM 2548 C C . PHE A 1 317 ? -6.614 7.333 22.131 1.00 97.31 317 PHE A C 1
ATOM 2550 O O . PHE A 1 317 ? -5.963 7.036 23.129 1.00 97.31 317 PHE A O 1
ATOM 2557 N N . ASN A 1 318 ? -7.938 7.470 22.179 1.00 96.19 318 ASN A N 1
ATOM 2558 C CA . ASN A 1 318 ? -8.710 7.295 23.406 1.00 96.19 318 ASN A CA 1
ATOM 2559 C C . ASN A 1 318 ? -9.438 5.951 23.367 1.00 96.19 318 ASN A C 1
ATOM 2561 O O . ASN A 1 318 ? -10.356 5.782 22.567 1.00 96.19 318 ASN A O 1
ATOM 2565 N N . LEU A 1 319 ? -9.040 5.007 24.225 1.00 97.25 319 LEU A N 1
ATOM 2566 C CA . LEU A 1 319 ? -9.783 3.757 24.388 1.00 97.25 319 LEU A CA 1
ATOM 2567 C C . LEU A 1 319 ? -11.143 4.040 25.024 1.00 97.25 319 LEU A C 1
ATOM 2569 O O . LEU A 1 319 ? -11.228 4.758 26.020 1.00 97.25 319 LEU A O 1
ATOM 2573 N N . ILE A 1 320 ? -12.187 3.446 24.458 1.00 97.56 320 ILE A N 1
ATOM 2574 C CA . ILE A 1 320 ? -13.568 3.601 24.916 1.00 97.56 320 ILE A CA 1
ATOM 2575 C C . ILE A 1 320 ? -14.203 2.240 25.198 1.00 97.56 320 ILE A C 1
ATOM 2577 O O . ILE A 1 320 ? -13.833 1.233 24.590 1.00 97.56 320 ILE A O 1
ATOM 2581 N N . GLU A 1 321 ? -15.143 2.202 26.137 1.00 97.62 321 GLU A N 1
ATOM 2582 C CA . GLU A 1 321 ? -15.893 0.988 26.475 1.00 97.62 321 GLU A CA 1
ATOM 2583 C C . GLU A 1 321 ? -16.867 0.601 25.348 1.00 97.62 321 GLU A C 1
ATOM 2585 O O . GLU A 1 321 ? -17.147 1.395 24.447 1.00 97.62 321 GLU A O 1
ATOM 2590 N N . GLU A 1 322 ? -17.415 -0.616 25.387 1.00 97.75 322 GLU A N 1
ATOM 2591 C CA . GLU A 1 322 ? -18.291 -1.130 24.322 1.00 97.75 322 GLU A CA 1
ATOM 2592 C C . GLU A 1 322 ? -19.512 -0.230 24.051 1.00 97.75 322 GLU A C 1
ATOM 2594 O O . GLU A 1 322 ? -19.819 0.053 22.891 1.00 97.75 322 GLU A O 1
ATOM 2599 N N . ASP A 1 323 ? -20.184 0.263 25.094 1.00 97.81 323 ASP A N 1
ATOM 2600 C CA . ASP A 1 323 ? -21.366 1.123 24.937 1.00 97.81 323 ASP A CA 1
ATOM 2601 C C . ASP A 1 323 ? -21.006 2.488 24.335 1.00 97.81 323 ASP A C 1
ATOM 2603 O O . ASP A 1 323 ? -21.705 2.996 23.456 1.00 97.81 323 ASP A O 1
ATOM 2607 N N . GLN A 1 324 ? -19.860 3.046 24.736 1.00 97.38 324 GLN A N 1
ATOM 2608 C CA . GLN A 1 324 ? -19.318 4.277 24.158 1.00 97.38 324 GLN A CA 1
ATOM 2609 C C . GLN A 1 324 ? -18.916 4.070 22.693 1.00 97.38 324 GLN A C 1
ATOM 2611 O O . GLN A 1 324 ? -19.135 4.950 21.864 1.00 97.38 324 GLN A O 1
ATOM 2616 N N . TRP A 1 325 ? -18.359 2.905 22.353 1.00 97.88 325 TRP A N 1
ATOM 2617 C CA . TRP A 1 325 ? -18.019 2.550 20.978 1.00 97.88 325 TRP A CA 1
ATOM 2618 C C . TRP A 1 325 ? -19.262 2.400 20.101 1.00 97.88 325 TRP A C 1
ATOM 2620 O O . TRP A 1 325 ? -19.271 2.919 18.988 1.00 97.88 325 TRP A O 1
ATOM 2630 N N . LYS A 1 326 ? -20.333 1.767 20.593 1.00 97.12 326 LYS A N 1
ATOM 2631 C CA . LYS A 1 326 ? -21.609 1.692 19.861 1.00 97.12 326 LYS A CA 1
ATOM 2632 C C . LYS A 1 326 ? -22.174 3.082 19.592 1.00 97.12 326 LYS A C 1
ATOM 2634 O O . LYS A 1 326 ? -22.505 3.377 18.448 1.00 97.12 326 LYS A O 1
ATOM 2639 N N . ALA A 1 327 ? -22.215 3.943 20.611 1.00 94.81 327 ALA A N 1
ATOM 2640 C CA . ALA A 1 327 ? -22.659 5.328 20.460 1.00 94.81 327 ALA A CA 1
ATOM 2641 C C . ALA A 1 327 ? -21.794 6.109 19.457 1.00 94.81 327 ALA A C 1
ATOM 2643 O O . ALA A 1 327 ? -22.320 6.842 18.623 1.00 94.81 327 ALA A O 1
ATOM 2644 N N . TYR A 1 328 ? -20.475 5.906 19.499 1.00 94.75 328 TYR A N 1
ATOM 2645 C CA . TYR A 1 328 ? -19.543 6.483 18.537 1.00 94.75 328 TYR A CA 1
ATOM 2646 C C . TYR A 1 328 ? -19.817 6.013 17.104 1.00 94.75 328 TYR A C 1
ATOM 2648 O O . TYR A 1 328 ? -19.858 6.837 16.205 1.00 94.75 328 TYR A O 1
ATOM 2656 N N . ILE A 1 329 ? -20.029 4.717 16.856 1.00 95.06 329 ILE A N 1
ATOM 2657 C CA . ILE A 1 329 ? -20.308 4.230 15.496 1.00 95.06 329 ILE A CA 1
ATOM 2658 C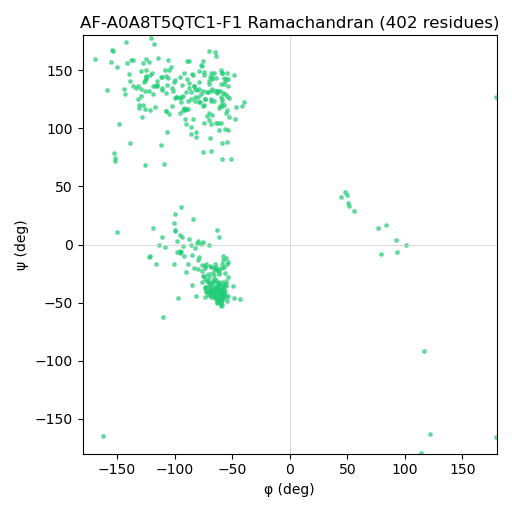 C . ILE A 1 329 ? -21.688 4.689 15.004 1.00 95.06 329 ILE A C 1
ATOM 2660 O O . ILE A 1 329 ? -21.825 5.027 13.831 1.00 95.06 329 ILE A O 1
ATOM 2664 N N . GLU A 1 330 ? -22.696 4.742 15.877 1.00 92.50 330 GLU A N 1
ATOM 2665 C CA . GLU A 1 330 ? -24.020 5.276 15.533 1.00 92.50 330 GLU A CA 1
ATOM 2666 C C . GLU A 1 330 ? -23.966 6.762 15.155 1.00 92.50 330 GLU A C 1
ATOM 2668 O O . GLU A 1 330 ? -24.624 7.167 14.199 1.00 92.50 330 GLU A O 1
ATOM 2673 N N . SER A 1 331 ? -23.122 7.575 15.800 1.00 90.25 331 SER A N 1
ATOM 2674 C CA . SER A 1 331 ? -22.976 8.984 15.403 1.00 90.25 331 SER A CA 1
ATOM 2675 C C . SER A 1 331 ? -22.366 9.160 14.004 1.00 90.25 331 SER A C 1
ATOM 2677 O O . SER A 1 331 ? -22.586 10.187 13.362 1.00 90.25 331 SER A O 1
ATOM 2679 N N . LEU A 1 332 ? -21.670 8.144 13.478 1.00 90.50 332 LEU A N 1
ATOM 2680 C CA . LEU A 1 332 ? -21.141 8.141 12.109 1.00 90.50 332 LEU A CA 1
ATOM 2681 C C . LEU A 1 332 ? -22.199 7.812 11.039 1.00 90.50 332 LEU A C 1
ATOM 2683 O O . LEU A 1 332 ? -21.903 7.943 9.853 1.00 90.50 332 LEU A O 1
ATOM 2687 N N . LYS A 1 333 ? -23.407 7.359 11.412 1.00 87.38 333 LYS A N 1
ATOM 2688 C CA . LYS A 1 333 ? -24.423 6.826 10.476 1.00 87.38 333 LYS A CA 1
ATOM 2689 C C . LYS A 1 333 ? -25.249 7.863 9.726 1.00 87.38 333 LYS A C 1
ATOM 2691 O O . LYS A 1 333 ? -26.122 7.476 8.960 1.00 87.38 333 LYS A O 1
ATOM 2696 N N . SER A 1 334 ? -25.022 9.156 9.914 1.00 72.00 334 SER A N 1
ATOM 2697 C CA . SER A 1 334 ? -25.896 10.177 9.334 1.00 72.00 334 SER A CA 1
ATOM 2698 C C . SER A 1 334 ? -25.397 10.636 7.956 1.00 72.00 334 SER A C 1
ATOM 2700 O O . SER A 1 334 ? -24.314 11.211 7.888 1.00 72.00 334 SER A O 1
ATOM 2702 N N . PRO A 1 335 ? -26.153 10.432 6.857 1.00 58.44 335 PRO A N 1
ATOM 2703 C CA . PRO A 1 335 ? -25.774 10.952 5.546 1.00 58.44 335 PRO A CA 1
ATOM 2704 C C . PRO A 1 335 ? -26.296 12.378 5.286 1.00 58.44 335 PRO A C 1
ATOM 2706 O O . PRO A 1 335 ? -25.788 13.038 4.387 1.00 58.44 335 PRO A O 1
ATOM 2709 N N . TYR A 1 336 ? -27.282 12.870 6.058 1.00 57.97 336 TYR A N 1
ATOM 2710 C CA . TYR A 1 336 ? -27.950 14.167 5.808 1.00 57.97 336 TYR A CA 1
ATOM 2711 C C . TYR A 1 336 ? -28.483 14.892 7.064 1.00 57.97 336 TYR A C 1
ATOM 2713 O O . TYR A 1 336 ? -29.245 15.849 6.938 1.00 57.97 336 TYR A O 1
ATOM 2721 N N . GLY A 1 337 ? -28.136 14.446 8.274 1.00 55.69 337 GLY A N 1
ATOM 2722 C CA . GLY A 1 337 ? -28.551 15.103 9.520 1.00 55.69 337 GLY A CA 1
ATOM 2723 C C . GLY A 1 337 ? -27.598 16.217 9.961 1.00 55.69 337 GLY A C 1
ATOM 2724 O O . GLY A 1 337 ? -26.421 16.228 9.608 1.00 55.69 337 GLY A O 1
ATOM 2725 N N . GLU A 1 338 ? -28.098 17.142 10.776 1.00 51.91 338 GLU A N 1
ATOM 2726 C CA . GLU A 1 338 ? -27.271 18.128 11.475 1.00 51.91 338 GLU A CA 1
ATOM 2727 C C . GLU A 1 338 ? -26.248 17.380 12.360 1.00 51.91 338 GLU A C 1
ATOM 2729 O O . GLU A 1 338 ? -26.628 16.551 13.185 1.00 51.91 338 GLU A O 1
ATOM 2734 N N . GLY A 1 339 ? -24.946 17.580 12.117 1.00 59.44 339 GLY A N 1
ATOM 2735 C CA . GLY A 1 339 ? -23.864 16.815 12.765 1.00 59.44 339 GLY A CA 1
ATOM 2736 C C . GLY A 1 339 ? -23.379 15.562 12.015 1.00 59.44 339 GLY A C 1
ATOM 2737 O O . GLY A 1 339 ? -22.518 14.850 12.528 1.00 59.44 339 GLY A O 1
ATOM 2738 N N . ALA A 1 340 ? -23.887 15.290 10.808 1.00 65.88 340 ALA A N 1
ATOM 2739 C CA . ALA A 1 340 ? -23.378 14.236 9.932 1.00 65.88 340 ALA A CA 1
ATOM 2740 C C . ALA A 1 340 ? -21.900 14.436 9.571 1.00 65.88 340 ALA A C 1
ATOM 2742 O O . ALA A 1 340 ? -21.516 15.472 9.024 1.00 65.88 340 ALA A O 1
ATOM 2743 N N . ILE A 1 341 ? -21.091 13.400 9.798 1.00 75.94 341 ILE A N 1
ATOM 2744 C CA . ILE A 1 341 ? -19.689 13.387 9.390 1.00 75.94 341 ILE A CA 1
ATOM 2745 C C . ILE A 1 341 ? -19.605 13.020 7.907 1.00 75.94 341 ILE A C 1
ATOM 2747 O O . ILE A 1 341 ? -19.560 11.849 7.524 1.00 75.94 341 ILE A O 1
ATOM 2751 N N . ASN A 1 342 ? -19.593 14.049 7.057 1.00 79.44 342 ASN A N 1
ATOM 2752 C CA . ASN A 1 342 ? -19.459 13.885 5.612 1.00 79.44 342 ASN A CA 1
ATOM 2753 C C . ASN A 1 342 ? -18.183 13.104 5.269 1.00 79.44 342 ASN A C 1
ATOM 2755 O O . ASN A 1 342 ? -17.092 13.448 5.715 1.00 79.44 342 ASN A O 1
ATOM 2759 N N . GLY A 1 343 ? -18.314 12.071 4.437 1.00 83.19 343 GLY A N 1
ATOM 2760 C CA . GLY A 1 343 ? -17.178 11.304 3.923 1.00 83.19 343 GLY A CA 1
ATOM 2761 C C . GLY A 1 343 ? -16.914 9.964 4.604 1.00 83.19 343 GLY A C 1
ATOM 2762 O O . GLY A 1 343 ? -16.019 9.247 4.158 1.00 83.19 343 GLY A O 1
ATOM 2763 N N . VAL A 1 344 ? -17.692 9.565 5.614 1.00 88.19 344 VAL A N 1
ATOM 2764 C CA . VAL A 1 344 ? -17.693 8.172 6.096 1.00 88.19 344 VAL A CA 1
ATOM 2765 C C . VAL A 1 344 ? -18.280 7.252 5.019 1.00 88.19 344 VAL A C 1
ATOM 2767 O O . VAL A 1 344 ? -19.209 7.618 4.300 1.00 88.19 344 VAL A O 1
ATOM 2770 N N . CYS A 1 345 ? -17.725 6.049 4.867 1.00 85.06 345 CYS A N 1
ATOM 2771 C CA . CYS A 1 345 ? -18.275 5.041 3.962 1.00 85.06 345 CYS A CA 1
ATOM 2772 C C . CYS A 1 345 ? -19.701 4.650 4.398 1.00 85.06 345 CYS A C 1
ATOM 2774 O O . CYS A 1 345 ? -19.872 4.081 5.472 1.00 85.06 345 CYS A O 1
ATOM 2776 N N . GLU A 1 346 ? -20.699 4.914 3.546 1.00 84.31 346 GLU A N 1
ATOM 2777 C CA . GLU A 1 346 ? -22.149 4.844 3.837 1.00 84.31 346 GLU A CA 1
ATOM 2778 C C . GLU A 1 346 ? -22.576 3.611 4.657 1.00 84.31 346 GLU A C 1
ATOM 2780 O O . GLU A 1 346 ? -23.271 3.727 5.657 1.00 84.31 346 GLU A O 1
ATOM 2785 N N . TYR A 1 347 ? -22.105 2.422 4.278 1.00 86.19 347 TYR A N 1
ATOM 2786 C CA . TYR A 1 347 ? -22.504 1.156 4.913 1.00 86.19 347 TYR A CA 1
ATOM 2787 C C . TYR A 1 347 ? -21.545 0.680 6.004 1.00 86.19 347 TYR A C 1
ATOM 2789 O O . TYR A 1 347 ? -21.773 -0.358 6.628 1.00 86.19 347 TYR A O 1
ATOM 2797 N N . TRP A 1 348 ? -20.405 1.348 6.172 1.00 90.50 348 TRP A N 1
ATOM 2798 C CA . TRP A 1 348 ? -19.353 0.868 7.057 1.00 90.50 348 TRP A CA 1
ATOM 2799 C C . TRP A 1 348 ? -19.795 0.828 8.528 1.00 90.50 348 TRP A C 1
ATOM 2801 O O . TRP A 1 348 ? -19.594 -0.232 9.134 1.00 90.50 348 TRP A O 1
ATOM 2811 N N . PRO A 1 349 ? -20.441 1.873 9.090 1.00 92.81 349 PRO A N 1
ATOM 2812 C CA . PRO A 1 349 ? -20.889 1.858 10.481 1.00 92.81 349 PRO A CA 1
ATOM 2813 C C . PRO A 1 349 ? -21.855 0.710 10.809 1.00 92.81 349 PRO A C 1
ATOM 2815 O O . PRO A 1 349 ? -21.620 -0.036 11.759 1.00 92.81 349 PRO A O 1
ATOM 2818 N N . ASP A 1 350 ? -22.885 0.497 9.981 1.00 91.25 350 ASP A N 1
ATOM 2819 C CA . ASP A 1 350 ? -23.867 -0.582 10.169 1.00 91.25 350 ASP A CA 1
ATOM 2820 C C . ASP A 1 350 ? -23.214 -1.965 10.176 1.00 91.25 350 ASP A C 1
ATOM 2822 O O . ASP A 1 350 ? -23.538 -2.828 10.999 1.00 91.25 350 ASP A O 1
ATOM 2826 N N . LEU A 1 351 ? -22.251 -2.176 9.274 1.00 90.38 351 LEU A N 1
ATOM 2827 C CA . LEU A 1 351 ? -21.487 -3.417 9.227 1.00 90.38 351 LEU A CA 1
ATOM 2828 C C . LEU A 1 351 ? -20.666 -3.621 10.503 1.00 90.38 351 LEU A C 1
ATOM 2830 O O . LEU A 1 351 ? -20.612 -4.749 10.993 1.00 90.38 351 LEU A O 1
ATOM 2834 N N . GLN A 1 352 ? -20.062 -2.561 11.052 1.00 94.44 352 GLN A N 1
ATOM 2835 C CA . GLN A 1 352 ? -19.263 -2.672 12.274 1.00 94.44 352 GLN A CA 1
ATOM 2836 C C . GLN A 1 352 ? -20.146 -2.959 13.490 1.00 94.44 352 GLN A C 1
ATOM 2838 O O . GLN A 1 352 ? -19.811 -3.839 14.281 1.00 94.44 352 GLN A O 1
ATOM 2843 N N . LEU A 1 353 ? -21.296 -2.288 13.616 1.00 94.81 353 LEU A N 1
ATOM 2844 C CA . LEU A 1 353 ? -22.268 -2.528 14.690 1.00 94.81 353 LEU A CA 1
ATOM 2845 C C . LEU A 1 353 ? -22.771 -3.968 14.675 1.00 94.81 353 LEU A C 1
ATOM 2847 O O . LEU A 1 353 ? -22.733 -4.651 15.696 1.00 94.81 353 LEU A O 1
ATOM 2851 N N . LYS A 1 354 ? -23.154 -4.468 13.495 1.00 92.88 354 LYS A N 1
ATOM 2852 C CA . LYS A 1 354 ? -23.573 -5.864 13.318 1.00 92.88 354 LYS A CA 1
ATOM 2853 C C . LYS A 1 354 ? -22.457 -6.857 13.649 1.00 92.88 354 LYS A C 1
ATOM 2855 O O . LYS A 1 354 ? -22.730 -7.960 14.116 1.00 92.88 354 LYS A O 1
ATOM 2860 N N . GLN A 1 355 ? -21.207 -6.488 13.382 1.00 93.12 355 GLN A N 1
ATOM 2861 C CA . GLN A 1 355 ? -20.028 -7.295 13.685 1.00 93.12 355 GLN A CA 1
ATOM 2862 C C . GLN A 1 355 ? -19.605 -7.213 15.167 1.00 93.12 355 GLN A C 1
ATOM 2864 O O . GLN A 1 355 ? -18.927 -8.118 15.654 1.00 93.12 355 GLN A O 1
ATOM 2869 N N . GLY A 1 356 ? -20.013 -6.164 15.887 1.00 96.25 356 GLY A N 1
ATOM 2870 C CA . GLY A 1 356 ? -19.661 -5.906 17.288 1.00 96.25 356 GLY A CA 1
ATOM 2871 C C . GLY A 1 356 ? -18.241 -5.364 17.497 1.00 96.25 356 GLY A C 1
ATOM 2872 O O . GLY A 1 356 ? -17.715 -5.430 18.608 1.00 96.25 356 GLY A O 1
ATOM 2873 N N . PHE A 1 357 ? -17.578 -4.917 16.429 1.00 97.25 357 PHE A N 1
ATOM 2874 C CA . PHE A 1 357 ? -16.300 -4.202 16.452 1.00 97.25 357 PHE A CA 1
ATOM 2875 C C . PHE A 1 357 ? -15.996 -3.633 15.064 1.00 97.25 357 PHE A C 1
ATOM 2877 O O . PHE A 1 357 ? -16.499 -4.118 14.051 1.00 97.25 357 PHE A O 1
ATOM 2884 N N . SER A 1 358 ? -15.116 -2.637 15.022 1.00 97.12 358 SER A N 1
ATOM 2885 C CA . SER A 1 358 ? -14.565 -2.095 13.782 1.00 97.12 358 SER A CA 1
ATOM 2886 C C . SER A 1 358 ? -13.378 -2.941 13.327 1.00 97.12 358 SER A C 1
ATOM 2888 O O . SER A 1 358 ? -12.631 -3.438 14.168 1.00 97.12 358 SER A O 1
ATOM 2890 N N . MET A 1 359 ? -13.159 -3.119 12.025 1.00 95.25 359 MET A N 1
ATOM 2891 C CA . MET A 1 359 ? -11.973 -3.823 11.527 1.00 95.25 359 MET A CA 1
ATOM 2892 C C . MET A 1 359 ? -11.437 -3.210 10.237 1.00 95.25 359 MET A C 1
ATOM 2894 O O . MET A 1 359 ? -12.163 -3.068 9.256 1.00 95.25 359 MET A O 1
ATOM 2898 N N . LEU A 1 360 ? -10.132 -2.934 10.213 1.00 92.00 360 LEU A N 1
ATOM 2899 C CA . LEU A 1 360 ? -9.448 -2.334 9.070 1.00 92.00 360 LEU A CA 1
ATOM 2900 C C . LEU A 1 360 ? -8.261 -3.193 8.634 1.00 92.00 360 LEU A C 1
ATOM 2902 O O . LEU A 1 360 ? -7.456 -3.640 9.449 1.00 92.00 360 LEU A O 1
ATOM 2906 N N . ARG A 1 361 ? -8.159 -3.459 7.325 1.00 92.62 361 ARG A N 1
ATOM 2907 C CA . ARG A 1 361 ? -7.099 -4.293 6.728 1.00 92.62 361 ARG A CA 1
ATOM 2908 C C . ARG A 1 361 ? -5.728 -3.692 7.026 1.00 92.62 361 ARG A C 1
ATOM 2910 O O . ARG A 1 361 ? -5.562 -2.505 6.810 1.00 92.62 361 ARG A O 1
ATOM 2917 N N . ILE A 1 362 ? -4.743 -4.520 7.378 1.00 92.06 362 ILE A N 1
ATOM 2918 C CA . ILE A 1 362 ? -3.330 -4.105 7.509 1.00 92.06 362 ILE A CA 1
ATOM 2919 C C . ILE A 1 362 ? -2.367 -4.897 6.616 1.00 92.06 362 ILE A C 1
ATOM 2921 O O . ILE A 1 362 ? -1.218 -4.518 6.457 1.00 92.06 362 ILE A O 1
ATOM 2925 N N . THR A 1 363 ? -2.834 -5.987 6.007 1.00 91.00 363 THR A N 1
ATOM 2926 C CA . THR A 1 363 ? -2.032 -6.868 5.139 1.00 91.00 363 THR A CA 1
ATOM 2927 C C . THR A 1 363 ? -2.372 -6.674 3.663 1.00 91.00 363 THR A C 1
ATOM 2929 O O . THR A 1 363 ? -3.468 -6.201 3.343 1.00 91.00 363 THR A O 1
ATOM 2932 N N . PRO A 1 364 ? -1.474 -7.052 2.736 1.00 90.31 364 PRO A N 1
ATOM 2933 C CA . PRO A 1 364 ? -1.790 -7.032 1.315 1.00 90.31 364 PRO A CA 1
ATOM 2934 C C . PRO A 1 364 ? -2.837 -8.112 1.018 1.00 90.31 364 PRO A C 1
ATOM 2936 O O . PRO A 1 364 ? -2.832 -9.162 1.659 1.00 90.31 364 PRO A O 1
ATOM 2939 N N . CYS A 1 365 ? -3.732 -7.911 0.054 1.00 87.94 365 CYS A N 1
ATOM 2940 C CA . CYS A 1 365 ? -4.682 -8.933 -0.393 1.00 87.94 365 CYS A CA 1
ATOM 2941 C C . CYS A 1 365 ? -4.900 -8.886 -1.911 1.00 87.94 365 CYS A C 1
ATOM 2943 O O . CYS A 1 365 ? -4.410 -8.000 -2.606 1.00 87.94 365 CYS A O 1
ATOM 2945 N N . ARG A 1 366 ? -5.651 -9.859 -2.436 1.00 83.44 366 ARG A N 1
ATOM 2946 C CA . ARG A 1 366 ? -5.843 -10.066 -3.882 1.00 83.44 366 ARG A CA 1
ATOM 2947 C C . ARG A 1 366 ? -6.369 -8.837 -4.638 1.00 83.44 366 ARG A C 1
ATOM 2949 O O . ARG A 1 366 ? -6.035 -8.653 -5.802 1.00 83.44 366 ARG A O 1
ATOM 2956 N N . THR A 1 367 ? -7.207 -8.029 -4.004 1.00 80.25 367 THR A N 1
ATOM 2957 C CA . THR A 1 367 ? -7.837 -6.834 -4.594 1.00 80.25 367 THR A CA 1
ATOM 2958 C C . THR A 1 367 ? -7.153 -5.534 -4.185 1.00 80.25 367 THR A C 1
ATOM 2960 O O . THR A 1 367 ? -7.405 -4.515 -4.818 1.00 80.25 367 THR A O 1
ATOM 2963 N N . ARG A 1 368 ? -6.332 -5.567 -3.129 1.00 85.75 368 ARG A N 1
ATOM 2964 C CA . ARG A 1 368 ? -5.638 -4.418 -2.549 1.00 85.75 368 ARG A CA 1
ATOM 2965 C C . ARG A 1 368 ? -4.225 -4.838 -2.185 1.00 85.75 368 ARG A C 1
ATOM 2967 O O . ARG A 1 368 ? -3.961 -5.314 -1.080 1.00 85.75 368 ARG A O 1
ATOM 2974 N N . LEU A 1 369 ? -3.337 -4.718 -3.163 1.00 84.62 369 LEU A N 1
ATOM 2975 C CA . LEU A 1 369 ? -1.994 -5.281 -3.073 1.00 84.62 369 LEU A CA 1
ATOM 2976 C C . LEU A 1 369 ? -1.130 -4.631 -2.004 1.00 84.62 369 LEU A C 1
ATOM 2978 O O . LEU A 1 369 ? -0.270 -5.299 -1.453 1.00 84.62 369 LEU A O 1
ATOM 2982 N N . PHE A 1 370 ? -1.348 -3.360 -1.700 1.00 84.88 370 PHE A N 1
ATOM 2983 C CA . PHE A 1 370 ? -0.464 -2.629 -0.808 1.00 84.88 370 PHE A CA 1
ATOM 2984 C C . PHE A 1 370 ? -1.071 -2.478 0.583 1.00 84.88 370 PHE A C 1
ATOM 2986 O O . PHE A 1 370 ? -2.289 -2.521 0.781 1.00 84.88 370 PHE A O 1
ATOM 2993 N N . GLN A 1 371 ? -0.194 -2.367 1.572 1.00 89.69 371 GLN A N 1
ATOM 2994 C CA . GLN A 1 371 ? -0.569 -2.263 2.977 1.00 89.69 371 GLN A CA 1
ATOM 2995 C C . GLN A 1 371 ? -0.864 -0.806 3.325 1.00 89.69 371 GLN A C 1
ATOM 2997 O O . GLN A 1 371 ? -0.224 0.076 2.752 1.00 89.69 371 GLN A O 1
ATOM 3002 N N . PRO A 1 372 ? -1.808 -0.531 4.240 1.00 91.12 372 PRO A N 1
ATOM 3003 C CA . PRO A 1 372 ? -2.035 0.828 4.689 1.00 91.12 372 PRO A CA 1
ATOM 3004 C C . PRO A 1 372 ? -0.781 1.430 5.305 1.00 91.12 372 PRO A C 1
ATOM 3006 O O . PRO A 1 372 ? 0.026 0.735 5.921 1.00 91.12 372 PRO A O 1
ATOM 3009 N N . CYS A 1 373 ? -0.643 2.734 5.138 1.00 90.31 373 CYS A N 1
ATOM 3010 C CA . CYS A 1 373 ? 0.499 3.496 5.602 1.00 90.31 373 CYS A CA 1
ATOM 3011 C C . CYS A 1 373 ? 0.017 4.662 6.453 1.00 90.31 373 CYS A C 1
ATOM 3013 O O . CYS A 1 373 ? -0.966 5.322 6.111 1.00 90.31 373 CYS A O 1
ATOM 3015 N N . TYR A 1 374 ? 0.734 4.929 7.540 1.00 91.38 374 TYR A N 1
ATOM 3016 C CA . TYR A 1 374 ? 0.581 6.172 8.282 1.00 91.38 374 TYR A CA 1
ATOM 3017 C C . TYR A 1 374 ? 0.751 7.382 7.348 1.00 91.38 374 TYR A C 1
ATOM 3019 O O . TYR A 1 374 ? 1.652 7.406 6.502 1.00 91.38 374 TYR A O 1
ATOM 3027 N N . MET A 1 375 ? -0.134 8.366 7.501 1.00 89.06 375 MET A N 1
ATOM 3028 C CA . MET A 1 375 ? -0.093 9.626 6.768 1.00 89.06 375 MET A CA 1
ATOM 3029 C C . MET A 1 375 ? 0.292 10.776 7.698 1.00 89.06 375 MET A C 1
ATOM 3031 O O . MET A 1 375 ? 1.339 11.387 7.500 1.00 89.06 375 MET A O 1
ATOM 3035 N N . GLU A 1 376 ? -0.528 11.052 8.711 1.00 92.31 376 GLU A N 1
ATOM 3036 C CA . GLU A 1 376 ? -0.282 12.116 9.687 1.00 92.31 376 GLU A CA 1
ATOM 3037 C C . GLU A 1 376 ? -0.992 11.839 11.018 1.00 92.31 376 GLU A C 1
ATOM 3039 O O . GLU A 1 376 ? -1.969 11.089 11.077 1.00 92.31 376 GLU A O 1
ATOM 3044 N N . THR A 1 377 ? -0.495 12.444 12.094 1.00 95.50 377 THR A N 1
ATOM 3045 C CA . THR A 1 377 ? -1.183 12.503 13.386 1.00 95.50 377 THR A CA 1
ATOM 3046 C C . THR A 1 377 ? -2.102 13.713 13.387 1.00 95.50 377 THR A C 1
ATOM 3048 O O . THR A 1 377 ? -1.699 14.808 13.000 1.00 95.50 377 THR A O 1
ATOM 3051 N N . PHE A 1 378 ? -3.326 13.521 13.854 1.00 95.00 378 PHE A N 1
ATOM 3052 C CA . PHE A 1 378 ? -4.301 14.578 14.029 1.00 95.00 378 PHE A CA 1
ATOM 3053 C C . PHE A 1 378 ? -4.475 14.881 15.514 1.00 95.00 378 PHE A C 1
ATOM 3055 O O . PHE A 1 378 ? -4.700 13.981 16.322 1.00 95.00 378 PHE A O 1
ATOM 3062 N N . THR A 1 379 ? -4.403 16.165 15.848 1.00 94.69 379 THR A N 1
ATOM 3063 C CA . THR A 1 379 ? -4.717 16.692 17.173 1.00 94.69 379 THR A CA 1
ATOM 3064 C C . THR A 1 379 ? -5.727 17.814 16.967 1.00 94.69 379 THR A C 1
ATOM 3066 O O . THR A 1 379 ? -5.395 18.767 16.259 1.00 94.69 379 THR A O 1
ATOM 3069 N N . PRO A 1 380 ? -6.936 17.724 17.545 1.00 91.38 380 PRO A N 1
ATOM 3070 C CA . PRO A 1 380 ? -7.918 18.792 17.440 1.00 91.38 380 PRO A CA 1
ATOM 3071 C C . PRO A 1 380 ? -7.344 20.118 17.940 1.00 91.38 380 PRO A C 1
ATOM 3073 O O . PRO A 1 380 ? -6.622 20.156 18.944 1.00 91.38 380 PRO A O 1
ATOM 3076 N N . GLU A 1 381 ? -7.671 21.211 17.252 1.00 88.62 381 GLU A N 1
ATOM 3077 C CA . GLU A 1 381 ? -7.400 22.544 17.778 1.00 88.62 381 GLU A CA 1
ATOM 3078 C C . GLU A 1 381 ? -8.153 22.701 19.100 1.00 88.62 381 GLU A C 1
ATOM 3080 O O . GLU A 1 381 ? -9.331 22.365 19.208 1.00 88.62 381 GLU A O 1
ATOM 3085 N N . ARG A 1 382 ? -7.465 23.189 20.135 1.00 77.94 382 ARG A N 1
ATOM 3086 C CA . ARG A 1 382 ? -8.101 23.471 21.423 1.00 77.94 382 ARG A CA 1
ATOM 3087 C C . ARG A 1 382 ? -9.025 24.671 21.240 1.00 77.94 382 ARG A C 1
ATOM 3089 O O . ARG A 1 382 ? -8.591 25.812 21.365 1.00 77.94 382 ARG A O 1
ATOM 3096 N N . THR A 1 383 ? -10.288 24.424 20.923 1.00 64.12 383 THR A N 1
ATOM 3097 C CA . THR A 1 383 ? -11.312 25.463 20.812 1.00 64.12 383 THR A CA 1
ATOM 3098 C C . THR A 1 383 ? -11.719 25.923 22.214 1.00 64.12 383 THR A C 1
ATOM 3100 O O . THR A 1 383 ? -12.716 25.469 22.767 1.00 64.12 383 THR A O 1
ATOM 3103 N N . GLY A 1 384 ? -10.912 26.791 22.827 1.00 58.00 384 GLY A N 1
ATOM 3104 C CA . GLY A 1 384 ? -11.223 27.415 24.112 1.00 58.00 384 GLY A CA 1
ATOM 3105 C C . GLY A 1 384 ? -10.114 28.349 24.590 1.00 58.00 384 GLY A C 1
ATOM 3106 O O . GLY A 1 384 ? -8.954 27.950 24.675 1.00 58.00 384 GLY A O 1
ATOM 3107 N N . THR A 1 385 ? -10.474 29.590 24.920 1.00 59.62 385 THR A N 1
ATOM 3108 C CA . THR A 1 385 ? -9.642 30.493 25.726 1.00 59.62 385 THR A CA 1
ATOM 3109 C C . THR A 1 385 ? -9.360 29.845 27.088 1.00 59.62 385 THR A C 1
ATOM 3111 O O . THR A 1 385 ? -10.192 29.095 27.603 1.00 59.62 385 THR A O 1
ATOM 3114 N N . ASP A 1 386 ? -8.191 30.109 27.684 1.00 57.84 386 ASP A N 1
ATOM 3115 C CA . ASP A 1 386 ? -7.738 29.474 28.939 1.00 57.84 386 ASP A CA 1
ATOM 3116 C C . ASP A 1 386 ? -8.734 29.605 30.118 1.00 57.84 386 ASP A C 1
ATOM 3118 O O . ASP A 1 386 ? -8.673 28.818 31.059 1.00 57.84 386 ASP A O 1
ATOM 3122 N N . GLU A 1 387 ? -9.708 30.517 30.056 1.00 59.12 387 GLU A N 1
ATOM 3123 C CA . GLU A 1 387 ? -10.772 30.668 31.060 1.00 59.12 387 GLU A CA 1
ATOM 3124 C C . GLU A 1 387 ? -11.744 29.473 31.113 1.00 59.12 387 GLU A C 1
ATOM 3126 O O . GLU A 1 387 ? -12.207 29.097 32.191 1.00 59.12 387 GLU A O 1
ATOM 3131 N N . ASN A 1 388 ? -11.994 28.787 29.991 1.00 56.12 388 ASN A N 1
ATOM 3132 C CA . ASN A 1 388 ? -12.857 27.599 29.982 1.00 56.12 388 ASN A CA 1
ATOM 3133 C C . ASN A 1 388 ? -12.182 26.365 30.613 1.00 56.12 388 ASN A C 1
ATOM 3135 O O . ASN A 1 388 ? -12.876 25.447 31.049 1.00 56.12 388 ASN A O 1
ATOM 3139 N N . ARG A 1 389 ? -10.847 26.351 30.753 1.00 54.03 389 ARG A N 1
ATOM 3140 C CA . ARG A 1 389 ? -10.095 25.223 31.342 1.00 54.03 389 ARG A CA 1
ATOM 3141 C C . ARG A 1 389 ? -10.318 25.046 32.838 1.00 54.03 389 ARG A C 1
ATOM 3143 O O . ARG A 1 389 ? -10.282 23.912 33.317 1.00 54.03 389 ARG A O 1
ATOM 3150 N N . GLU A 1 390 ? -10.531 26.124 33.590 1.00 58.09 390 GLU A N 1
ATOM 3151 C CA . GLU A 1 390 ? -10.855 26.000 35.017 1.00 58.09 390 GLU A CA 1
ATOM 3152 C C . GLU A 1 390 ? -12.286 25.502 35.241 1.00 58.09 390 GLU A C 1
ATOM 3154 O O . GLU A 1 390 ? -12.539 24.783 36.208 1.00 58.09 390 GLU A O 1
ATOM 3159 N N . ALA A 1 391 ? -13.203 25.812 34.322 1.00 55.84 391 ALA A N 1
ATOM 3160 C CA . ALA A 1 391 ? -14.560 25.279 34.341 1.00 55.84 391 ALA A CA 1
ATOM 3161 C C . ALA A 1 391 ? -14.604 23.799 33.918 1.00 55.84 391 ALA A C 1
ATOM 3163 O O . ALA A 1 391 ? -15.348 23.018 34.506 1.00 55.84 391 ALA A O 1
ATOM 3164 N N . GLU A 1 392 ? -13.778 23.388 32.952 1.00 50.34 392 GLU A N 1
ATOM 3165 C CA . GLU A 1 392 ? -13.728 22.009 32.448 1.00 50.34 392 GLU A CA 1
ATOM 3166 C C . GLU A 1 392 ? -13.005 21.050 33.407 1.00 50.34 392 GLU A C 1
ATOM 3168 O O . GLU A 1 392 ? -13.446 19.922 33.581 1.00 50.34 392 GLU A O 1
ATOM 3173 N N . LYS A 1 393 ? -11.990 21.514 34.154 1.00 56.03 393 LYS A N 1
ATOM 3174 C CA . LYS A 1 393 ? -11.421 20.753 35.289 1.00 56.03 393 LYS A CA 1
ATOM 3175 C C . LYS A 1 393 ? -12.416 20.524 36.435 1.00 56.03 393 LYS A C 1
ATOM 3177 O O . LYS A 1 393 ? -12.173 19.662 37.276 1.00 56.03 393 LYS A O 1
ATOM 3182 N N . ARG A 1 394 ? -13.497 21.310 36.501 1.00 53.06 394 ARG A N 1
ATOM 3183 C CA . ARG A 1 394 ? -14.577 21.182 37.495 1.00 53.06 394 ARG A CA 1
ATOM 3184 C C . ARG A 1 394 ? -15.796 20.422 36.968 1.00 53.06 394 ARG A C 1
ATOM 3186 O O . ARG A 1 394 ? -16.709 20.159 37.745 1.00 53.06 394 ARG A O 1
ATOM 3193 N N . ARG A 1 395 ? -15.830 20.074 35.680 1.00 43.38 395 ARG A N 1
ATOM 3194 C CA . ARG A 1 395 ? -16.863 19.215 35.102 1.00 43.38 395 ARG A CA 1
ATOM 3195 C C . ARG A 1 395 ? -16.337 17.783 35.100 1.00 43.38 395 ARG A C 1
ATOM 3197 O O . ARG A 1 395 ? -15.240 17.526 34.615 1.00 43.38 395 ARG A O 1
ATOM 3204 N N . GLU A 1 396 ? -17.109 16.858 35.669 1.00 43.03 396 GLU A N 1
ATOM 3205 C CA . GLU A 1 396 ? -16.917 15.425 35.419 1.00 43.03 396 GLU A CA 1
ATOM 3206 C C . GLU A 1 396 ? -16.803 15.188 33.903 1.00 43.03 396 GLU A C 1
ATOM 3208 O O . GLU A 1 396 ? -17.419 15.946 33.142 1.00 43.03 396 GLU A O 1
ATOM 3213 N N . PRO A 1 397 ? -15.989 14.209 33.452 1.00 40.00 397 PRO A N 1
ATOM 3214 C CA . PRO A 1 397 ? -15.720 13.988 32.036 1.00 40.00 397 PRO A CA 1
ATOM 3215 C C . PRO A 1 397 ? -17.032 14.014 31.266 1.00 40.00 397 PRO A C 1
ATOM 3217 O O . PRO A 1 397 ? -17.929 13.221 31.546 1.00 40.00 397 PRO A O 1
ATOM 3220 N N . LEU A 1 398 ? -17.140 14.981 30.351 1.00 39.53 398 LEU A N 1
ATOM 3221 C CA . LEU A 1 398 ? -18.308 15.185 29.513 1.00 39.53 398 LEU A CA 1
ATOM 3222 C C . LEU A 1 398 ? -18.707 13.835 28.921 1.00 39.53 398 LEU A C 1
ATOM 3224 O O . LEU A 1 398 ? -18.029 13.296 28.044 1.00 39.53 398 LEU A O 1
ATOM 3228 N N . SER A 1 399 ? -19.826 13.306 29.422 1.00 40.62 399 SER A N 1
ATOM 3229 C CA . SER A 1 399 ? -20.704 12.448 28.646 1.00 40.62 399 SER A CA 1
ATOM 3230 C C . SER A 1 399 ? -20.748 13.057 27.257 1.00 40.62 399 SER A C 1
ATOM 3232 O O . SER A 1 399 ? -21.079 14.236 27.119 1.00 40.62 399 SER A O 1
ATOM 3234 N N . ILE A 1 400 ? -20.374 12.276 26.247 1.00 37.75 400 ILE A N 1
ATOM 3235 C CA . ILE A 1 400 ? -20.673 12.594 24.855 1.00 37.75 400 ILE A CA 1
ATOM 3236 C C . ILE A 1 400 ? -22.112 13.118 24.862 1.00 37.75 400 ILE A C 1
ATOM 3238 O O . ILE A 1 400 ? -23.006 12.430 25.364 1.00 37.75 400 ILE A O 1
ATOM 3242 N N . CYS A 1 401 ? -22.320 14.367 24.440 1.00 36.69 401 CYS A N 1
ATOM 3243 C CA . CYS A 1 401 ? -23.657 14.929 24.302 1.00 36.69 401 CYS A CA 1
ATOM 3244 C C . CYS A 1 401 ? -24.336 14.190 23.148 1.00 36.69 401 CYS A C 1
ATOM 3246 O O . CYS A 1 401 ? -24.342 14.649 22.011 1.00 36.69 401 CYS A O 1
ATOM 3248 N N . ILE A 1 402 ? -24.850 13.002 23.448 1.00 38.44 402 ILE A N 1
ATOM 3249 C CA . ILE A 1 402 ? -25.848 12.314 22.652 1.00 38.44 402 ILE A CA 1
ATOM 3250 C C . ILE A 1 402 ? -27.130 13.086 22.950 1.00 38.44 402 ILE A C 1
ATOM 3252 O O . ILE A 1 402 ? -27.651 13.015 24.063 1.00 38.44 402 ILE A O 1
ATOM 3256 N N . ALA A 1 403 ? -27.573 13.914 22.004 1.00 34.12 403 ALA A N 1
ATOM 3257 C CA . ALA A 1 403 ? -28.910 14.487 22.068 1.00 34.12 403 ALA A CA 1
ATOM 3258 C C . ALA A 1 403 ? -29.910 13.319 22.135 1.00 34.12 403 ALA A C 1
ATOM 3260 O O . ALA A 1 403 ? -29.869 12.437 21.275 1.00 34.12 403 ALA A O 1
ATOM 3261 N N . ALA A 1 404 ? -30.700 13.276 23.210 1.00 33.66 404 ALA A N 1
ATOM 3262 C CA . ALA A 1 404 ? -31.733 12.268 23.443 1.00 33.66 404 ALA A CA 1
ATOM 3263 C C . ALA A 1 404 ? -32.949 12.477 22.536 1.00 33.66 404 ALA A C 1
ATOM 3265 O O . ALA A 1 404 ? -33.269 13.658 22.258 1.00 33.66 404 ALA A O 1
#

Foldseek 3Di:
DDDDDDPQDDDDDPPPPPPPLVQALAQDADDPVRLVVVQVVVQVLAADWFWDAQLNHIFIWGFGWAADPSNQWIWGKTWTDDQSLVRDDPVVSVVVQVVVVSVVHGSSPDTPIDTQWIAGLQLLEIEGAPVVVVVVRVVCNVVSSLVSVHQYHYDPDHDPDPRDDLVNLLRLLLCLLAPPRPPGFVFGVQLVVQLVVLVVQAPFPFKKWKKFKFFDDPPPPPPDDPDPPPPDQGDRPDIDIGTSVRCRPVVRVVSNPHDQRIFIWTWQWMQGPVGTWGWQKFKFALVPVPPVPVLVLLVQFWFFWKGRSSIIMTTGNYTHHLVVNLVSLVLQQDPDDDSHRPGTDNCQSVSQVVVSIHIDTQGAHSVNRYGIGTDDIDHHDPPDDCVVVVVCVVDDPDDPPPPD

Radius of gyration: 25.85 Å; Cα contacts (8 Å, |Δi|>4): 672; chains: 1; bounding box: 59×49×84 Å